Protein AF-0000000078338634 (afdb_homodimer)

Organism: Daucus carota subsp. sativus (NCBI:txid79200)

Foldseek 3Di:
DPPPVPPDPVVVVVVVLVVLLVLLVVLLVLLVLLLVLLVLLLCLQQPQKDWFFDDDPDPPDGTDTDMDHLVVDVLSVLLNVLSVVSNVVSVVVSVVSVVQSVVSHDDPVVLVVVLVVLVVSLVSLVVSLVSLVVVLVCLCVNDPVVRGDNVCVGRVSSSVSSVVSSVSSVVSSVSSVVSNVSSVVVVVVVDDD/DPPPVPPDPVVVVVVVLVVLLVLLVLLLVLLVLLLVLLVLLLVLQQPQKDWFFDDDPDPPDGTDTDMDHLVVDVLSVLLNVLSVVSNVVSVVVSVVSVVQSVVSHDDPVVLVVVLVVLVVSLVSLVVSLVSLVVVLVCLCPNDPVVRGDNVCVGRVSSSVSSVVSSVSSVVSSVSSVVSNVSSVVVVVVVDDD

InterPro domains:
  IPR006459 Casparian strip membrane protein [TIGR01569] (28-185)
  IPR006702 Casparian strip membrane protein domain [PF04535] (22-175)
  IPR044173 Casparian strip membrane protein/CASP-like protein [PTHR36488] (24-185)

Radius of gyration: 26.0 Å; Cα contacts (8 Å, |Δi|>4): 508; chains: 2; bounding box: 44×101×67 Å

Secondary structure (DSSP, 8-state):
--------HHHHHHHHHHHHHHHHHHHHHHHHHHHHHHHHHHHHHHH--EEEEEEPSSTTPPEEEEEE-GGG-HHHHHHHHHHHHHHHHHHHHHHHHHHHHHTTS--HHHHHHHHHHHHHHHHHHHHHHHHHHHHHHHHHH-BTTTTB--GGGT-HHHHHHHHHHHHHHHHHHHHHHHHHHHHHHHHHHHS--/--------HHHHHHHHHHHHHHHHHHHHHHHHHHHHHHHHHHHHHHH--EEEEEEPSSTTPPEEEEEE-GGG-HHHHHHHHHHHHHHHHHHHHHHHHHHHHHTTS--HHHHHHHHHHHHHHHHHHHHHHHHHHHHHHHHHH-BTTTTB--GGGT-HHHHHHHHHHHHHHHHHHHHHHHHHHHHHHHHHHHS--

Structure (mmCIF, N/CA/C/O backbone):
data_AF-0000000078338634-model_v1
#
loop_
_entity.id
_entity.type
_entity.pdbx_description
1 polymer 'CASP-like protein'
#
loop_
_atom_site.group_PDB
_atom_site.id
_atom_site.type_symbol
_atom_site.label_atom_id
_atom_site.label_alt_id
_atom_site.label_comp_id
_atom_site.label_asym_id
_atom_site.label_entity_id
_atom_site.label_seq_id
_atom_site.pdbx_PDB_ins_code
_atom_site.Cartn_x
_atom_site.Cartn_y
_atom_site.Cartn_z
_atom_site.occupancy
_atom_site.B_iso_or_equiv
_atom_site.auth_seq_id
_atom_site.auth_comp_id
_atom_site.auth_asym_id
_atom_site.auth_atom_id
_atom_site.pdbx_PDB_model_num
ATOM 1 N N . MET A 1 1 ? 2.906 37.406 45.625 1 35.34 1 MET A N 1
ATOM 2 C CA . MET A 1 1 ? 2.732 37.344 44.188 1 35.34 1 MET A CA 1
ATOM 3 C C . MET A 1 1 ? 3.623 36.25 43.594 1 35.34 1 MET A C 1
ATOM 5 O O . MET A 1 1 ? 4.84 36.281 43.781 1 35.34 1 MET A O 1
ATOM 9 N N . PRO A 1 2 ? 3.223 35.031 43.469 1 46.97 2 PRO A N 1
ATOM 10 C CA . PRO A 1 2 ? 4.113 33.938 43.062 1 46.97 2 PRO A CA 1
ATOM 11 C C . PRO A 1 2 ? 4.797 34.219 41.719 1 46.97 2 PRO A C 1
ATOM 13 O O . PRO A 1 2 ? 4.238 34.906 40.875 1 46.97 2 PRO A O 1
ATOM 16 N N . PRO A 1 3 ? 6.145 34.438 41.625 1 43.38 3 PRO A N 1
ATOM 17 C CA . PRO A 1 3 ? 6.836 34.75 40.375 1 43.38 3 PRO A CA 1
ATOM 18 C C . PRO A 1 3 ? 6.41 33.875 39.219 1 43.38 3 PRO A C 1
ATOM 20 O O . PRO A 1 3 ? 6.316 32.656 39.375 1 43.38 3 PRO A O 1
ATOM 23 N N . THR A 1 4 ? 5.336 34.188 38.469 1 45.06 4 THR A N 1
ATOM 24 C CA . THR A 1 4 ? 5.008 33.594 37.188 1 45.06 4 THR A CA 1
ATOM 25 C C . THR A 1 4 ? 6.273 33.281 36.375 1 45.06 4 THR A C 1
ATOM 27 O O . THR A 1 4 ? 6.961 34.219 35.938 1 45.06 4 THR A O 1
ATOM 30 N N . SER A 1 5 ? 7.176 32.531 36.906 1 44.53 5 SER A N 1
ATOM 31 C CA . SER A 1 5 ? 8.406 32.156 36.219 1 44.53 5 SER A CA 1
ATOM 32 C C . SER A 1 5 ? 8.211 32.125 34.688 1 44.53 5 SER A C 1
ATOM 34 O O . SER A 1 5 ? 7.531 31.234 34.188 1 44.53 5 SER A O 1
ATOM 36 N N . SER A 1 6 ? 7.938 33.219 34.062 1 45.94 6 SER A N 1
ATOM 37 C CA . SER A 1 6 ? 8.023 33.562 32.625 1 45.94 6 SER A CA 1
ATOM 38 C C . SER A 1 6 ? 9.195 32.875 31.953 1 45.94 6 SER A C 1
ATOM 40 O O . SER A 1 6 ? 10.359 33.219 32.219 1 45.94 6 SER A O 1
ATOM 42 N N . VAL A 1 7 ? 9.336 31.609 31.922 1 54.84 7 VAL A N 1
ATOM 43 C CA . VAL A 1 7 ? 10.344 31.094 31 1 54.84 7 VAL A CA 1
ATOM 44 C C . VAL A 1 7 ? 10.578 32.094 29.875 1 54.84 7 VAL A C 1
ATOM 46 O O . VAL A 1 7 ? 9.641 32.5 29.188 1 54.84 7 VAL A O 1
ATOM 49 N N . ALA A 1 8 ? 11.57 32.844 29.906 1 60.28 8 ALA A N 1
ATOM 50 C CA . ALA A 1 8 ? 12 33.906 29.016 1 60.28 8 ALA A CA 1
ATOM 51 C C . ALA A 1 8 ? 11.773 33.531 27.547 1 60.28 8 ALA A C 1
ATOM 53 O O . ALA A 1 8 ? 11.984 32.375 27.156 1 60.28 8 ALA A O 1
ATOM 54 N N . PRO A 1 9 ? 11.023 34.219 26.688 1 65.56 9 PRO A N 1
ATOM 55 C CA . PRO A 1 9 ? 10.711 34.031 25.281 1 65.56 9 PRO A CA 1
ATOM 56 C C . PRO A 1 9 ? 11.875 33.438 24.484 1 65.56 9 PRO A C 1
ATOM 58 O O . PRO A 1 9 ? 11.648 32.656 23.562 1 65.56 9 PRO A O 1
ATOM 61 N N . GLU A 1 10 ? 13.086 33.719 24.922 1 73.44 10 GLU A N 1
ATOM 62 C CA . GLU A 1 10 ? 14.273 33.219 24.219 1 73.44 10 GLU A CA 1
ATOM 63 C C . GLU A 1 10 ? 14.484 31.734 24.469 1 73.44 10 GLU A C 1
ATOM 65 O O . GLU A 1 10 ? 14.82 30.984 23.547 1 73.44 10 GLU A O 1
ATOM 70 N N . GLU A 1 11 ? 14.32 31.297 25.719 1 69.19 11 GLU A N 1
ATOM 71 C CA . GLU A 1 11 ? 14.508 29.891 26.031 1 69.19 11 GLU A CA 1
ATOM 72 C C . GLU A 1 11 ? 13.461 29.031 25.312 1 69.19 11 GLU A C 1
ATOM 74 O O . GLU A 1 11 ? 13.773 27.938 24.844 1 69.19 11 GLU A O 1
ATOM 79 N N . TYR A 1 12 ? 12.305 29.547 25.266 1 64.31 12 TYR A N 1
ATOM 80 C CA . TYR A 1 12 ? 11.242 28.844 24.547 1 64.31 12 TYR A CA 1
ATOM 81 C C . TYR A 1 12 ? 11.578 28.734 23.062 1 64.31 12 TYR A C 1
ATOM 83 O O . TYR A 1 12 ? 11.352 27.703 22.438 1 64.31 12 TYR A O 1
ATOM 91 N N . LEU A 1 13 ? 12.141 29.875 22.609 1 67.12 13 LEU A N 1
ATOM 92 C CA . LEU A 1 13 ? 12.531 29.875 21.203 1 67.12 13 LEU A CA 1
ATOM 93 C C . LEU A 1 13 ? 13.664 28.875 20.953 1 67.12 13 LEU A C 1
ATOM 95 O O . LEU A 1 13 ? 13.664 28.172 19.953 1 67.12 13 LEU A O 1
ATOM 99 N N . ILE A 1 14 ? 14.578 28.859 21.922 1 71.38 14 ILE A N 1
ATOM 100 C CA . ILE A 1 14 ? 15.695 27.922 21.781 1 71.38 14 ILE A CA 1
ATOM 101 C C . ILE A 1 14 ? 15.188 26.484 21.875 1 71.38 14 ILE A C 1
ATOM 103 O O . ILE A 1 14 ? 15.633 25.625 21.109 1 71.38 14 ILE A O 1
ATOM 107 N N . LYS A 1 15 ? 14.25 26.25 22.797 1 72.62 15 LYS A N 1
ATOM 108 C CA . LYS A 1 15 ? 13.68 24.906 22.922 1 72.62 15 LYS A CA 1
ATOM 109 C C . LYS A 1 15 ? 12.898 24.531 21.672 1 72.62 15 LYS A C 1
ATOM 111 O O . LYS A 1 15 ? 13 23.391 21.188 1 72.62 15 LYS A O 1
ATOM 116 N N . LEU A 1 16 ? 12.211 25.453 21.094 1 69.69 16 LEU A N 1
ATOM 117 C CA . LEU A 1 16 ? 11.461 25.219 19.875 1 69.69 16 LEU A CA 1
ATOM 118 C C . LEU A 1 16 ? 12.398 24.953 18.703 1 69.69 16 LEU A C 1
ATOM 120 O O . LEU A 1 16 ? 12.133 24.078 17.875 1 69.69 16 LEU A O 1
ATOM 124 N N . GLN A 1 17 ? 13.461 25.688 18.781 1 72.31 17 GLN A N 1
ATOM 125 C CA . GLN A 1 17 ? 14.453 25.516 17.719 1 72.31 17 GLN A CA 1
ATOM 126 C C . GLN A 1 17 ? 15.148 24.172 17.828 1 72.31 17 GLN A C 1
ATOM 128 O O . GLN A 1 17 ? 15.422 23.516 16.812 1 72.31 17 GLN A O 1
ATOM 133 N N . ARG A 1 18 ? 15.445 23.797 19.016 1 75.06 18 ARG A N 1
ATOM 134 C CA . ARG A 1 18 ? 16.078 22.5 19.234 1 75.06 18 ARG A CA 1
ATOM 135 C C . ARG A 1 18 ? 15.141 21.359 18.844 1 75.06 18 ARG A C 1
ATOM 137 O O . ARG A 1 18 ? 15.578 20.375 18.25 1 75.06 18 ARG A O 1
ATOM 144 N N . LEU A 1 19 ? 13.922 21.484 19.172 1 73.19 19 LEU A N 1
ATOM 145 C CA . LEU A 1 19 ? 12.922 20.484 18.828 1 73.19 19 LEU A CA 1
ATOM 146 C C . LEU A 1 19 ? 12.75 20.406 17.312 1 73.19 19 LEU A C 1
ATOM 148 O O . LEU A 1 19 ? 12.633 19.312 16.75 1 73.19 19 LEU A O 1
ATOM 152 N N . ALA A 1 20 ? 12.805 21.547 16.781 1 73.06 20 ALA A N 1
ATOM 153 C CA . ALA A 1 20 ? 12.688 21.609 15.328 1 73.06 20 ALA A CA 1
ATOM 154 C C . ALA A 1 20 ? 13.898 20.969 14.656 1 73.06 20 ALA A C 1
ATOM 156 O O . ALA A 1 20 ? 13.758 20.266 13.648 1 73.06 20 ALA A O 1
ATOM 157 N N . SER A 1 21 ? 15.055 21.281 15.266 1 76.38 21 SER A N 1
ATOM 158 C CA . SER A 1 21 ? 16.281 20.719 14.719 1 76.38 21 SER A CA 1
ATOM 159 C C . SER A 1 21 ? 16.312 19.203 14.867 1 76.38 21 SER A C 1
ATOM 161 O O . SER A 1 21 ? 16.75 18.5 13.961 1 76.38 21 SER A O 1
ATOM 163 N N . ARG A 1 22 ? 15.867 18.734 15.969 1 79.31 22 ARG A N 1
ATOM 164 C CA . ARG A 1 22 ? 15.82 17.297 16.188 1 79.31 22 ARG A CA 1
ATOM 165 C C . ARG A 1 22 ? 14.828 16.625 15.242 1 79.31 22 ARG A C 1
ATOM 167 O O . ARG A 1 22 ? 15.086 15.523 14.758 1 79.31 22 ARG A O 1
ATOM 174 N N . GLY A 1 23 ? 13.797 17.266 15.008 1 81.44 23 GLY A N 1
ATOM 175 C CA . GLY A 1 23 ? 12.812 16.766 14.07 1 81.44 23 GLY A CA 1
ATOM 176 C C . GLY A 1 23 ? 13.328 16.719 12.641 1 81.44 23 GLY A C 1
ATOM 177 O O . GLY A 1 23 ? 13.062 15.75 11.922 1 81.44 23 GLY A O 1
ATOM 178 N N . ALA A 1 24 ? 14.086 17.641 12.391 1 83.25 24 ALA A N 1
ATOM 179 C CA . ALA A 1 24 ? 14.656 17.703 11.047 1 83.25 24 ALA A CA 1
ATOM 180 C C . ALA A 1 24 ? 15.703 16.609 10.852 1 83.25 24 ALA A C 1
ATOM 182 O O . ALA A 1 24 ? 15.789 16 9.781 1 83.25 24 ALA A O 1
ATOM 183 N N . MET A 1 25 ? 16.5 16.422 11.859 1 87 25 MET A N 1
ATOM 184 C CA . MET A 1 25 ? 17.5 15.367 11.797 1 87 25 MET A CA 1
ATOM 185 C C . MET A 1 25 ? 16.859 13.992 11.695 1 87 25 MET A C 1
ATOM 187 O O . MET A 1 25 ? 17.344 13.117 10.977 1 87 25 MET A O 1
ATOM 191 N N . LEU A 1 26 ? 15.82 13.82 12.414 1 90.38 26 LEU A N 1
ATOM 192 C CA . LEU A 1 26 ? 15.094 12.555 12.359 1 90.38 26 LEU A CA 1
ATOM 193 C C . LEU A 1 26 ? 14.555 12.297 10.953 1 90.38 26 LEU A C 1
ATOM 195 O O . LEU A 1 26 ? 14.602 11.172 10.461 1 90.38 26 LEU A O 1
ATOM 199 N N . GLU A 1 27 ? 14.125 13.281 10.367 1 91.81 27 GLU A N 1
ATOM 200 C CA . GLU A 1 27 ? 13.609 13.148 9.008 1 91.81 27 GLU A CA 1
ATOM 201 C C . GLU A 1 27 ? 14.711 12.719 8.039 1 91.81 27 GLU A C 1
ATOM 203 O O . GLU A 1 27 ? 14.492 11.852 7.191 1 91.81 27 GLU A O 1
ATOM 208 N N . VAL A 1 28 ? 15.844 13.312 8.18 1 91.75 28 VAL A N 1
ATOM 209 C CA . VAL A 1 28 ? 16.953 13 7.289 1 91.75 28 VAL A CA 1
ATOM 210 C C . VAL A 1 28 ? 17.391 11.547 7.492 1 91.75 28 VAL A C 1
ATOM 212 O O . VAL A 1 28 ? 17.641 10.828 6.523 1 91.75 28 VAL A O 1
ATOM 215 N N . VAL A 1 29 ? 17.422 11.109 8.688 1 94.25 29 VAL A N 1
ATOM 216 C CA . VAL A 1 29 ? 17.812 9.742 9 1 94.25 29 VAL A CA 1
ATOM 217 C C . VAL A 1 29 ? 16.797 8.758 8.43 1 94.25 29 VAL A C 1
ATOM 219 O O . VAL A 1 29 ? 17.156 7.742 7.84 1 94.25 29 VAL A O 1
ATOM 222 N N . LEU A 1 30 ? 15.555 9.086 8.578 1 96.06 30 LEU A N 1
ATOM 223 C CA . LEU A 1 30 ? 14.5 8.219 8.078 1 96.06 30 LEU A CA 1
ATOM 224 C C . LEU A 1 30 ? 14.523 8.156 6.555 1 96.06 30 LEU A C 1
ATOM 226 O O . LEU A 1 30 ? 14.312 7.098 5.965 1 96.06 30 LEU A O 1
ATOM 230 N N . ARG A 1 31 ? 14.836 9.227 5.949 1 96.12 31 ARG A N 1
ATOM 231 C CA . ARG A 1 31 ? 14.875 9.25 4.492 1 96.12 31 ARG A CA 1
ATOM 232 C C . ARG A 1 31 ? 16.078 8.484 3.963 1 96.12 31 ARG A C 1
ATOM 234 O O . ARG A 1 31 ? 16 7.828 2.922 1 96.12 31 ARG A O 1
ATOM 241 N N . LEU A 1 32 ? 17.109 8.57 4.648 1 95.19 32 LEU A N 1
ATOM 242 C CA . LEU A 1 32 ? 18.297 7.789 4.281 1 95.19 32 LEU A CA 1
ATOM 243 C C . LEU A 1 32 ? 18.031 6.297 4.453 1 95.19 32 LEU A C 1
ATOM 245 O O . LEU A 1 32 ? 18.453 5.484 3.629 1 95.19 32 LEU A O 1
ATOM 249 N N . LEU A 1 33 ? 17.328 6 5.492 1 96.75 33 LEU A N 1
ATOM 250 C CA . LEU A 1 33 ? 16.953 4.609 5.727 1 96.75 33 LEU A CA 1
ATOM 251 C C . LEU A 1 33 ? 16.031 4.102 4.633 1 96.75 33 LEU A C 1
ATOM 253 O O . LEU A 1 33 ? 16.141 2.953 4.199 1 96.75 33 LEU A O 1
ATOM 257 N N . LEU A 1 34 ? 15.094 4.98 4.27 1 97.62 34 LEU A N 1
ATOM 258 C CA . LEU A 1 34 ? 14.195 4.613 3.176 1 97.62 34 LEU A CA 1
ATOM 259 C C . LEU A 1 34 ? 14.984 4.363 1.894 1 97.62 34 LEU A C 1
ATOM 261 O O . LEU A 1 34 ? 14.719 3.387 1.185 1 97.62 34 LEU A O 1
ATOM 265 N N . PHE A 1 35 ? 15.961 5.18 1.584 1 97.19 35 PHE A N 1
ATOM 266 C CA . PHE A 1 35 ? 16.781 5.035 0.385 1 97.19 35 PHE A CA 1
ATOM 267 C C . PHE A 1 35 ? 17.594 3.752 0.443 1 97.19 35 PHE A C 1
ATOM 269 O O . PHE A 1 35 ? 17.578 2.949 -0.492 1 97.19 35 PHE A O 1
ATOM 276 N N . THR A 1 36 ? 18.25 3.549 1.533 1 96.94 36 THR A N 1
ATOM 277 C CA . THR A 1 36 ? 19.109 2.375 1.649 1 96.94 36 THR A CA 1
ATOM 278 C C . THR A 1 36 ? 18.281 1.098 1.679 1 96.94 36 THR A C 1
ATOM 280 O O . THR A 1 36 ? 18.672 0.078 1.111 1 96.94 36 THR A O 1
ATOM 283 N N . GLY A 1 37 ? 17.125 1.175 2.348 1 97.62 37 GLY A N 1
ATOM 284 C CA . GLY A 1 37 ? 16.25 0.021 2.357 1 97.62 37 GLY A CA 1
ATOM 285 C C . GLY A 1 37 ? 15.727 -0.345 0.979 1 97.62 37 GLY A C 1
ATOM 286 O O . GLY A 1 37 ? 15.758 -1.514 0.589 1 97.62 37 GLY A O 1
ATOM 287 N N . SER A 1 38 ? 15.289 0.664 0.223 1 97.94 38 SER A N 1
ATOM 288 C CA . SER A 1 38 ? 14.773 0.414 -1.119 1 97.94 38 SER A CA 1
ATOM 289 C C . SER A 1 38 ? 15.883 -0.062 -2.055 1 97.94 38 SER A C 1
ATOM 291 O O . SER A 1 38 ? 15.68 -0.993 -2.84 1 97.94 38 SER A O 1
ATOM 293 N N . LEU A 1 39 ? 17.062 0.495 -1.947 1 97.19 39 LEU A N 1
ATOM 294 C CA . LEU A 1 39 ? 18.188 0.109 -2.789 1 97.19 39 LEU A CA 1
ATOM 295 C C . LEU A 1 39 ? 18.625 -1.319 -2.488 1 97.19 39 LEU A C 1
ATOM 297 O O . LEU A 1 39 ? 18.828 -2.115 -3.406 1 97.19 39 LEU A O 1
ATOM 301 N N . THR A 1 40 ? 18.734 -1.592 -1.229 1 97.75 40 THR A N 1
ATOM 302 C CA . THR A 1 40 ? 19.141 -2.932 -0.822 1 97.75 40 THR A CA 1
ATOM 303 C C . THR A 1 40 ? 18.141 -3.977 -1.319 1 97.75 40 THR A C 1
ATOM 305 O O . THR A 1 40 ? 18.547 -5.027 -1.823 1 97.75 40 THR A O 1
ATOM 308 N N . ALA A 1 41 ? 16.859 -3.678 -1.18 1 98.31 41 ALA A N 1
ATOM 309 C CA . ALA A 1 41 ? 15.828 -4.613 -1.64 1 98.31 41 ALA A CA 1
ATOM 310 C C . ALA A 1 41 ? 15.945 -4.859 -3.141 1 98.31 41 ALA A C 1
ATOM 312 O O . ALA A 1 41 ? 15.867 -6.004 -3.594 1 98.31 41 ALA A O 1
ATOM 313 N N . VAL A 1 42 ? 16.188 -3.797 -3.902 1 97.69 42 VAL A N 1
ATOM 314 C CA . VAL A 1 42 ? 16.297 -3.912 -5.352 1 97.69 42 VAL A CA 1
ATOM 315 C C . VAL A 1 42 ? 17.562 -4.707 -5.703 1 97.69 42 VAL A C 1
ATOM 317 O O . VAL A 1 42 ? 17.5 -5.637 -6.512 1 97.69 42 VAL A O 1
ATOM 320 N N . VAL A 1 43 ? 18.688 -4.43 -5.094 1 96.94 43 VAL A N 1
ATOM 321 C CA . VAL A 1 43 ? 19.953 -5.09 -5.398 1 96.94 43 VAL A CA 1
ATOM 322 C C . VAL A 1 43 ? 19.859 -6.57 -5.043 1 96.94 43 VAL A C 1
ATOM 324 O O . VAL A 1 43 ? 20.266 -7.43 -5.828 1 96.94 43 VAL A O 1
ATOM 327 N N . VAL A 1 44 ? 19.328 -6.883 -3.902 1 96.56 44 VAL A N 1
ATOM 328 C CA . VAL A 1 44 ? 19.203 -8.273 -3.469 1 96.56 44 VAL A CA 1
ATOM 329 C C . VAL A 1 44 ? 18.297 -9.039 -4.438 1 96.56 44 VAL A C 1
ATOM 331 O O . VAL A 1 44 ? 18.578 -10.188 -4.781 1 96.56 44 VAL A O 1
ATOM 334 N N . MET A 1 45 ? 17.234 -8.406 -4.898 1 96.31 45 MET A N 1
ATOM 335 C CA . MET A 1 45 ? 16.312 -9.062 -5.824 1 96.31 45 MET A CA 1
ATOM 336 C C . MET A 1 45 ? 16.969 -9.289 -7.176 1 96.31 45 MET A C 1
ATOM 338 O O . MET A 1 45 ? 16.859 -10.375 -7.754 1 96.31 45 MET A O 1
ATOM 342 N N . VAL A 1 46 ? 17.703 -8.281 -7.648 1 94.81 46 VAL A N 1
ATOM 343 C CA . VAL A 1 46 ? 18.266 -8.336 -8.992 1 94.81 46 VAL A CA 1
ATOM 344 C C . VAL A 1 46 ? 19.469 -9.281 -9.008 1 94.81 46 VAL A C 1
ATOM 346 O O . VAL A 1 46 ? 19.734 -9.93 -10.016 1 94.81 46 VAL A O 1
ATOM 349 N N . THR A 1 47 ? 20.141 -9.414 -7.902 1 93.62 47 THR A N 1
ATOM 350 C CA . THR A 1 47 ? 21.328 -10.273 -7.844 1 93.62 47 THR A CA 1
ATOM 351 C C . THR A 1 47 ? 20.938 -11.703 -7.488 1 93.62 47 THR A C 1
ATOM 353 O O . THR A 1 47 ? 21.766 -12.609 -7.566 1 93.62 47 THR A O 1
ATOM 356 N N . GLY A 1 48 ? 19.688 -11.922 -7.168 1 91.75 48 GLY A N 1
ATOM 357 C CA . GLY A 1 48 ? 19.234 -13.266 -6.832 1 91.75 48 GLY A CA 1
ATOM 358 C C . GLY A 1 48 ? 18.984 -14.133 -8.055 1 91.75 48 GLY A C 1
ATOM 359 O O . GLY A 1 48 ? 17.922 -14.047 -8.672 1 91.75 48 GLY A O 1
ATOM 360 N N . LYS A 1 49 ? 20.016 -14.859 -8.461 1 90.69 49 LYS A N 1
ATOM 361 C CA . LYS A 1 49 ? 19.891 -15.797 -9.57 1 90.69 49 LYS A CA 1
ATOM 362 C C . LYS A 1 49 ? 20.359 -17.203 -9.172 1 90.69 49 LYS A C 1
ATOM 364 O O . LYS A 1 49 ? 21.203 -17.344 -8.297 1 90.69 49 LYS A O 1
ATOM 369 N N . GLN A 1 50 ? 19.609 -18.125 -9.734 1 91.5 50 GLN A N 1
ATOM 370 C CA . GLN A 1 50 ? 19.953 -19.516 -9.477 1 91.5 50 GLN A CA 1
ATOM 371 C C . GLN A 1 50 ? 19.703 -20.391 -10.711 1 91.5 50 GLN A C 1
ATOM 373 O O . GLN A 1 50 ? 18.625 -20.344 -11.289 1 91.5 50 GLN A O 1
ATOM 378 N N . THR A 1 51 ? 20.766 -21.188 -11.102 1 90.56 51 THR A N 1
ATOM 379 C CA . THR A 1 51 ? 20.641 -22.109 -12.227 1 90.56 51 THR A CA 1
ATOM 380 C C . THR A 1 51 ? 20.562 -23.562 -11.742 1 90.56 51 THR A C 1
ATOM 382 O O . THR A 1 51 ? 21.375 -23.984 -10.914 1 90.56 51 THR A O 1
ATOM 385 N N . GLU A 1 52 ? 19.469 -24.203 -12.094 1 89 52 GLU A N 1
ATOM 386 C CA . GLU A 1 52 ? 19.297 -25.609 -11.711 1 89 52 GLU A CA 1
ATOM 387 C C . GLU A 1 52 ? 18.938 -26.469 -12.922 1 89 52 GLU A C 1
ATOM 389 O O . GLU A 1 52 ? 18.438 -25.953 -13.922 1 89 52 GLU A O 1
ATOM 394 N N . LEU A 1 53 ? 19.266 -27.844 -12.805 1 81.06 53 LEU A N 1
ATOM 395 C CA . LEU A 1 53 ? 18.844 -28.812 -13.812 1 81.06 53 LEU A CA 1
ATOM 396 C C . LEU A 1 53 ? 17.469 -29.375 -13.492 1 81.06 53 LEU A C 1
ATOM 398 O O . LEU A 1 53 ? 17.297 -30.016 -12.445 1 81.06 53 LEU A O 1
ATOM 402 N N . VAL A 1 54 ? 16.484 -28.953 -14.305 1 74.31 54 VAL A N 1
ATOM 403 C CA . VAL A 1 54 ? 15.125 -29.422 -14.07 1 74.31 54 VAL A CA 1
ATOM 404 C C . VAL A 1 54 ? 14.781 -30.547 -15.039 1 74.31 54 VAL A C 1
ATOM 406 O O . VAL A 1 54 ? 15.016 -30.422 -16.25 1 74.31 54 VAL A O 1
ATOM 409 N N . PRO A 1 55 ? 14.32 -31.734 -14.422 1 71.38 55 PRO A N 1
ATOM 410 C CA . PRO A 1 55 ? 13.961 -32.844 -15.305 1 71.38 55 PRO A CA 1
ATOM 411 C C . PRO A 1 55 ? 12.719 -32.562 -16.141 1 71.38 55 PRO A C 1
ATOM 413 O O . PRO A 1 55 ? 11.773 -31.922 -15.664 1 71.38 55 PRO A O 1
ATOM 416 N N . ILE A 1 56 ? 12.688 -32.656 -17.453 1 62.75 56 ILE A N 1
ATOM 417 C CA . ILE A 1 56 ? 11.539 -32.5 -18.344 1 62.75 56 ILE A CA 1
ATOM 418 C C . ILE A 1 56 ? 10.609 -33.688 -18.203 1 62.75 56 ILE A C 1
ATOM 420 O O . ILE A 1 56 ? 11.078 -34.812 -18.062 1 62.75 56 ILE A O 1
ATOM 424 N N . PRO A 1 57 ? 9.227 -33.594 -17.828 1 58.03 57 PRO A N 1
ATOM 425 C CA . PRO A 1 57 ? 8.312 -34.719 -17.625 1 58.03 57 PRO A CA 1
ATOM 426 C C . PRO A 1 57 ? 8.273 -35.688 -18.812 1 58.03 57 PRO A C 1
ATOM 428 O O . PRO A 1 57 ? 7.66 -36.75 -18.719 1 58.03 57 PRO A O 1
ATOM 431 N N . PHE A 1 58 ? 8.5 -35.469 -20.031 1 54.34 58 PHE A N 1
ATOM 432 C CA . PHE A 1 58 ? 8.406 -36.438 -21.125 1 54.34 58 PHE A CA 1
ATOM 433 C C . PHE A 1 58 ? 9.711 -37.188 -21.281 1 54.34 58 PHE A C 1
ATOM 435 O O . PHE A 1 58 ? 10.773 -36.594 -21.484 1 54.34 58 PHE A O 1
ATOM 442 N N . PRO A 1 59 ? 9.555 -38.562 -21.094 1 56.03 59 PRO A N 1
ATOM 443 C CA . PRO A 1 59 ? 10.688 -39.469 -21.297 1 56.03 59 PRO A CA 1
ATOM 444 C C . PRO A 1 59 ? 11.344 -39.312 -22.672 1 56.03 59 PRO A C 1
ATOM 446 O O . PRO A 1 59 ? 10.688 -38.875 -23.625 1 56.03 59 PRO A O 1
ATOM 449 N N . PRO A 1 60 ? 12.773 -39.812 -22.953 1 55.28 60 PRO A N 1
ATOM 450 C CA . PRO A 1 60 ? 14.234 -39.844 -23.016 1 55.28 60 PRO A CA 1
ATOM 451 C C . PRO A 1 60 ? 14.859 -38.469 -22.766 1 55.28 60 PRO A C 1
ATOM 453 O O . PRO A 1 60 ? 16.062 -38.281 -23 1 55.28 60 PRO A O 1
ATOM 456 N N . PHE A 1 61 ? 14.031 -37.375 -22.594 1 57 61 PHE A N 1
ATOM 457 C CA . PHE A 1 61 ? 14.656 -36.062 -22.781 1 57 61 PHE A CA 1
ATOM 458 C C . PHE A 1 61 ? 15.266 -35.562 -21.484 1 57 61 PHE A C 1
ATOM 460 O O . PHE A 1 61 ? 14.82 -35.938 -20.391 1 57 61 PHE A O 1
ATOM 467 N N . GLY A 1 62 ? 16.547 -35.062 -21.422 1 65.62 62 GLY A N 1
ATOM 468 C CA . GLY A 1 62 ? 17.578 -34.594 -20.516 1 65.62 62 GLY A CA 1
ATOM 469 C C . GLY A 1 62 ? 17.109 -33.469 -19.594 1 65.62 62 GLY A C 1
ATOM 470 O O . GLY A 1 62 ? 15.906 -33.219 -19.484 1 65.62 62 GLY A O 1
ATOM 471 N N . SER A 1 63 ? 17.812 -33.219 -18.547 1 71.69 63 SER A N 1
ATOM 472 C CA . SER A 1 63 ? 17.703 -32.062 -17.672 1 71.69 63 SER A CA 1
ATOM 473 C C . SER A 1 63 ? 18.078 -30.781 -18.406 1 71.69 63 SER A C 1
ATOM 475 O O . SER A 1 63 ? 18.906 -30.797 -19.312 1 71.69 63 SER A O 1
ATOM 477 N N . VAL A 1 64 ? 17.078 -29.859 -18.469 1 77.75 64 VAL A N 1
ATOM 478 C CA . VAL A 1 64 ? 17.406 -28.547 -19.031 1 77.75 64 VAL A CA 1
ATOM 479 C C . VAL A 1 64 ? 17.828 -27.594 -17.906 1 77.75 64 VAL A C 1
ATOM 481 O O . VAL A 1 64 ? 17.281 -27.641 -16.797 1 77.75 64 VAL A O 1
ATOM 484 N N . SER A 1 65 ? 18.875 -26.984 -18.234 1 81.38 65 SER A N 1
ATOM 485 C CA . SER A 1 65 ? 19.328 -25.969 -17.281 1 81.38 65 SER A CA 1
ATOM 486 C C . SER A 1 65 ? 18.406 -24.766 -17.297 1 81.38 65 SER A C 1
ATOM 488 O O . SER A 1 65 ? 18.234 -24.109 -18.328 1 81.38 65 SER A O 1
ATOM 490 N N . THR A 1 66 ? 17.656 -24.609 -16.219 1 85.5 66 THR A N 1
ATOM 491 C CA . THR A 1 66 ? 16.766 -23.453 -16.109 1 85.5 66 THR A CA 1
ATOM 492 C C . THR A 1 66 ? 17.281 -22.484 -15.031 1 85.5 66 THR A C 1
ATOM 494 O O . THR A 1 66 ? 17.688 -22.922 -13.953 1 85.5 66 THR A O 1
ATOM 497 N N . THR A 1 67 ? 17.359 -21.188 -15.398 1 88.12 67 THR A N 1
ATOM 498 C CA . THR A 1 67 ? 17.797 -20.156 -14.469 1 88.12 67 THR A CA 1
ATOM 499 C C . THR A 1 67 ? 16.609 -19.375 -13.93 1 88.12 67 THR A C 1
ATOM 501 O O . THR A 1 67 ? 15.758 -18.922 -14.703 1 88.12 67 THR A O 1
ATOM 504 N N . ALA A 1 68 ? 16.578 -19.344 -12.672 1 90.56 68 ALA A N 1
ATOM 505 C CA . ALA A 1 68 ? 15.555 -18.547 -12.023 1 90.56 68 ALA A CA 1
ATOM 506 C C . ALA A 1 68 ? 16.047 -17.125 -11.766 1 90.56 68 ALA A C 1
ATOM 508 O O . ALA A 1 68 ? 17.109 -16.938 -11.172 1 90.56 68 ALA A O 1
ATOM 509 N N . GLN A 1 69 ? 15.367 -16.172 -12.281 1 91.56 69 GLN A N 1
ATOM 510 C CA . GLN A 1 69 ? 15.688 -14.758 -12.117 1 91.56 69 GLN A CA 1
ATOM 511 C C . GLN A 1 69 ? 14.422 -13.93 -11.922 1 91.56 69 GLN A C 1
ATOM 513 O O . GLN A 1 69 ? 13.312 -14.406 -12.18 1 91.56 69 GLN A O 1
ATOM 518 N N . PHE A 1 70 ? 14.664 -12.711 -11.492 1 91.19 70 PHE A N 1
ATOM 519 C CA . PHE A 1 70 ? 13.523 -11.867 -11.156 1 91.19 70 PHE A CA 1
ATOM 520 C C . PHE A 1 70 ? 12.734 -11.516 -12.414 1 91.19 70 PHE A C 1
ATOM 522 O O . PHE A 1 70 ? 11.531 -11.227 -12.336 1 91.19 70 PHE A O 1
ATOM 529 N N . THR A 1 71 ? 13.305 -11.523 -13.578 1 91.12 71 THR A N 1
ATOM 530 C CA . THR A 1 71 ? 12.648 -11.133 -14.82 1 91.12 71 THR A CA 1
ATOM 531 C C . THR A 1 71 ? 11.664 -12.203 -15.273 1 91.12 71 THR A C 1
ATOM 533 O O . THR A 1 71 ? 10.852 -11.969 -16.172 1 91.12 71 THR A O 1
ATOM 536 N N . ASP A 1 72 ? 11.711 -13.359 -14.672 1 90.88 72 ASP A N 1
ATOM 537 C CA . ASP A 1 72 ? 10.852 -14.477 -15.055 1 90.88 72 ASP A CA 1
ATOM 538 C C . ASP A 1 72 ? 9.422 -14.258 -14.562 1 90.88 72 ASP A C 1
ATOM 540 O O . ASP A 1 72 ? 8.484 -14.914 -15.031 1 90.88 72 ASP A O 1
ATOM 544 N N . THR A 1 73 ? 9.32 -13.438 -13.594 1 91.88 73 THR A N 1
ATOM 545 C CA . THR A 1 73 ? 8 -13.195 -13.023 1 91.88 73 THR A CA 1
ATOM 546 C C . THR A 1 73 ? 7.672 -11.703 -13.039 1 91.88 73 THR A C 1
ATOM 548 O O . THR A 1 73 ? 8.398 -10.898 -12.453 1 91.88 73 THR A O 1
ATOM 551 N N . PRO A 1 74 ? 6.594 -11.336 -13.648 1 93.75 74 PRO A N 1
ATOM 552 C CA . PRO A 1 74 ? 6.195 -9.922 -13.688 1 93.75 74 PRO A CA 1
ATOM 553 C C . PRO A 1 74 ? 6.023 -9.32 -12.297 1 93.75 74 PRO A C 1
ATOM 555 O O . PRO A 1 74 ? 6.203 -8.117 -12.117 1 93.75 74 PRO A O 1
ATOM 558 N N . ALA A 1 75 ? 5.602 -10.109 -11.352 1 95.19 75 ALA A N 1
ATOM 559 C CA . ALA A 1 75 ? 5.441 -9.633 -9.977 1 95.19 75 ALA A CA 1
ATOM 560 C C . ALA A 1 75 ? 6.75 -9.047 -9.445 1 95.19 75 ALA A C 1
ATOM 562 O O . ALA A 1 75 ? 6.758 -7.957 -8.867 1 95.19 75 ALA A O 1
ATOM 563 N N . PHE A 1 76 ? 7.875 -9.711 -9.703 1 96.69 76 PHE A N 1
ATOM 564 C CA . PHE A 1 76 ? 9.172 -9.258 -9.219 1 96.69 76 PHE A CA 1
ATOM 565 C C . PHE A 1 76 ? 9.695 -8.102 -10.07 1 96.69 76 PHE A C 1
ATOM 567 O O . PHE A 1 76 ? 10.398 -7.223 -9.57 1 96.69 76 PHE A O 1
ATOM 574 N N . LEU A 1 77 ? 9.305 -8.109 -11.359 1 96.25 77 LEU A N 1
ATOM 575 C CA . LEU A 1 77 ? 9.625 -6.957 -12.203 1 96.25 77 LEU A CA 1
ATOM 576 C C . LEU A 1 77 ? 8.969 -5.691 -11.664 1 96.25 77 LEU A C 1
ATOM 578 O O . LEU A 1 77 ? 9.609 -4.641 -11.578 1 96.25 77 LEU A O 1
ATOM 582 N N . TYR A 1 78 ? 7.75 -5.852 -11.375 1 97 78 TYR A N 1
ATOM 583 C CA . TYR A 1 78 ? 7.031 -4.723 -10.789 1 97 78 TYR A CA 1
ATOM 584 C C . TYR A 1 78 ? 7.645 -4.312 -9.461 1 97 78 TYR A C 1
ATOM 586 O O . TYR A 1 78 ? 7.793 -3.119 -9.18 1 97 78 TYR A O 1
ATOM 594 N N . PHE A 1 79 ? 7.949 -5.266 -8.672 1 98 79 PHE A N 1
ATOM 595 C CA . PHE A 1 79 ? 8.57 -5.012 -7.379 1 98 79 PHE A CA 1
ATOM 596 C C . PHE A 1 79 ? 9.844 -4.191 -7.539 1 98 79 PHE A C 1
ATOM 598 O O . PHE A 1 79 ? 10.016 -3.17 -6.871 1 98 79 PHE A O 1
ATOM 605 N N . VAL A 1 80 ? 10.703 -4.582 -8.453 1 97.94 80 VAL A N 1
ATOM 606 C CA . VAL A 1 80 ? 11.977 -3.904 -8.688 1 97.94 80 VAL A CA 1
ATOM 607 C C . VAL A 1 80 ? 11.727 -2.506 -9.242 1 97.94 80 VAL A C 1
ATOM 609 O O . VAL A 1 80 ? 12.344 -1.533 -8.797 1 97.94 80 VAL A O 1
ATOM 612 N N . ALA A 1 81 ? 10.844 -2.398 -10.141 1 97.81 81 ALA A N 1
ATOM 613 C CA . ALA A 1 81 ? 10.523 -1.099 -10.727 1 97.81 81 ALA A CA 1
ATOM 614 C C . ALA A 1 81 ? 9.961 -0.148 -9.68 1 97.81 81 ALA A C 1
ATOM 616 O O . ALA A 1 81 ? 10.375 1.01 -9.586 1 97.81 81 ALA A O 1
ATOM 617 N N . ALA A 1 82 ? 9.016 -0.663 -8.914 1 97.94 82 ALA A N 1
ATOM 618 C CA . ALA A 1 82 ? 8.367 0.156 -7.895 1 97.94 82 ALA A CA 1
ATOM 619 C C . ALA A 1 82 ? 9.375 0.611 -6.84 1 97.94 82 ALA A C 1
ATOM 621 O O . ALA A 1 82 ? 9.43 1.795 -6.5 1 97.94 82 ALA A O 1
ATOM 622 N N . LEU A 1 83 ? 10.211 -0.319 -6.348 1 98.38 83 LEU A N 1
ATOM 623 C CA . LEU A 1 83 ? 11.164 0.029 -5.301 1 98.38 83 LEU A CA 1
ATOM 624 C C . LEU A 1 83 ? 12.289 0.903 -5.852 1 98.38 83 LEU A C 1
ATOM 626 O O . LEU A 1 83 ? 12.852 1.73 -5.129 1 98.38 83 LEU A O 1
ATOM 630 N N . SER A 1 84 ? 12.617 0.771 -7.125 1 98.25 84 SER A N 1
ATOM 631 C CA . SER A 1 84 ? 13.57 1.687 -7.742 1 98.25 84 SER A CA 1
ATOM 632 C C . SER A 1 84 ? 13.016 3.107 -7.793 1 98.25 84 SER A C 1
ATOM 634 O O . SER A 1 84 ? 13.742 4.07 -7.531 1 98.25 84 SER A O 1
ATOM 636 N N . THR A 1 85 ? 11.75 3.193 -8.086 1 97.81 85 THR A N 1
ATOM 637 C CA . THR A 1 85 ? 11.102 4.496 -8.109 1 97.81 85 THR A CA 1
ATOM 638 C C . THR A 1 85 ? 11.102 5.121 -6.715 1 97.81 85 THR A C 1
ATOM 640 O O . THR A 1 85 ? 11.422 6.301 -6.555 1 97.81 85 THR A O 1
ATOM 643 N N . VAL A 1 86 ? 10.742 4.312 -5.723 1 97.75 86 VAL A N 1
ATOM 644 C CA . VAL A 1 86 ? 10.734 4.785 -4.34 1 97.75 86 VAL A CA 1
ATOM 645 C C . VAL A 1 86 ? 12.141 5.203 -3.924 1 97.75 86 VAL A C 1
ATOM 647 O O . VAL A 1 86 ? 12.32 6.219 -3.248 1 97.75 86 VAL A O 1
ATOM 650 N N . GLY A 1 87 ? 13.125 4.449 -4.344 1 96.88 87 GLY A N 1
ATOM 651 C CA . GLY A 1 87 ? 14.508 4.789 -4.051 1 96.88 87 GLY A CA 1
ATOM 652 C C . GLY A 1 87 ? 14.945 6.102 -4.668 1 96.88 87 GLY A C 1
ATOM 653 O O . GLY A 1 87 ? 15.555 6.938 -4 1 96.88 87 GLY A O 1
ATOM 654 N N . LEU A 1 88 ? 14.672 6.289 -5.926 1 96.38 88 LEU A N 1
ATOM 655 C CA . LEU A 1 88 ? 15.008 7.539 -6.602 1 96.38 88 LEU A CA 1
ATOM 656 C C . LEU A 1 88 ? 14.305 8.719 -5.938 1 96.38 88 LEU A C 1
ATOM 658 O O . LEU A 1 88 ? 14.906 9.773 -5.734 1 96.38 88 LEU A O 1
ATOM 662 N N . TYR A 1 89 ? 13.086 8.492 -5.637 1 96.81 89 TYR A N 1
ATOM 663 C CA . TYR A 1 89 ? 12.305 9.5 -4.926 1 96.81 89 TYR A CA 1
ATOM 664 C C . TYR A 1 89 ? 12.969 9.859 -3.6 1 96.81 89 TYR A C 1
ATOM 666 O O . TYR A 1 89 ? 13.07 11.039 -3.254 1 96.81 89 TYR A O 1
ATOM 674 N N . SER A 1 90 ? 13.383 8.852 -2.947 1 95.38 90 SER A N 1
ATOM 675 C CA . SER A 1 90 ? 13.992 9.07 -1.639 1 95.38 90 SER A CA 1
ATOM 676 C C . SER A 1 90 ? 15.289 9.867 -1.758 1 95.38 90 SER A C 1
ATOM 678 O O . SER A 1 90 ? 15.609 10.68 -0.885 1 95.38 90 SER A O 1
ATOM 680 N N . ILE A 1 91 ? 16.016 9.68 -2.812 1 94.94 91 ILE A N 1
ATOM 681 C CA . ILE A 1 91 ? 17.25 10.438 -3.039 1 94.94 91 ILE A CA 1
ATOM 682 C C . ILE A 1 91 ? 16.906 11.922 -3.154 1 94.94 91 ILE A C 1
ATOM 684 O O . ILE A 1 91 ? 17.547 12.758 -2.502 1 94.94 91 ILE A O 1
ATOM 688 N N . ILE A 1 92 ? 15.906 12.234 -3.881 1 94.69 92 ILE A N 1
ATOM 689 C CA . ILE A 1 92 ? 15.508 13.617 -4.129 1 94.69 92 ILE A CA 1
ATOM 690 C C . ILE A 1 92 ? 15.023 14.25 -2.828 1 94.69 92 ILE A C 1
ATOM 692 O O . ILE A 1 92 ? 15.438 15.359 -2.48 1 94.69 92 ILE A O 1
ATOM 696 N N . THR A 1 93 ? 14.242 13.57 -2.125 1 93.94 93 THR A N 1
ATOM 697 C CA . THR A 1 93 ? 13.656 14.133 -0.911 1 93.94 93 THR A CA 1
ATOM 698 C C . THR A 1 93 ? 14.711 14.234 0.193 1 93.94 93 THR A C 1
ATOM 700 O O . THR A 1 93 ? 14.633 15.125 1.046 1 93.94 93 THR A O 1
ATOM 703 N N . THR A 1 94 ? 15.625 13.297 0.211 1 92.12 94 THR A N 1
ATOM 704 C CA . THR A 1 94 ? 16.719 13.398 1.169 1 92.12 94 THR A CA 1
ATOM 705 C C . THR A 1 94 ? 17.547 14.656 0.919 1 92.12 94 THR A C 1
ATOM 707 O O . THR A 1 94 ? 17.906 15.359 1.861 1 92.12 94 THR A O 1
ATOM 710 N N . TRP A 1 95 ? 17.797 14.938 -0.346 1 91.56 95 TRP A N 1
ATOM 711 C CA . TRP A 1 95 ? 18.531 16.141 -0.703 1 91.56 95 TRP A CA 1
ATOM 712 C C . TRP A 1 95 ? 17.781 17.391 -0.254 1 91.56 95 TRP A C 1
ATOM 714 O O . TRP A 1 95 ? 18.375 18.328 0.295 1 91.56 95 TRP A O 1
ATOM 724 N N . LEU A 1 96 ? 16.531 17.406 -0.396 1 89.25 96 LEU A N 1
ATOM 725 C CA . LEU A 1 96 ? 15.703 18.531 0.026 1 89.25 96 LEU A CA 1
ATOM 726 C C . LEU A 1 96 ? 15.703 18.672 1.545 1 89.25 96 LEU A C 1
ATOM 728 O O . LEU A 1 96 ? 15.734 19.781 2.074 1 89.25 96 LEU A O 1
ATOM 732 N N . SER A 1 97 ? 15.688 17.562 2.184 1 87.75 97 SER A N 1
ATOM 733 C CA . SER A 1 97 ? 15.664 17.578 3.643 1 87.75 97 SER A CA 1
ATOM 734 C C . SER A 1 97 ? 16.984 18.109 4.207 1 87.75 97 SER A C 1
ATOM 736 O O . SER A 1 97 ? 16.984 18.859 5.188 1 87.75 97 SER A O 1
ATOM 738 N N . ILE A 1 98 ? 18.062 17.766 3.656 1 88 98 ILE A N 1
ATOM 739 C CA . ILE A 1 98 ? 19.375 18.25 4.086 1 88 98 ILE A CA 1
ATOM 740 C C . ILE A 1 98 ? 19.469 19.75 3.838 1 88 98 ILE A C 1
ATOM 742 O O . ILE A 1 98 ? 19.984 20.5 4.68 1 88 98 ILE A O 1
ATOM 746 N N . SER A 1 99 ? 18.953 20.188 2.738 1 86.31 99 SER A N 1
ATOM 747 C CA . SER A 1 99 ? 18.969 21.625 2.412 1 86.31 99 SER A CA 1
ATOM 748 C C . SER A 1 99 ? 18.094 22.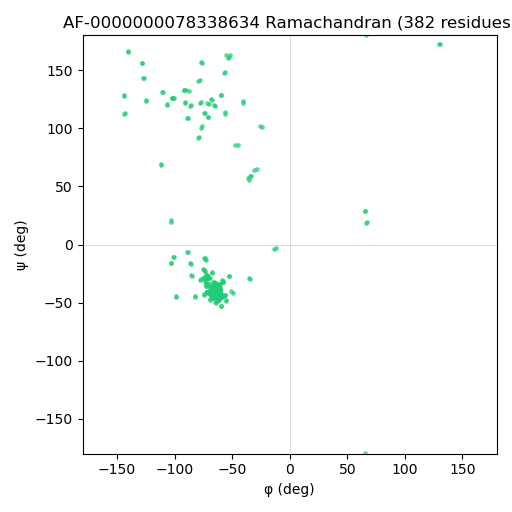422 3.365 1 86.31 99 SER A C 1
ATOM 750 O O . SER A 1 99 ? 18.375 23.578 3.658 1 86.31 99 SER A O 1
ATOM 752 N N . ALA A 1 100 ? 17.062 21.812 3.744 1 81 100 ALA A N 1
ATOM 753 C CA . ALA A 1 100 ? 16.141 22.469 4.672 1 81 100 ALA A CA 1
ATOM 754 C C . ALA A 1 100 ? 16.75 22.594 6.059 1 81 100 ALA A C 1
ATOM 756 O O . ALA A 1 100 ? 16.375 23.469 6.84 1 81 100 ALA A O 1
ATOM 757 N N . LEU A 1 101 ? 17.609 21.703 6.422 1 77.81 101 LEU A N 1
ATOM 758 C CA . LEU A 1 101 ? 18.312 21.781 7.695 1 77.81 101 LEU A CA 1
ATOM 759 C C . LEU A 1 101 ? 19.094 23.094 7.801 1 77.81 101 LEU A C 1
ATOM 761 O O . LEU A 1 101 ? 19.188 23.672 8.883 1 77.81 101 LEU A O 1
ATOM 765 N N . SER A 1 102 ? 19.531 23.562 6.691 1 76.06 102 SER A N 1
ATOM 766 C CA . SER A 1 102 ? 20.328 24.781 6.688 1 76.06 102 SER A CA 1
ATOM 767 C C . SER A 1 102 ? 19.453 26.031 6.664 1 76.06 102 SER A C 1
ATOM 769 O O . SER A 1 102 ? 19.859 27.094 7.137 1 76.06 102 SER A O 1
ATOM 771 N N . LYS A 1 103 ? 18.234 25.938 6.117 1 69.69 103 LYS A N 1
ATOM 772 C CA . LYS A 1 103 ? 17.406 27.125 5.902 1 69.69 103 LYS A CA 1
ATOM 773 C C . LYS A 1 103 ? 16.312 27.219 6.965 1 69.69 103 LYS A C 1
ATOM 775 O O . LYS A 1 103 ? 15.375 28 6.828 1 69.69 103 LYS A O 1
ATOM 780 N N . LEU A 1 104 ? 16.438 26.625 7.969 1 62.94 104 LEU A N 1
ATOM 781 C CA . LEU A 1 104 ? 15.516 26.656 9.094 1 62.94 104 LEU A CA 1
ATOM 782 C C . LEU A 1 104 ? 14.18 26.016 8.719 1 62.94 104 LEU A C 1
ATOM 784 O O . LEU A 1 104 ? 13.133 26.406 9.227 1 62.94 104 LEU A O 1
ATOM 788 N N . GLY A 1 105 ? 14.117 25.25 7.734 1 66.31 105 GLY A N 1
ATOM 789 C CA . GLY A 1 105 ? 12.914 24.453 7.531 1 66.31 105 GLY A CA 1
ATOM 790 C C . GLY A 1 105 ? 12.367 24.547 6.121 1 66.31 105 GLY A C 1
ATOM 791 O O . GLY A 1 105 ? 12.93 25.234 5.273 1 66.31 105 GLY A O 1
ATOM 792 N N . TYR A 1 106 ? 11.352 23.703 5.828 1 76.06 106 TYR A N 1
ATOM 793 C CA . TYR A 1 106 ? 10.664 23.703 4.547 1 76.06 106 TYR A CA 1
ATOM 794 C C . TYR A 1 106 ? 9.641 24.828 4.477 1 76.06 106 TYR A C 1
ATOM 796 O O . TYR A 1 106 ? 9.086 25.234 5.496 1 76.06 106 TYR A O 1
ATOM 804 N N . SER A 1 107 ? 9.609 25.406 3.254 1 82.81 107 SER A N 1
ATOM 805 C CA . SER A 1 107 ? 8.406 26.219 3.068 1 82.81 107 SER A CA 1
ATOM 806 C C . SER A 1 107 ? 7.145 25.391 3.287 1 82.81 107 SER A C 1
ATOM 808 O O . SER A 1 107 ? 7.152 24.172 3.109 1 82.81 107 SER A O 1
ATOM 810 N N . LYS A 1 108 ? 6.168 26.031 3.762 1 83.31 108 LYS A N 1
ATOM 811 C CA . LYS A 1 108 ? 4.883 25.375 4.02 1 83.31 108 LYS A CA 1
ATOM 812 C C . LYS A 1 108 ? 4.402 24.609 2.797 1 83.31 108 LYS A C 1
ATOM 814 O O . LYS A 1 108 ? 3.924 23.469 2.92 1 83.31 108 LYS A O 1
ATOM 819 N N . LYS A 1 109 ? 4.586 25.172 1.616 1 86.94 109 LYS A N 1
ATOM 820 C CA . LYS A 1 109 ? 4.152 24.547 0.375 1 86.94 109 LYS A CA 1
ATOM 821 C C . LYS A 1 109 ? 4.984 23.297 0.071 1 86.94 109 LYS A C 1
ATOM 823 O O . LYS A 1 109 ? 4.449 22.281 -0.347 1 86.94 109 LYS A O 1
ATOM 828 N N . LEU A 1 110 ? 6.199 23.422 0.258 1 86.88 110 LEU A N 1
ATOM 829 C CA . LEU A 1 110 ? 7.09 22.297 -0.01 1 86.88 110 LEU A CA 1
ATOM 830 C C . LEU A 1 110 ? 6.82 21.141 0.959 1 86.88 110 LEU A C 1
ATOM 832 O O . LEU A 1 110 ? 6.863 19.984 0.57 1 86.88 110 LEU A O 1
ATOM 836 N N . ALA A 1 111 ? 6.535 21.484 2.143 1 86.94 111 ALA A N 1
ATOM 837 C CA . ALA A 1 111 ? 6.211 20.469 3.143 1 86.94 111 ALA A CA 1
ATOM 838 C C . ALA A 1 111 ? 4.949 19.703 2.752 1 86.94 111 ALA A C 1
ATOM 840 O O . ALA A 1 111 ? 4.895 18.469 2.891 1 86.94 111 ALA A O 1
ATOM 841 N N . LEU A 1 112 ? 4.012 20.391 2.264 1 89.12 112 LEU A N 1
ATOM 842 C CA . LEU A 1 112 ? 2.771 19.766 1.808 1 89.12 112 LEU A CA 1
ATOM 843 C C . LEU A 1 112 ? 3.037 18.797 0.656 1 89.12 112 LEU A C 1
ATOM 845 O O . LEU A 1 112 ? 2.525 17.688 0.648 1 89.12 112 LEU A O 1
ATOM 849 N N . TYR A 1 113 ? 3.875 19.266 -0.215 1 90.31 113 TYR A N 1
ATOM 850 C CA . TYR A 1 113 ? 4.172 18.438 -1.377 1 90.31 113 TYR A CA 1
ATOM 851 C C . TYR A 1 113 ? 4.902 17.172 -0.965 1 90.31 113 TYR A C 1
ATOM 853 O O . TYR A 1 113 ? 4.641 16.094 -1.51 1 90.31 113 TYR A O 1
ATOM 861 N N . ILE A 1 114 ? 5.723 17.234 -0.04 1 91.69 114 ILE A N 1
ATOM 862 C CA . ILE A 1 114 ? 6.5 16.078 0.403 1 91.69 114 ILE A CA 1
ATOM 863 C C . ILE A 1 114 ? 5.574 15.055 1.058 1 91.69 114 ILE A C 1
ATOM 865 O O . ILE A 1 114 ? 5.68 13.852 0.796 1 91.69 114 ILE A O 1
ATOM 869 N N . VAL A 1 115 ? 4.652 15.508 1.816 1 92.31 115 VAL A N 1
ATOM 870 C CA . VAL A 1 115 ? 3.732 14.586 2.482 1 92.31 115 VAL A CA 1
ATOM 871 C C . VAL A 1 115 ? 2.83 13.922 1.447 1 92.31 115 VAL A C 1
ATOM 873 O O . VAL A 1 115 ? 2.584 12.711 1.516 1 92.31 115 VAL A O 1
ATOM 876 N N . LEU A 1 116 ? 2.436 14.609 0.48 1 92.88 116 LEU A N 1
ATOM 877 C CA . LEU A 1 116 ? 1.547 14.086 -0.549 1 92.88 116 LEU A CA 1
ATOM 878 C C . LEU A 1 116 ? 2.25 13.016 -1.38 1 92.88 116 LEU A C 1
ATOM 880 O O . LEU A 1 116 ? 1.677 11.961 -1.65 1 92.88 116 LEU A O 1
ATOM 884 N N . THR A 1 117 ? 3.441 13.328 -1.699 1 95.31 117 THR A N 1
ATOM 885 C CA . THR A 1 117 ? 4.184 12.375 -2.52 1 95.31 117 THR A CA 1
ATOM 886 C C . THR A 1 117 ? 4.594 11.164 -1.695 1 95.31 117 THR A C 1
ATOM 888 O O . THR A 1 117 ? 4.664 10.047 -2.217 1 95.31 117 THR A O 1
ATOM 891 N N . ASP A 1 118 ? 4.816 11.391 -0.418 1 97.19 118 ASP A N 1
ATOM 892 C CA . ASP A 1 118 ? 5.121 10.266 0.457 1 97.19 118 ASP A CA 1
ATOM 893 C C . ASP A 1 118 ? 3.955 9.281 0.515 1 97.19 118 ASP A C 1
ATOM 895 O O . ASP A 1 118 ? 4.16 8.062 0.522 1 97.19 118 ASP A O 1
ATOM 899 N N . VAL A 1 119 ? 2.777 9.797 0.551 1 96.81 119 VAL A N 1
ATOM 900 C CA . VAL A 1 119 ? 1.588 8.953 0.634 1 96.81 119 VAL A CA 1
ATOM 901 C C . VAL A 1 119 ? 1.446 8.133 -0.646 1 96.81 119 VAL A C 1
ATOM 903 O O . VAL A 1 119 ? 1.171 6.934 -0.594 1 96.81 119 VAL A O 1
ATOM 906 N N . VAL A 1 120 ? 1.726 8.695 -1.759 1 96.12 120 VAL A N 1
ATOM 907 C CA . VAL A 1 120 ? 1.628 8.016 -3.045 1 96.12 120 VAL A CA 1
ATOM 908 C C . VAL A 1 120 ? 2.709 6.938 -3.145 1 96.12 120 VAL A C 1
ATOM 910 O O . VAL A 1 120 ? 2.441 5.816 -3.576 1 96.12 120 VAL A O 1
ATOM 913 N N . MET A 1 121 ? 3.887 7.262 -2.713 1 97.5 121 MET A N 1
ATOM 914 C CA . MET A 1 121 ? 4.984 6.301 -2.752 1 97.5 121 MET A CA 1
ATOM 915 C C . MET A 1 121 ? 4.715 5.125 -1.816 1 97.5 121 MET A C 1
ATOM 917 O O . MET A 1 121 ? 5.109 3.994 -2.104 1 97.5 121 MET A O 1
ATOM 921 N N . LEU A 1 122 ? 4.039 5.438 -0.732 1 97.69 122 LEU A N 1
ATOM 922 C CA . LEU A 1 122 ? 3.68 4.359 0.183 1 97.69 122 LEU A CA 1
ATOM 923 C C . LEU A 1 122 ? 2.713 3.385 -0.479 1 97.69 122 LEU A C 1
ATOM 925 O O . LEU A 1 122 ? 2.871 2.168 -0.355 1 97.69 122 LEU A O 1
ATOM 929 N N . ALA A 1 123 ? 1.722 3.92 -1.168 1 97.44 123 ALA A N 1
ATOM 930 C CA . ALA A 1 123 ? 0.749 3.07 -1.851 1 97.44 123 ALA A CA 1
ATOM 931 C C . ALA A 1 123 ? 1.426 2.193 -2.9 1 97.44 123 ALA A C 1
ATOM 933 O O . ALA A 1 123 ? 1.13 1.001 -3.006 1 97.44 123 ALA A O 1
ATOM 934 N N . ILE A 1 124 ? 2.359 2.756 -3.574 1 96.81 124 ILE A N 1
ATOM 935 C CA . ILE A 1 124 ? 3.076 2.037 -4.621 1 96.81 124 ILE A CA 1
ATOM 936 C C . ILE A 1 124 ? 3.957 0.957 -3.994 1 96.81 124 ILE A C 1
ATOM 938 O O . ILE A 1 124 ? 3.951 -0.193 -4.441 1 96.81 124 ILE A O 1
ATOM 942 N N . ALA A 1 125 ? 4.684 1.311 -2.982 1 97.88 125 ALA A N 1
ATOM 943 C CA . ALA A 1 125 ? 5.582 0.371 -2.314 1 97.88 125 ALA A CA 1
ATOM 944 C C . ALA A 1 125 ? 4.801 -0.768 -1.666 1 97.88 125 ALA A C 1
ATOM 946 O O . ALA A 1 125 ? 5.199 -1.931 -1.751 1 97.88 125 ALA A O 1
ATOM 947 N N . ALA A 1 126 ? 3.695 -0.438 -1.055 1 97.62 126 ALA A N 1
ATOM 948 C CA . ALA A 1 126 ? 2.883 -1.451 -0.387 1 97.62 126 ALA A CA 1
ATOM 949 C C . ALA A 1 126 ? 2.264 -2.412 -1.399 1 97.62 126 ALA A C 1
ATOM 951 O O . ALA A 1 126 ? 2.197 -3.619 -1.158 1 97.62 126 ALA A O 1
ATOM 952 N N . ALA A 1 127 ? 1.835 -1.857 -2.506 1 97.88 127 ALA A N 1
ATOM 953 C CA . ALA A 1 127 ? 1.295 -2.709 -3.564 1 97.88 127 ALA A CA 1
ATOM 954 C C . ALA A 1 127 ? 2.365 -3.645 -4.117 1 97.88 127 ALA A C 1
ATOM 956 O O . ALA A 1 127 ? 2.098 -4.82 -4.375 1 97.88 127 ALA A O 1
ATOM 957 N N . ALA A 1 128 ? 3.541 -3.062 -4.309 1 98.12 128 ALA A N 1
ATOM 958 C CA . ALA A 1 128 ? 4.648 -3.883 -4.797 1 98.12 128 ALA A CA 1
ATOM 959 C C . ALA A 1 128 ? 5.016 -4.969 -3.789 1 98.12 128 ALA A C 1
ATOM 961 O O . ALA A 1 128 ? 5.289 -6.109 -4.168 1 98.12 128 ALA A O 1
ATOM 962 N N . LEU A 1 129 ? 5.035 -4.605 -2.562 1 97.81 129 LEU A N 1
ATOM 963 C CA . LEU A 1 129 ? 5.301 -5.555 -1.487 1 97.81 129 LEU A CA 1
ATOM 964 C C . LEU A 1 129 ? 4.258 -6.664 -1.471 1 97.81 129 LEU A C 1
ATOM 966 O O . LEU A 1 129 ? 4.598 -7.844 -1.378 1 97.81 129 LEU A O 1
ATOM 970 N N . GLY A 1 130 ? 3.043 -6.316 -1.597 1 97.69 130 GLY A N 1
ATOM 971 C CA . GLY A 1 130 ? 1.978 -7.305 -1.651 1 97.69 130 GLY A CA 1
ATOM 972 C C . GLY A 1 130 ? 2.08 -8.227 -2.852 1 97.69 130 GLY A C 1
ATOM 973 O O . GLY A 1 130 ? 1.912 -9.445 -2.725 1 97.69 130 GLY A O 1
ATOM 974 N N . THR A 1 131 ? 2.338 -7.582 -3.98 1 97.62 131 THR A N 1
ATOM 975 C CA . THR A 1 131 ? 2.451 -8.352 -5.215 1 97.62 131 THR A CA 1
ATOM 976 C C . THR A 1 131 ? 3.58 -9.375 -5.113 1 97.62 131 THR A C 1
ATOM 978 O O . THR A 1 131 ? 3.367 -10.57 -5.34 1 97.62 131 THR A O 1
ATOM 981 N N . ALA A 1 132 ? 4.758 -8.914 -4.758 1 97.81 132 ALA A N 1
ATOM 982 C CA . ALA A 1 132 ? 5.914 -9.797 -4.641 1 97.81 132 ALA A CA 1
ATOM 983 C C . ALA A 1 132 ? 5.715 -10.812 -3.52 1 97.81 132 ALA A C 1
ATOM 985 O O . ALA A 1 132 ? 6.074 -11.984 -3.664 1 97.81 132 ALA A O 1
ATOM 986 N N . GLY A 1 133 ? 5.16 -10.359 -2.457 1 96.19 133 GLY A N 1
ATOM 987 C CA . GLY A 1 133 ? 4.902 -11.266 -1.346 1 96.19 133 GLY A CA 1
ATOM 988 C C . GLY A 1 133 ? 3.916 -12.359 -1.688 1 96.19 133 GLY A C 1
ATOM 989 O O . GLY A 1 133 ? 4.102 -13.516 -1.29 1 96.19 133 GLY A O 1
ATOM 990 N N . GLY A 1 134 ? 2.855 -12.031 -2.385 1 95.75 134 GLY A N 1
ATOM 991 C CA . GLY A 1 134 ? 1.877 -13.031 -2.785 1 95.75 134 GLY A CA 1
ATOM 992 C C . GLY A 1 134 ? 2.453 -14.102 -3.691 1 95.75 134 GLY A C 1
ATOM 993 O O . GLY A 1 134 ? 2.217 -15.289 -3.482 1 95.75 134 GLY A O 1
ATOM 994 N N . VAL A 1 135 ? 3.215 -13.672 -4.621 1 94.81 135 VAL A N 1
ATOM 995 C CA . VAL A 1 135 ? 3.783 -14.609 -5.582 1 94.81 135 VAL A CA 1
ATOM 996 C C . VAL A 1 135 ? 4.871 -15.445 -4.91 1 94.81 135 VAL A C 1
ATOM 998 O O . VAL A 1 135 ? 4.977 -16.641 -5.152 1 94.81 135 VAL A O 1
ATOM 1001 N N . ALA A 1 136 ? 5.664 -14.75 -4.082 1 95.62 136 ALA A N 1
ATOM 1002 C CA . ALA A 1 136 ? 6.695 -15.484 -3.348 1 95.62 136 ALA A CA 1
ATOM 1003 C C . ALA A 1 136 ? 6.07 -16.547 -2.447 1 95.62 136 ALA A C 1
ATOM 1005 O O . ALA A 1 136 ? 6.637 -17.625 -2.271 1 95.62 136 ALA A O 1
ATOM 1006 N N . TYR A 1 137 ? 4.969 -16.281 -1.94 1 94.38 137 TYR A N 1
ATOM 1007 C CA . TYR A 1 137 ? 4.277 -17.234 -1.086 1 94.38 137 TYR A CA 1
ATOM 1008 C C . TYR A 1 137 ? 3.836 -18.453 -1.883 1 94.38 137 TYR A C 1
ATOM 1010 O O . TYR A 1 137 ? 3.971 -19.594 -1.419 1 94.38 137 TYR A O 1
ATOM 1018 N N . ILE A 1 138 ? 3.342 -18.234 -3.055 1 94.12 138 ILE A N 1
ATOM 1019 C CA . ILE A 1 138 ? 2.939 -19.328 -3.926 1 94.12 138 ILE A CA 1
ATOM 1020 C C . ILE A 1 138 ? 4.164 -20.172 -4.305 1 94.12 138 ILE A C 1
ATOM 1022 O O . ILE A 1 138 ? 4.09 -21.391 -4.367 1 94.12 138 ILE A O 1
ATOM 1026 N N . GLY A 1 139 ? 5.227 -19.484 -4.59 1 93.44 139 GLY A N 1
ATOM 1027 C CA . GLY A 1 139 ? 6.445 -20.219 -4.898 1 93.44 139 GLY A CA 1
ATOM 1028 C C . GLY A 1 139 ? 6.926 -21.078 -3.748 1 93.44 139 GLY A C 1
ATOM 1029 O O . GLY A 1 139 ? 7.48 -22.156 -3.965 1 93.44 139 GLY A O 1
ATOM 1030 N N . TYR A 1 140 ? 6.719 -20.609 -2.547 1 93.69 140 TYR A N 1
ATOM 1031 C CA . TYR A 1 140 ? 7.199 -21.297 -1.35 1 93.69 140 TYR A CA 1
ATOM 1032 C C . TYR A 1 140 ? 6.25 -22.406 -0.94 1 93.69 140 TYR A C 1
ATOM 1034 O O . TYR A 1 140 ? 6.684 -23.531 -0.642 1 93.69 140 TYR A O 1
ATOM 1042 N N . LYS A 1 141 ? 4.914 -22.234 -0.916 1 93.69 141 LYS A N 1
ATOM 1043 C CA . LYS A 1 141 ? 3.943 -23.203 -0.401 1 93.69 141 LYS A CA 1
ATOM 1044 C C . LYS A 1 141 ? 3.252 -23.938 -1.539 1 93.69 141 LYS A C 1
ATOM 1046 O O . LYS A 1 141 ? 2.668 -25 -1.325 1 93.69 141 LYS A O 1
ATOM 1051 N N . GLY A 1 142 ? 3.396 -23.359 -2.727 1 92.38 142 GLY A N 1
ATOM 1052 C CA . GLY A 1 142 ? 2.619 -23.938 -3.818 1 92.38 142 GLY A CA 1
ATOM 1053 C C . GLY A 1 142 ? 1.121 -23.766 -3.629 1 92.38 142 GLY A C 1
ATOM 1054 O O . GLY A 1 142 ? 0.677 -23.016 -2.76 1 92.38 142 GLY A O 1
ATOM 1055 N N . ASN A 1 143 ? 0.314 -24.266 -4.586 1 90.44 143 ASN A N 1
ATOM 1056 C CA . ASN A 1 143 ? -1.145 -24.25 -4.531 1 90.44 143 ASN A CA 1
ATOM 1057 C C . ASN A 1 143 ? -1.736 -25.516 -5.152 1 90.44 143 ASN A C 1
ATOM 1059 O O . ASN A 1 143 ? -1.682 -25.688 -6.367 1 90.44 143 ASN A O 1
ATOM 1063 N N . SER A 1 144 ? -2.35 -26.359 -4.285 1 86.25 144 SER A N 1
ATOM 1064 C CA . SER A 1 144 ? -2.879 -27.641 -4.746 1 86.25 144 SER A CA 1
ATOM 1065 C C . SER A 1 144 ? -4.148 -27.453 -5.57 1 86.25 144 SER A C 1
ATOM 1067 O O . SER A 1 144 ? -4.426 -28.234 -6.48 1 86.25 144 SER A O 1
ATOM 1069 N N . HIS A 1 145 ? -4.828 -26.391 -5.227 1 83.69 145 HIS A N 1
ATOM 1070 C CA . HIS A 1 145 ? -6.078 -26.156 -5.941 1 83.69 145 HIS A CA 1
ATOM 1071 C C . HIS A 1 145 ? -5.82 -25.75 -7.387 1 83.69 145 HIS A C 1
ATOM 1073 O O . HIS A 1 145 ? -6.555 -26.156 -8.297 1 83.69 145 HIS A O 1
ATOM 1079 N N . THR A 1 146 ? -4.746 -25.031 -7.629 1 85.81 146 THR A N 1
ATOM 1080 C CA . THR A 1 146 ? -4.395 -24.578 -8.969 1 85.81 146 THR A CA 1
ATOM 1081 C C . THR A 1 146 ? -3.309 -25.469 -9.57 1 85.81 146 THR A C 1
ATOM 1083 O O . THR A 1 146 ? -2.982 -25.344 -10.75 1 85.81 146 THR A O 1
ATOM 1086 N N . ARG A 1 147 ? -2.746 -26.281 -8.812 1 84.56 147 ARG A N 1
ATOM 1087 C CA . ARG A 1 147 ? -1.653 -27.156 -9.203 1 84.56 147 ARG A CA 1
ATOM 1088 C C . ARG A 1 147 ? -0.402 -26.359 -9.555 1 84.56 147 ARG A C 1
ATOM 1090 O O . ARG A 1 147 ? 0.31 -26.703 -10.5 1 84.56 147 ARG A O 1
ATOM 1097 N N . TRP A 1 148 ? -0.241 -25.234 -8.977 1 90.38 148 TRP A N 1
ATOM 1098 C CA . TRP A 1 148 ? 0.995 -24.469 -9.102 1 90.38 148 TRP A CA 1
ATOM 1099 C C . TRP A 1 148 ? 2.086 -25.047 -8.211 1 90.38 148 TRP A C 1
ATOM 1101 O O . TRP A 1 148 ? 1.91 -25.156 -6.992 1 90.38 148 TRP A O 1
ATOM 1111 N N . THR A 1 149 ? 3.162 -25.422 -8.766 1 89 149 THR A N 1
ATOM 1112 C CA . THR A 1 149 ? 4.219 -26.141 -8.078 1 89 149 THR A CA 1
ATOM 1113 C C . THR A 1 149 ? 5.039 -25.219 -7.199 1 89 149 THR A C 1
ATOM 1115 O O . THR A 1 149 ? 5.066 -24 -7.426 1 89 149 THR A O 1
ATOM 1118 N N . LYS A 1 150 ? 5.691 -25.844 -6.168 1 92.12 150 LYS A N 1
ATOM 1119 C CA . LYS A 1 150 ? 6.609 -25.141 -5.27 1 92.12 150 LYS A CA 1
ATOM 1120 C C . LYS A 1 150 ? 7.953 -24.891 -5.941 1 92.12 150 LYS A C 1
ATOM 1122 O O . LYS A 1 150 ? 8.836 -25.75 -5.922 1 92.12 150 LYS A O 1
ATOM 1127 N N . ILE A 1 151 ? 8.164 -23.797 -6.355 1 91.25 151 ILE A N 1
ATOM 1128 C CA . ILE A 1 151 ? 9.367 -23.438 -7.098 1 91.25 151 ILE A CA 1
ATOM 1129 C C . ILE A 1 151 ? 10.562 -23.391 -6.148 1 91.25 151 ILE A C 1
ATOM 1131 O O . ILE A 1 151 ? 11.695 -23.672 -6.551 1 91.25 151 ILE A O 1
ATOM 1135 N N . CYS A 1 152 ? 10.234 -23.109 -4.93 1 93.5 152 CYS A N 1
ATOM 1136 C CA . CYS A 1 152 ? 11.312 -22.922 -3.965 1 93.5 152 CYS A CA 1
ATOM 1137 C C . CYS A 1 152 ? 11.953 -24.266 -3.596 1 93.5 152 CYS A C 1
ATOM 1139 O O . CYS A 1 152 ? 13.039 -24.297 -3.018 1 93.5 152 CYS A O 1
ATOM 1141 N N . ASN A 1 153 ? 11.312 -25.359 -3.971 1 91.12 153 ASN A N 1
ATOM 1142 C CA . ASN A 1 153 ? 11.922 -26.672 -3.773 1 91.12 153 ASN A CA 1
ATOM 1143 C C . ASN A 1 153 ? 13.078 -26.906 -4.746 1 91.12 153 ASN A C 1
ATOM 1145 O O . ASN A 1 153 ? 14 -27.656 -4.445 1 91.12 153 ASN A O 1
ATOM 1149 N N . ILE A 1 154 ? 13.023 -26.234 -5.855 1 88.75 154 ILE A N 1
ATOM 1150 C CA . ILE A 1 154 ? 14.047 -26.359 -6.887 1 88.75 154 ILE A CA 1
ATOM 1151 C C . ILE A 1 154 ? 15.039 -25.203 -6.777 1 88.75 154 ILE A C 1
ATOM 1153 O O . ILE A 1 154 ? 16.25 -25.422 -6.77 1 88.75 154 ILE A O 1
ATOM 1157 N N . PHE A 1 155 ? 14.516 -24.016 -6.602 1 92 155 PHE A N 1
ATOM 1158 C CA . PHE A 1 155 ? 15.328 -22.812 -6.539 1 92 155 PHE A CA 1
ATOM 1159 C C . PHE A 1 155 ? 15.305 -22.203 -5.141 1 92 155 PHE A C 1
ATOM 1161 O O . PHE A 1 155 ? 14.828 -21.078 -4.945 1 92 155 PHE A O 1
ATOM 1168 N N . ASP A 1 156 ? 15.883 -22.875 -4.238 1 92 156 ASP A N 1
ATOM 1169 C CA . ASP A 1 156 ? 15.836 -22.469 -2.834 1 92 156 ASP A CA 1
ATOM 1170 C C . ASP A 1 156 ? 16.641 -21.188 -2.605 1 92 156 ASP A C 1
ATOM 1172 O O . ASP A 1 156 ? 16.219 -20.297 -1.866 1 92 156 ASP A O 1
ATOM 1176 N N . LYS A 1 157 ? 17.828 -21.094 -3.221 1 93 157 LYS A N 1
ATOM 1177 C CA . LYS A 1 157 ? 18.672 -19.906 -3.051 1 93 157 LYS A CA 1
ATOM 1178 C C . LYS A 1 157 ? 18 -18.672 -3.609 1 93 157 LYS A C 1
ATOM 1180 O O . LYS A 1 157 ? 18.016 -17.609 -2.979 1 93 157 LYS A O 1
ATOM 1185 N N . PHE A 1 158 ? 17.438 -18.797 -4.723 1 94 158 PHE A N 1
ATOM 1186 C CA . PHE A 1 158 ? 16.703 -17.688 -5.32 1 94 158 PHE A CA 1
ATOM 1187 C C . PHE A 1 158 ? 15.555 -17.25 -4.418 1 94 158 PHE A C 1
ATOM 1189 O O . PHE A 1 158 ? 15.344 -16.062 -4.211 1 94 158 PHE A O 1
ATOM 1196 N N . CYS A 1 159 ? 14.812 -18.156 -3.865 1 94.25 159 CYS A N 1
ATOM 1197 C CA . CYS A 1 159 ? 13.672 -17.859 -3.008 1 94.25 159 CYS A CA 1
ATOM 1198 C C . CYS A 1 159 ? 14.125 -17.188 -1.717 1 94.25 159 CYS A C 1
ATOM 1200 O O . CYS A 1 159 ? 13.438 -16.312 -1.192 1 94.25 159 CYS A O 1
ATOM 1202 N N . GLN A 1 160 ? 15.305 -17.641 -1.202 1 93.44 160 GLN A N 1
ATOM 1203 C CA . GLN A 1 160 ? 15.852 -16.984 -0.011 1 93.44 160 GLN A CA 1
ATOM 1204 C C . GLN A 1 160 ? 16.219 -15.539 -0.292 1 93.44 160 GLN A C 1
ATOM 1206 O O . GLN A 1 160 ? 15.93 -14.648 0.511 1 93.44 160 GLN A O 1
ATOM 1211 N N . HIS A 1 161 ? 16.797 -15.305 -1.444 1 93.44 161 HIS A N 1
ATOM 1212 C CA . HIS A 1 161 ? 17.125 -13.953 -1.855 1 93.44 161 HIS A CA 1
ATOM 1213 C C . HIS A 1 161 ? 15.875 -13.094 -2.01 1 93.44 161 HIS A C 1
ATOM 1215 O O . HIS A 1 161 ? 15.82 -11.961 -1.524 1 93.44 161 HIS A O 1
ATOM 1221 N N . SER A 1 162 ? 14.898 -13.648 -2.686 1 95.06 162 SER A N 1
ATOM 1222 C CA . SER A 1 162 ? 13.648 -12.914 -2.889 1 95.06 162 SER A CA 1
ATOM 1223 C C . SER A 1 162 ? 12.961 -12.617 -1.562 1 95.06 162 SER A C 1
ATOM 1225 O O . SER A 1 162 ? 12.445 -11.516 -1.36 1 95.06 162 SER A O 1
ATOM 1227 N N . ALA A 1 163 ? 12.961 -13.594 -0.682 1 95.81 163 ALA A N 1
ATOM 1228 C CA . ALA A 1 163 ? 12.367 -13.391 0.637 1 95.81 163 ALA A CA 1
ATOM 1229 C C . ALA A 1 163 ? 13.086 -12.281 1.396 1 95.81 163 ALA A C 1
ATOM 1231 O O . ALA A 1 163 ? 12.453 -11.469 2.076 1 95.81 163 ALA A O 1
ATOM 1232 N N . GLY A 1 164 ? 14.383 -12.32 1.315 1 96.69 164 GLY A N 1
ATOM 1233 C CA . GLY A 1 164 ? 15.164 -11.258 1.929 1 96.69 164 GLY A CA 1
ATOM 1234 C C . GLY A 1 164 ? 14.836 -9.883 1.381 1 96.69 164 GLY A C 1
ATOM 1235 O O . GLY A 1 164 ? 14.695 -8.922 2.143 1 96.69 164 GLY A O 1
ATOM 1236 N N . ALA A 1 165 ? 14.742 -9.781 0.081 1 97.88 165 ALA A N 1
ATOM 1237 C CA . ALA A 1 165 ? 14.406 -8.516 -0.562 1 97.88 165 ALA A CA 1
ATOM 1238 C C . ALA A 1 165 ? 13.039 -8.016 -0.115 1 97.88 165 ALA A C 1
ATOM 1240 O O . ALA A 1 165 ? 12.867 -6.828 0.165 1 97.88 165 ALA A O 1
ATOM 1241 N N . ILE A 1 166 ? 12.078 -8.883 0.001 1 97.88 166 ILE A N 1
ATOM 1242 C CA . ILE A 1 166 ? 10.719 -8.547 0.41 1 97.88 166 ILE A CA 1
ATOM 1243 C C . ILE A 1 166 ? 10.719 -8.086 1.864 1 97.88 166 ILE A C 1
ATOM 1245 O O . ILE A 1 166 ? 10.062 -7.094 2.205 1 97.88 166 ILE A O 1
ATOM 1249 N N . LEU A 1 167 ? 11.477 -8.766 2.699 1 97.25 167 LEU A N 1
ATOM 1250 C CA . LEU A 1 167 ? 11.555 -8.398 4.109 1 97.25 167 LEU A CA 1
ATOM 1251 C C . LEU A 1 167 ? 12.164 -7.008 4.27 1 97.25 167 LEU A C 1
ATOM 1253 O O . LEU A 1 167 ? 11.656 -6.191 5.043 1 97.25 167 LEU A O 1
ATOM 1257 N N . VAL A 1 168 ? 13.211 -6.809 3.549 1 97.38 168 VAL A N 1
ATOM 1258 C CA . VAL A 1 168 ? 13.867 -5.508 3.602 1 97.38 168 VAL A CA 1
ATOM 1259 C C . VAL A 1 168 ? 12.906 -4.418 3.137 1 97.38 168 VAL A C 1
ATOM 1261 O O . VAL A 1 168 ? 12.844 -3.342 3.736 1 97.38 168 VAL A O 1
ATOM 1264 N N . SER A 1 169 ? 12.18 -4.695 2.072 1 97.88 169 SER A N 1
ATOM 1265 C CA . SER A 1 169 ? 11.234 -3.711 1.555 1 97.88 169 SER A CA 1
ATOM 1266 C C . SER A 1 169 ? 10.102 -3.461 2.545 1 97.88 169 SER A C 1
ATOM 1268 O O . SER A 1 169 ? 9.555 -2.357 2.605 1 97.88 169 SER A O 1
ATOM 1270 N N . PHE A 1 170 ? 9.75 -4.477 3.287 1 97.88 170 PHE A N 1
ATOM 1271 C CA . PHE A 1 170 ? 8.727 -4.32 4.32 1 97.88 170 PHE A CA 1
ATOM 1272 C C . PHE A 1 170 ? 9.164 -3.299 5.363 1 97.88 170 PHE A C 1
ATOM 1274 O O . PHE A 1 170 ? 8.391 -2.414 5.734 1 97.88 170 PHE A O 1
ATOM 1281 N N . PHE A 1 171 ? 10.32 -3.379 5.762 1 96.81 171 PHE A N 1
ATOM 1282 C CA . PHE A 1 171 ? 10.844 -2.418 6.719 1 96.81 171 PHE A CA 1
ATOM 1283 C C . PHE A 1 171 ? 10.914 -1.022 6.109 1 96.81 171 PHE A C 1
ATOM 1285 O O . PHE A 1 171 ? 10.656 -0.028 6.789 1 96.81 171 PHE A O 1
ATOM 1292 N N . ALA A 1 172 ? 11.273 -0.963 4.836 1 97 172 ALA A N 1
ATOM 1293 C CA . ALA A 1 172 ? 11.289 0.332 4.16 1 97 172 ALA A CA 1
ATOM 1294 C C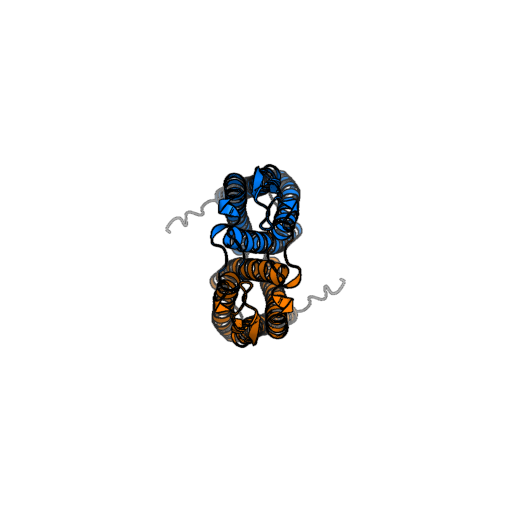 . ALA A 1 172 ? 9.891 0.954 4.137 1 97 172 ALA A C 1
ATOM 1296 O O . ALA A 1 172 ? 9.75 2.168 4.301 1 97 172 ALA A O 1
ATOM 1297 N N . ALA A 1 173 ? 8.891 0.13 3.975 1 97.56 173 ALA A N 1
ATOM 1298 C CA . ALA A 1 173 ? 7.52 0.625 3.986 1 97.56 173 ALA A CA 1
ATOM 1299 C C . ALA A 1 173 ? 7.145 1.172 5.363 1 97.56 173 ALA A C 1
ATOM 1301 O O . ALA A 1 173 ? 6.449 2.184 5.465 1 97.56 173 ALA A O 1
ATOM 1302 N N . ILE A 1 174 ? 7.617 0.521 6.359 1 97.19 174 ILE A N 1
ATOM 1303 C CA . ILE A 1 174 ? 7.375 0.997 7.715 1 97.19 174 ILE A CA 1
ATOM 1304 C C . ILE A 1 174 ? 8.039 2.361 7.91 1 97.19 174 ILE A C 1
ATOM 1306 O O . ILE A 1 174 ? 7.445 3.262 8.508 1 97.19 174 ILE A O 1
ATOM 1310 N N . VAL A 1 175 ? 9.219 2.496 7.41 1 97.38 175 VAL A N 1
ATOM 1311 C CA . VAL A 1 175 ? 9.93 3.766 7.5 1 97.38 175 VAL A CA 1
ATOM 1312 C C . VAL A 1 175 ? 9.125 4.859 6.801 1 97.38 175 VAL A C 1
ATOM 1314 O O . VAL A 1 175 ? 9.008 5.977 7.312 1 97.38 175 VAL A O 1
ATOM 1317 N N . LEU A 1 176 ? 8.594 4.52 5.672 1 97.19 176 LEU A N 1
ATOM 1318 C CA . LEU A 1 176 ? 7.801 5.488 4.918 1 97.19 176 LEU A CA 1
ATOM 1319 C C . LEU A 1 176 ? 6.551 5.887 5.695 1 97.19 176 LEU A C 1
ATOM 1321 O O . LEU A 1 176 ? 6.18 7.062 5.715 1 97.19 176 LEU A O 1
ATOM 1325 N N . VAL A 1 177 ? 5.922 4.988 6.379 1 96.62 177 VAL A N 1
ATOM 1326 C CA . VAL A 1 177 ? 4.777 5.289 7.238 1 96.62 177 VAL A CA 1
ATOM 1327 C C . VAL A 1 177 ? 5.203 6.234 8.359 1 96.62 177 VAL A C 1
ATOM 1329 O O . VAL A 1 177 ? 4.52 7.219 8.641 1 96.62 177 VAL A O 1
ATOM 1332 N N . LEU A 1 178 ? 6.293 5.98 8.898 1 95.81 178 LEU A N 1
ATOM 1333 C CA . LEU A 1 178 ? 6.793 6.816 9.984 1 95.81 178 LEU A CA 1
ATOM 1334 C C . LEU A 1 178 ? 7.07 8.234 9.492 1 95.81 178 LEU A C 1
ATOM 1336 O O . LEU A 1 178 ? 6.836 9.203 10.219 1 95.81 178 LEU A O 1
ATOM 1340 N N . LEU A 1 179 ? 7.582 8.328 8.32 1 95.88 179 LEU A N 1
ATOM 1341 C CA . LEU A 1 179 ? 7.832 9.641 7.738 1 95.88 179 LEU A CA 1
ATOM 1342 C C . LEU A 1 179 ? 6.531 10.422 7.582 1 95.88 179 LEU A C 1
ATOM 1344 O O . LEU A 1 179 ? 6.473 11.609 7.914 1 95.88 179 LEU A O 1
ATOM 1348 N N . ILE A 1 180 ? 5.523 9.734 7.117 1 96.06 180 ILE A N 1
ATOM 1349 C CA . ILE A 1 180 ? 4.23 10.383 6.926 1 96.06 180 ILE A CA 1
ATOM 1350 C C . ILE A 1 180 ? 3.654 10.797 8.281 1 96.06 180 ILE A C 1
ATOM 1352 O O . ILE A 1 180 ? 3.182 11.922 8.438 1 96.06 180 ILE A O 1
ATOM 1356 N N . LEU A 1 181 ? 3.795 9.914 9.195 1 92.69 181 LEU A N 1
ATOM 1357 C CA . LEU A 1 181 ? 3.27 10.203 10.531 1 92.69 181 LEU A CA 1
ATOM 1358 C C . LEU A 1 181 ? 4.008 11.375 11.164 1 92.69 181 LEU A C 1
ATOM 1360 O O . LEU A 1 181 ? 3.389 12.234 11.797 1 92.69 181 LEU A O 1
ATOM 1364 N N . ARG A 1 182 ? 5.246 11.367 11 1 91.12 182 ARG A N 1
ATOM 1365 C CA . ARG A 1 182 ? 6.027 12.484 11.531 1 91.12 182 ARG A CA 1
ATOM 1366 C C . ARG A 1 182 ? 5.602 13.805 10.891 1 91.12 182 ARG A C 1
ATOM 1368 O O . ARG A 1 182 ? 5.457 14.812 11.578 1 91.12 182 ARG A O 1
ATOM 1375 N N . SER A 1 183 ? 5.461 13.812 9.625 1 90.88 183 SER A N 1
ATOM 1376 C CA . SER A 1 183 ? 5.07 15.023 8.914 1 90.88 183 SER A CA 1
ATOM 1377 C C . SER A 1 183 ? 3.707 15.523 9.383 1 90.88 183 SER A C 1
ATOM 1379 O O . SER A 1 183 ? 3.525 16.719 9.617 1 90.88 183 SER A O 1
ATOM 1381 N N . VAL A 1 184 ? 2.809 14.648 9.57 1 89.5 184 VAL A N 1
ATOM 1382 C CA . VAL A 1 184 ? 1.465 15.016 10.008 1 89.5 184 VAL A CA 1
ATOM 1383 C C . VAL A 1 184 ? 1.508 15.508 11.445 1 89.5 184 VAL A C 1
ATOM 1385 O O . VAL A 1 184 ? 0.833 16.484 11.797 1 89.5 184 VAL A O 1
ATOM 1388 N N . PHE A 1 185 ? 2.326 14.898 12.195 1 87.88 185 PHE A N 1
ATOM 1389 C CA . PHE A 1 185 ? 2.457 15.297 13.594 1 87.88 185 PHE A CA 1
ATOM 1390 C C . PHE A 1 185 ? 3.061 16.688 13.703 1 87.88 185 PHE A C 1
ATOM 1392 O O . PHE A 1 185 ? 2.627 17.5 14.523 1 87.88 185 PHE A O 1
ATOM 1399 N N . THR A 1 186 ? 4.012 16.984 12.938 1 85.94 186 THR A N 1
ATOM 1400 C CA . THR A 1 186 ? 4.629 18.312 12.938 1 85.94 186 THR A CA 1
ATOM 1401 C C . THR A 1 186 ? 3.627 19.375 12.508 1 85.94 186 THR A C 1
ATOM 1403 O O . THR A 1 186 ? 3.6 20.469 13.07 1 85.94 186 THR A O 1
ATOM 1406 N N . MET A 1 187 ? 2.854 19.062 11.531 1 84.06 187 MET A N 1
ATOM 1407 C CA . MET A 1 187 ? 1.819 20 11.102 1 84.06 187 MET A CA 1
ATOM 1408 C C . MET A 1 187 ? 0.776 20.188 12.195 1 84.06 187 MET A C 1
ATOM 1410 O O . MET A 1 187 ? 0.293 21.312 12.406 1 84.06 187 MET A O 1
ATOM 1414 N N . TYR A 1 188 ? 0.473 19.156 12.875 1 83 188 TYR A N 1
ATOM 1415 C CA . TYR A 1 188 ? -0.47 19.188 13.992 1 83 188 TYR A CA 1
ATOM 1416 C C . TYR A 1 188 ? 0.021 20.125 15.094 1 83 188 TYR A C 1
ATOM 1418 O O . TYR A 1 188 ? -0.765 20.875 15.68 1 83 188 TYR A O 1
ATOM 1426 N N . LEU A 1 189 ? 1.271 20.125 15.297 1 84.5 189 LEU A N 1
ATOM 1427 C CA . LEU A 1 189 ? 1.844 20.953 16.359 1 84.5 189 LEU A CA 1
ATOM 1428 C C . LEU A 1 189 ? 1.851 22.422 15.984 1 84.5 189 LEU A C 1
ATOM 1430 O O . LEU A 1 189 ? 1.876 23.297 16.844 1 84.5 189 LEU A O 1
ATOM 1434 N N . GLN A 1 190 ? 1.807 22.719 14.781 1 82.38 190 GLN A N 1
ATOM 1435 C CA . GLN A 1 190 ? 1.86 24.094 14.32 1 82.38 190 GLN A CA 1
ATOM 1436 C C . GLN A 1 190 ? 0.471 24.734 14.305 1 82.38 190 GLN A C 1
ATOM 1438 O O . GLN A 1 190 ? 0.338 25.938 14.164 1 82.38 190 GLN A O 1
ATOM 1443 N N . ILE A 1 191 ? -0.571 23.922 14.367 1 79.38 191 ILE A N 1
ATOM 1444 C CA . ILE A 1 191 ? -1.938 24.422 14.422 1 79.38 191 ILE A CA 1
ATOM 1445 C C . ILE A 1 191 ? -2.225 25 15.805 1 79.38 191 ILE A C 1
ATOM 1447 O O . ILE A 1 191 ? -2.086 24.312 16.812 1 79.38 191 ILE A O 1
ATOM 1451 N N . PRO A 1 192 ? -2.42 26.344 15.836 1 75.56 192 PRO A N 1
ATOM 1452 C CA . PRO A 1 192 ? -2.721 26.969 17.141 1 75.56 192 PRO A CA 1
ATOM 1453 C C . PRO A 1 192 ? -3.988 26.406 17.766 1 75.56 192 PRO A C 1
ATOM 1455 O O . PRO A 1 192 ? -4.926 26.031 17.062 1 75.56 192 PRO A O 1
ATOM 1458 N N . SER A 1 193 ? -3.959 25.953 19.062 1 62.38 193 SER A N 1
ATOM 1459 C CA . SER A 1 193 ? -5.121 25.469 19.797 1 62.38 193 SER A CA 1
ATOM 1460 C C . SER A 1 193 ? -6.176 26.562 19.938 1 62.38 193 SER A C 1
ATOM 1462 O O . SER A 1 193 ? -5.844 27.75 20.016 1 62.38 193 SER A O 1
ATOM 1464 N N . MET B 1 1 ? -8.328 58.656 0.848 1 34.28 1 MET B N 1
ATOM 1465 C CA . MET B 1 1 ? -8.18 57.5 1.715 1 34.28 1 MET B CA 1
ATOM 1466 C C . MET B 1 1 ? -8.875 56.281 1.113 1 34.28 1 MET B C 1
ATOM 1468 O O . MET B 1 1 ? -10.07 56.312 0.825 1 34.28 1 MET B O 1
ATOM 1472 N N . PRO B 1 2 ? -8.273 55.469 0.295 1 46.84 2 PRO B N 1
ATOM 1473 C CA . PRO B 1 2 ? -8.977 54.406 -0.396 1 46.84 2 PRO B CA 1
ATOM 1474 C C . PRO B 1 2 ? -9.703 53.469 0.563 1 46.84 2 PRO B C 1
ATOM 1476 O O . PRO B 1 2 ? -9.266 53.281 1.703 1 46.84 2 PRO B O 1
ATOM 1479 N N . PRO B 1 3 ? -11.062 53.375 0.602 1 43.53 3 PRO B N 1
ATOM 1480 C CA . PRO B 1 3 ? -11.805 52.531 1.541 1 43.53 3 PRO B CA 1
ATOM 1481 C C . PRO B 1 3 ? -11.242 51.094 1.619 1 43.53 3 PRO B C 1
ATOM 1483 O O . PRO B 1 3 ? -10.969 50.5 0.586 1 43.53 3 PRO B O 1
ATOM 1486 N N . THR B 1 4 ? -10.219 50.812 2.449 1 45.47 4 THR B N 1
ATOM 1487 C CA . THR B 1 4 ? -9.781 49.469 2.822 1 45.47 4 THR B CA 1
ATOM 1488 C C . THR B 1 4 ? -10.969 48.531 2.967 1 45.47 4 THR B C 1
ATOM 1490 O O . THR B 1 4 ? -11.766 48.656 3.896 1 45.47 4 THR B O 1
ATOM 1493 N N . SER B 1 5 ? -11.789 48.344 1.996 1 44.72 5 SER B N 1
ATOM 1494 C CA . SER B 1 5 ? -12.938 47.438 2.035 1 44.72 5 SER B CA 1
ATOM 1495 C C . SER B 1 5 ? -12.68 46.25 2.945 1 44.72 5 SER B C 1
ATOM 1497 O O . SER B 1 5 ? -11.883 45.375 2.613 1 44.72 5 SER B O 1
ATOM 1499 N N . SER B 1 6 ? -12.508 46.406 4.211 1 45.75 6 SER B N 1
ATOM 1500 C CA . SER B 1 6 ? -12.578 45.531 5.363 1 45.75 6 SER B CA 1
ATOM 1501 C C . SER B 1 6 ? -13.648 44.469 5.164 1 45.75 6 SER B C 1
ATOM 1503 O O . SER B 1 6 ? -14.844 44.75 5.18 1 45.75 6 SER B O 1
ATOM 1505 N N . VAL B 1 7 ? -13.633 43.625 4.18 1 54.56 7 VAL B N 1
ATOM 1506 C CA . VAL B 1 7 ? -14.555 42.5 4.285 1 54.56 7 VAL B CA 1
ATOM 1507 C C . VAL B 1 7 ? -14.859 42.219 5.754 1 54.56 7 VAL B C 1
ATOM 1509 O O . VAL B 1 7 ? -13.953 42.031 6.559 1 54.56 7 VAL B O 1
ATOM 1512 N N . ALA B 1 8 ? -15.922 42.594 6.246 1 60.12 8 ALA B N 1
ATOM 1513 C CA . ALA B 1 8 ? -16.422 42.5 7.613 1 60.12 8 ALA B CA 1
ATOM 1514 C C . ALA B 1 8 ? -16.094 41.156 8.234 1 60.12 8 ALA B C 1
ATOM 1516 O O . ALA B 1 8 ? -16.156 40.125 7.555 1 60.12 8 ALA B O 1
ATOM 1517 N N . PRO B 1 9 ? -15.414 41 9.367 1 65.56 9 PRO B N 1
ATOM 1518 C CA . PRO B 1 9 ? -15.023 39.781 10.117 1 65.56 9 PRO B CA 1
ATOM 1519 C C . PRO B 1 9 ? -16.078 38.688 10.055 1 65.56 9 PRO B C 1
ATOM 1521 O O . PRO B 1 9 ? -15.734 37.5 10.047 1 65.56 9 PRO B O 1
ATOM 1524 N N . GLU B 1 10 ? -17.328 39.094 9.922 1 73.25 10 GLU B N 1
ATOM 1525 C CA . GLU B 1 10 ? -18.422 38.125 9.906 1 73.25 10 GLU B CA 1
ATOM 1526 C C . GLU B 1 10 ? -18.484 37.375 8.578 1 73.25 10 GLU B C 1
ATOM 1528 O O . GLU B 1 10 ? -18.703 36.156 8.555 1 73.25 10 GLU B O 1
ATOM 1533 N N . GLU B 1 11 ? -18.312 38.125 7.484 1 69.69 11 GLU B N 1
ATOM 1534 C CA . GLU B 1 11 ? -18.375 37.469 6.18 1 69.69 11 GLU B CA 1
ATOM 1535 C C . GLU B 1 11 ? -17.219 36.469 6.008 1 69.69 11 GLU B C 1
ATOM 1537 O O . GLU B 1 11 ? -17.391 35.406 5.445 1 69.69 11 GLU B O 1
ATOM 1542 N N . TYR B 1 12 ? -16.109 36.875 6.504 1 64.44 12 TYR B N 1
ATOM 1543 C CA . TYR B 1 12 ? -14.953 35.969 6.469 1 64.44 12 TYR B CA 1
ATOM 1544 C C . TYR B 1 12 ? -15.219 34.719 7.293 1 64.44 12 TYR B C 1
ATOM 1546 O O . TYR B 1 12 ? -14.859 33.594 6.883 1 64.44 12 TYR B O 1
ATOM 1554 N N . LEU B 1 13 ? -15.883 35.031 8.438 1 67.44 13 LEU B N 1
ATOM 1555 C CA . LEU B 1 13 ? -16.219 33.875 9.297 1 67.44 13 LEU B CA 1
ATOM 1556 C C . LEU B 1 13 ? -17.234 32.969 8.617 1 67.44 13 LEU B C 1
ATOM 1558 O O . LEU B 1 13 ? -17.125 31.75 8.703 1 67.44 13 LEU B O 1
ATOM 1562 N N . ILE B 1 14 ? -18.156 33.625 7.938 1 71.31 14 ILE B N 1
ATOM 1563 C CA . ILE B 1 14 ? -19.172 32.812 7.242 1 71.31 14 ILE B CA 1
ATOM 1564 C C . ILE B 1 14 ? -18.516 32.062 6.094 1 71.31 14 ILE B C 1
ATOM 1566 O O . ILE B 1 14 ? -18.844 30.875 5.867 1 71.31 14 ILE B O 1
ATOM 1570 N N . LYS B 1 15 ? -17.609 32.719 5.367 1 72.25 15 LYS B N 1
ATOM 1571 C CA . LYS B 1 15 ? -16.906 32.031 4.281 1 72.25 15 LYS B CA 1
ATOM 1572 C C . LYS B 1 15 ? -16.047 30.906 4.812 1 72.25 15 LYS B C 1
ATOM 1574 O O . LYS B 1 15 ? -16.016 29.812 4.227 1 72.25 15 LYS B O 1
ATOM 1579 N N . LEU B 1 16 ? -15.445 31.094 5.945 1 69.62 16 LEU B N 1
ATOM 1580 C CA . LEU B 1 16 ? -14.625 30.062 6.566 1 69.62 16 LEU B CA 1
ATOM 1581 C C . LEU B 1 16 ? -15.484 28.891 7.039 1 69.62 16 LEU B C 1
ATOM 1583 O O . LEU B 1 16 ? -15.094 27.734 6.887 1 69.62 16 LEU B O 1
ATOM 1587 N N . GLN B 1 17 ? -16.625 29.297 7.512 1 72.19 17 GLN B N 1
ATOM 1588 C CA . GLN B 1 17 ? -17.547 28.281 7.984 1 72.19 17 GLN B CA 1
ATOM 1589 C C . GLN B 1 17 ? -18.109 27.453 6.824 1 72.19 17 GLN B C 1
ATOM 1591 O O . GLN B 1 17 ? -18.266 26.25 6.934 1 72.19 17 GLN B O 1
ATOM 1596 N N . ARG B 1 18 ? -18.406 28.125 5.777 1 75.12 18 ARG B N 1
ATOM 1597 C CA . ARG B 1 18 ? -18.906 27.422 4.594 1 75.12 18 ARG B CA 1
ATOM 1598 C C . ARG B 1 18 ? -17.844 26.516 4.004 1 75.12 18 ARG B C 1
ATOM 1600 O O . ARG B 1 18 ? -18.141 25.391 3.586 1 75.12 18 ARG B O 1
ATOM 1607 N N . LEU B 1 19 ? -16.641 26.953 3.98 1 72.88 19 LEU B N 1
ATOM 1608 C CA . LEU B 1 19 ? -15.531 26.156 3.477 1 72.88 19 LEU B CA 1
ATOM 1609 C C . LEU B 1 19 ? -15.281 24.938 4.371 1 72.88 19 LEU B C 1
ATOM 1611 O O . LEU B 1 19 ? -15.031 23.844 3.879 1 72.88 19 LEU B O 1
ATOM 1615 N N . ALA B 1 20 ? -15.461 25.25 5.605 1 72.81 20 ALA B N 1
ATOM 1616 C CA . ALA B 1 20 ? -15.289 24.172 6.57 1 72.81 20 ALA B CA 1
ATOM 1617 C C . ALA B 1 20 ? -16.391 23.125 6.426 1 72.81 20 ALA B C 1
ATOM 1619 O O . ALA B 1 20 ? -16.141 21.922 6.52 1 72.81 20 ALA B O 1
ATOM 1620 N N . SER B 1 21 ? -17.594 23.672 6.195 1 76.12 21 SER B N 1
ATOM 1621 C CA . SER B 1 21 ? -18.734 22.781 6.031 1 76.12 21 SER B CA 1
ATOM 1622 C C . SER B 1 21 ? -18.609 21.953 4.754 1 76.12 21 SER B C 1
ATOM 1624 O O . SER B 1 21 ? -18.938 20.766 4.738 1 76.12 21 SER B O 1
ATOM 1626 N N . ARG B 1 22 ? -18.203 22.578 3.721 1 79.44 22 ARG B N 1
ATOM 1627 C CA . ARG B 1 22 ? -18.016 21.859 2.461 1 79.44 22 ARG B CA 1
ATOM 1628 C C . ARG B 1 22 ? -16.922 20.812 2.58 1 79.44 22 ARG B C 1
ATOM 1630 O O . ARG B 1 22 ? -17.047 19.719 2.012 1 79.44 22 ARG B O 1
ATOM 1637 N N . GLY B 1 23 ? -15.945 21.141 3.299 1 81.38 23 GLY B N 1
ATOM 1638 C CA . GLY B 1 23 ? -14.875 20.188 3.551 1 81.38 23 GLY B CA 1
ATOM 1639 C C . GLY B 1 23 ? -15.32 18.984 4.367 1 81.38 23 GLY B C 1
ATOM 1640 O O . GLY B 1 23 ? -14.938 17.844 4.07 1 81.38 23 GLY B O 1
ATOM 1641 N N . ALA B 1 24 ? -16.156 19.281 5.215 1 83.19 24 ALA B N 1
ATOM 1642 C CA . ALA B 1 24 ? -16.672 18.203 6.062 1 83.19 24 ALA B CA 1
ATOM 1643 C C . ALA B 1 24 ? -17.594 17.281 5.277 1 83.19 24 ALA B C 1
ATOM 1645 O O . ALA B 1 24 ? -17.562 16.062 5.465 1 83.19 24 ALA B O 1
ATOM 1646 N N . MET B 1 25 ? -18.406 17.875 4.457 1 86.94 25 MET B N 1
ATOM 1647 C CA . MET B 1 25 ? -19.297 17.078 3.619 1 86.94 25 MET B CA 1
ATOM 1648 C C . MET B 1 25 ? -18.516 16.219 2.646 1 86.94 25 MET B C 1
ATOM 1650 O O . MET B 1 25 ? -18.875 15.062 2.393 1 86.94 25 MET B O 1
ATOM 1654 N N . LEU B 1 26 ? -17.5 16.766 2.123 1 90.19 26 LEU B N 1
ATOM 1655 C CA . LEU B 1 26 ? -16.641 16.016 1.211 1 90.19 26 LEU B CA 1
ATOM 1656 C C . LEU B 1 26 ? -16.031 14.812 1.915 1 90.19 26 LEU B C 1
ATOM 1658 O O . LEU B 1 26 ? -15.945 13.727 1.341 1 90.19 26 LEU B O 1
A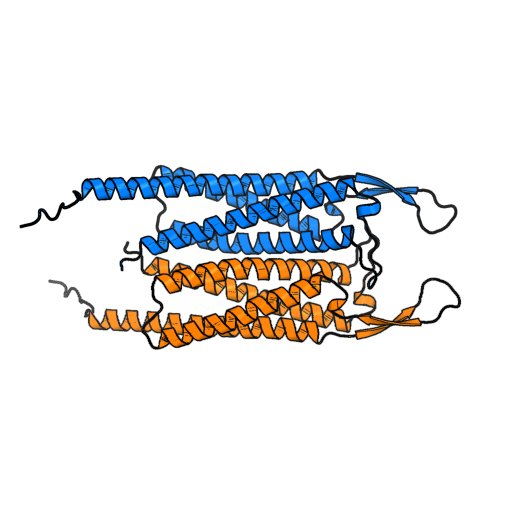TOM 1662 N N . GLU B 1 27 ? -15.68 15 3.068 1 91.56 27 GLU B N 1
ATOM 1663 C CA . GLU B 1 27 ? -15.086 13.906 3.84 1 91.56 27 GLU B CA 1
ATOM 1664 C C . GLU B 1 27 ? -16.094 12.781 4.059 1 91.56 27 GLU B C 1
ATOM 1666 O O . GLU B 1 27 ? -15.758 11.602 3.922 1 91.56 27 GLU B O 1
ATOM 1671 N N . VAL B 1 28 ? -17.281 13.156 4.375 1 91.5 28 VAL B N 1
ATOM 1672 C CA . VAL B 1 28 ? -18.328 12.164 4.629 1 91.5 28 VAL B CA 1
ATOM 1673 C C . VAL B 1 28 ? -18.609 11.383 3.352 1 91.5 28 VAL B C 1
ATOM 1675 O O . VAL B 1 28 ? -18.75 10.156 3.385 1 91.5 28 VAL B O 1
ATOM 1678 N N . VAL B 1 29 ? -18.672 12.031 2.26 1 94.12 29 VAL B N 1
ATOM 1679 C CA . VAL B 1 29 ? -18.938 11.383 0.98 1 94.12 29 VAL B CA 1
ATOM 1680 C C . VAL B 1 29 ? -17.797 10.438 0.624 1 94.12 29 VAL B C 1
ATOM 1682 O O . VAL B 1 29 ? -18.031 9.305 0.186 1 94.12 29 VAL B O 1
ATOM 1685 N N . LEU B 1 30 ? -16.609 10.883 0.843 1 95.94 30 LEU B N 1
ATOM 1686 C CA . LEU B 1 30 ? -15.445 10.055 0.532 1 95.94 30 LEU B CA 1
ATOM 1687 C C . LEU B 1 30 ? -15.391 8.828 1.438 1 95.94 30 LEU B C 1
ATOM 1689 O O . LEU B 1 30 ? -15.055 7.73 0.988 1 95.94 30 LEU B O 1
ATOM 1693 N N . ARG B 1 31 ? -15.789 8.977 2.625 1 95.94 31 ARG B N 1
ATOM 1694 C CA . ARG B 1 31 ? -15.773 7.855 3.559 1 95.94 31 ARG B CA 1
ATOM 1695 C C . ARG B 1 31 ? -16.875 6.848 3.23 1 95.94 31 ARG B C 1
ATOM 1697 O O . ARG B 1 31 ? -16.672 5.641 3.375 1 95.94 31 ARG B O 1
ATOM 1704 N N . LEU B 1 32 ? -17.922 7.344 2.814 1 94.94 32 LEU B N 1
ATOM 1705 C CA . LEU B 1 32 ? -19 6.461 2.379 1 94.94 32 LEU B CA 1
ATOM 1706 C C . LEU B 1 32 ? -18.594 5.699 1.12 1 94.94 32 LEU B C 1
ATOM 1708 O O . LEU B 1 32 ? -18.906 4.508 0.986 1 94.94 32 LEU B O 1
ATOM 1712 N N . LEU B 1 33 ? -17.938 6.387 0.273 1 96.69 33 LEU B N 1
ATOM 1713 C CA . LEU B 1 33 ? -17.438 5.746 -0.94 1 96.69 33 LEU B CA 1
ATOM 1714 C C . LEU B 1 33 ? -16.406 4.668 -0.607 1 96.69 33 LEU B C 1
ATOM 1716 O O . LEU B 1 33 ? -16.391 3.609 -1.238 1 96.69 33 LEU B O 1
ATOM 1720 N N . LEU B 1 34 ? -15.547 5.016 0.359 1 97.56 34 LEU B N 1
ATOM 1721 C CA . LEU B 1 34 ? -14.57 4.023 0.797 1 97.56 34 LEU B CA 1
ATOM 1722 C C . LEU B 1 34 ? -15.273 2.791 1.363 1 97.56 34 LEU B C 1
ATOM 1724 O O . LEU B 1 34 ? -14.883 1.659 1.057 1 97.56 34 LEU B O 1
ATOM 1728 N N . PHE B 1 35 ? -16.297 2.967 2.145 1 97.12 35 PHE B N 1
ATOM 1729 C CA . PHE B 1 35 ? -17.047 1.863 2.74 1 97.12 35 PHE B CA 1
ATOM 1730 C C . PHE B 1 35 ? -17.734 1.036 1.665 1 97.12 35 PHE B C 1
ATOM 1732 O O . PHE B 1 35 ? -17.594 -0.186 1.622 1 97.12 35 PHE B O 1
ATOM 1739 N N . THR B 1 36 ? -18.422 1.692 0.801 1 96.94 36 THR B N 1
ATOM 1740 C CA . THR B 1 36 ? -19.172 0.971 -0.226 1 96.94 36 THR B CA 1
ATOM 1741 C C . THR B 1 36 ? -18.219 0.288 -1.203 1 96.94 36 THR B C 1
ATOM 1743 O O . THR B 1 36 ? -18.484 -0.826 -1.661 1 96.94 36 THR B O 1
ATOM 1746 N N . GLY B 1 37 ? -17.109 0.969 -1.51 1 97.62 37 GLY B N 1
ATOM 1747 C CA . GLY B 1 37 ? -16.125 0.352 -2.375 1 97.62 37 GLY B CA 1
ATOM 1748 C C . GLY B 1 37 ? -15.5 -0.896 -1.775 1 97.62 37 GLY B C 1
ATOM 1749 O O . GLY B 1 37 ? -15.391 -1.923 -2.447 1 97.62 37 GLY B O 1
ATOM 1750 N N . SER B 1 38 ? -15.141 -0.823 -0.492 1 97.94 38 SER B N 1
ATOM 1751 C CA . SER B 1 38 ? -14.539 -1.975 0.174 1 97.94 38 SER B CA 1
ATOM 1752 C C . SER B 1 38 ? -15.547 -3.107 0.334 1 97.94 38 SER B C 1
ATOM 1754 O O . SER B 1 38 ? -15.219 -4.273 0.106 1 97.94 38 SER B O 1
ATOM 1756 N N . LEU B 1 39 ? -16.766 -2.795 0.644 1 97.12 39 LEU B N 1
ATOM 1757 C CA . LEU B 1 39 ? -17.812 -3.801 0.815 1 97.12 39 LEU B CA 1
ATOM 1758 C C . LEU B 1 39 ? -18.125 -4.492 -0.509 1 97.12 39 LEU B C 1
ATOM 1760 O O . LEU B 1 39 ? -18.203 -5.719 -0.568 1 97.12 39 LEU B O 1
ATOM 1764 N N . THR B 1 40 ? -18.266 -3.686 -1.51 1 97.75 40 THR B N 1
ATOM 1765 C CA . THR B 1 40 ? -18.562 -4.238 -2.828 1 97.75 40 THR B CA 1
ATOM 1766 C C . THR B 1 40 ? -17.453 -5.172 -3.285 1 97.75 40 THR B C 1
ATOM 1768 O O . THR B 1 40 ? -17.719 -6.254 -3.809 1 97.75 40 THR B O 1
ATOM 1771 N N . ALA B 1 41 ? -16.188 -4.758 -3.08 1 98.31 41 ALA B N 1
ATOM 1772 C CA . ALA B 1 41 ? -15.062 -5.59 -3.473 1 98.31 41 ALA B CA 1
ATOM 1773 C C . ALA B 1 41 ? -15.086 -6.93 -2.738 1 98.31 41 ALA B C 1
ATOM 1775 O O . ALA B 1 41 ? -14.867 -7.98 -3.344 1 98.31 41 ALA B O 1
ATOM 1776 N N . VAL B 1 42 ? -15.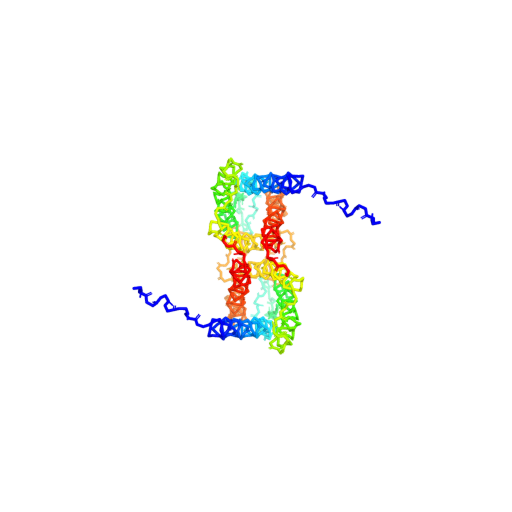398 -6.895 -1.441 1 97.69 42 VAL B N 1
ATOM 1777 C CA . VAL B 1 42 ? -15.438 -8.109 -0.633 1 97.69 42 VAL B CA 1
ATOM 1778 C C . VAL B 1 42 ? -16.594 -8.992 -1.094 1 97.69 42 VAL B C 1
ATOM 1780 O O . VAL B 1 42 ? -16.406 -10.195 -1.315 1 97.69 42 VAL B O 1
ATOM 1783 N N . VAL B 1 43 ? -17.766 -8.445 -1.313 1 96.94 43 VAL B N 1
ATOM 1784 C CA . VAL B 1 43 ? -18.938 -9.211 -1.697 1 96.94 43 VAL B CA 1
ATOM 1785 C C . VAL B 1 43 ? -18.719 -9.844 -3.07 1 96.94 43 VAL B C 1
ATOM 1787 O O . VAL B 1 43 ? -19.016 -11.031 -3.268 1 96.94 43 VAL B O 1
ATOM 1790 N N . VAL B 1 44 ? -18.203 -9.094 -4 1 96.5 44 VAL B N 1
ATOM 1791 C CA . VAL B 1 44 ? -17.969 -9.602 -5.348 1 96.5 44 VAL B CA 1
ATOM 1792 C C . VAL B 1 44 ? -16.953 -10.742 -5.297 1 96.5 44 VAL B C 1
ATOM 1794 O O . VAL B 1 44 ? -17.109 -11.75 -5.992 1 96.5 44 VAL B O 1
ATOM 1797 N N . MET B 1 45 ? -15.93 -10.617 -4.465 1 96.25 45 MET B N 1
ATOM 1798 C CA . MET B 1 45 ? -14.914 -11.656 -4.355 1 96.25 45 MET B CA 1
ATOM 1799 C C . MET B 1 45 ? -15.484 -12.914 -3.723 1 96.25 45 MET B C 1
ATOM 1801 O O . MET B 1 45 ? -15.234 -14.023 -4.199 1 96.25 45 MET B O 1
ATOM 1805 N N . VAL B 1 46 ? -16.281 -12.727 -2.674 1 94.75 46 VAL B N 1
ATOM 1806 C CA . VAL B 1 46 ? -16.781 -13.859 -1.905 1 94.75 46 VAL B CA 1
ATOM 1807 C C . VAL B 1 46 ? -17.875 -14.578 -2.688 1 94.75 46 VAL B C 1
ATOM 1809 O O . VAL B 1 46 ? -18.047 -15.789 -2.568 1 94.75 46 VAL B O 1
ATOM 1812 N N . THR B 1 47 ? -18.578 -13.867 -3.512 1 93.69 47 THR B N 1
ATOM 1813 C CA . THR B 1 47 ? -19.672 -14.469 -4.27 1 93.69 47 THR B CA 1
ATOM 1814 C C . THR B 1 47 ? -19.172 -15.039 -5.59 1 93.69 47 THR B C 1
ATOM 1816 O O . THR B 1 47 ? -19.906 -15.742 -6.289 1 93.69 47 THR B O 1
ATOM 1819 N N . GLY B 1 48 ? -17.922 -14.805 -5.914 1 91.94 48 GLY B N 1
ATOM 1820 C CA . GLY B 1 48 ? -17.359 -15.344 -7.148 1 91.94 48 GLY B CA 1
ATOM 1821 C C . GLY B 1 48 ? -16.984 -16.812 -7.047 1 91.94 48 GLY B C 1
ATOM 1822 O O . GLY B 1 48 ? -15.914 -17.141 -6.531 1 91.94 48 GLY B O 1
ATOM 1823 N N . LYS B 1 49 ? -17.906 -17.672 -7.426 1 90.88 49 LYS B N 1
ATOM 1824 C CA . LYS B 1 49 ? -17.641 -19.109 -7.453 1 90.88 49 LYS B CA 1
ATOM 1825 C C . LYS B 1 49 ? -17.984 -19.703 -8.812 1 90.88 49 LYS B C 1
ATOM 1827 O O . LYS B 1 49 ? -18.859 -19.203 -9.516 1 90.88 49 LYS B O 1
ATOM 1832 N N . GLN B 1 50 ? -17.141 -20.641 -9.164 1 91.69 50 GLN B N 1
ATOM 1833 C CA . GLN B 1 50 ? -17.344 -21.328 -10.43 1 91.69 50 GLN B CA 1
ATOM 1834 C C . GLN B 1 50 ? -16.953 -22.812 -10.328 1 91.69 50 GLN B C 1
ATOM 1836 O O . GLN B 1 50 ? -15.852 -23.125 -9.891 1 91.69 50 GLN B O 1
ATOM 1841 N N . THR B 1 51 ? -17.906 -23.719 -10.758 1 90.69 51 THR B N 1
ATOM 1842 C CA . THR B 1 51 ? -17.641 -25.156 -10.766 1 90.69 51 THR B CA 1
ATOM 1843 C C . THR B 1 51 ? -17.438 -25.656 -12.195 1 90.69 51 THR B C 1
ATOM 1845 O O . THR B 1 51 ? -18.234 -25.344 -13.086 1 90.69 51 THR B O 1
ATOM 1848 N N . GLU B 1 52 ? -16.266 -26.203 -12.445 1 89.12 52 GLU B N 1
ATOM 1849 C CA . GLU B 1 52 ? -15.977 -26.75 -13.766 1 89.12 52 GLU B CA 1
ATOM 1850 C C . GLU B 1 52 ? -15.461 -28.188 -13.672 1 89.12 52 GLU B C 1
ATOM 1852 O O . GLU B 1 52 ? -14.969 -28.609 -12.617 1 89.12 52 GLU B O 1
ATOM 1857 N N . LEU B 1 53 ? -15.641 -28.984 -14.82 1 81.5 53 LEU B N 1
ATOM 1858 C CA . LEU B 1 53 ? -15.078 -30.328 -14.93 1 81.5 53 LEU B CA 1
ATOM 1859 C C . LEU B 1 53 ? -13.672 -30.281 -15.508 1 81.5 53 LEU B C 1
ATOM 1861 O O . LEU B 1 53 ? -13.477 -29.828 -16.641 1 81.5 53 LEU B O 1
ATOM 1865 N N . VAL B 1 54 ? -12.695 -30.562 -14.617 1 74.25 54 VAL B N 1
ATOM 1866 C CA . VAL B 1 54 ? -11.305 -30.516 -15.062 1 74.25 54 VAL B CA 1
ATOM 1867 C C . VAL B 1 54 ? -10.797 -31.938 -15.32 1 74.25 54 VAL B C 1
ATOM 1869 O O . VAL B 1 54 ? -10.984 -32.844 -14.484 1 74.25 54 VAL B O 1
ATOM 1872 N N . PRO B 1 55 ? -10.258 -32.125 -16.609 1 71.38 55 PRO B N 1
ATOM 1873 C CA . PRO B 1 55 ? -9.742 -33.469 -16.922 1 71.38 55 PRO B CA 1
ATOM 1874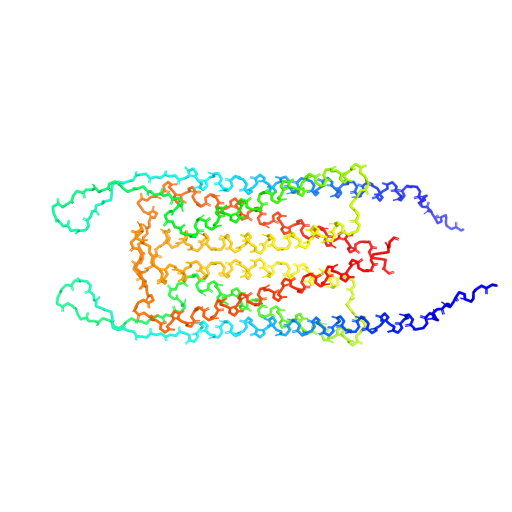 C C . PRO B 1 55 ? -8.492 -33.812 -16.109 1 71.38 55 PRO B C 1
ATOM 1876 O O . PRO B 1 55 ? -7.648 -32.938 -15.859 1 71.38 55 PRO B O 1
ATOM 1879 N N . ILE B 1 56 ? -8.406 -34.875 -15.359 1 62.81 56 ILE B N 1
ATOM 1880 C CA . ILE B 1 56 ? -7.238 -35.375 -14.625 1 62.81 56 ILE B CA 1
ATOM 1881 C C . ILE B 1 56 ? -6.191 -35.906 -15.602 1 62.81 56 ILE B C 1
ATOM 1883 O O . ILE B 1 56 ? -6.531 -36.5 -16.609 1 62.81 56 ILE B O 1
ATOM 1887 N N . PRO B 1 57 ? -4.84 -35.406 -15.695 1 57.78 57 PRO B N 1
ATOM 1888 C CA . PRO B 1 57 ? -3.82 -35.812 -16.656 1 57.78 57 PRO B CA 1
ATOM 1889 C C . PRO B 1 57 ? -3.619 -37.344 -16.672 1 57.78 57 PRO B C 1
ATOM 1891 O O . PRO B 1 57 ? -2.898 -37.844 -17.531 1 57.78 57 PRO B O 1
ATOM 1894 N N . PHE B 1 58 ? -3.811 -38.188 -15.766 1 54.53 58 PHE B N 1
ATOM 1895 C CA . PHE B 1 58 ? -3.564 -39.625 -15.852 1 54.53 58 PHE B CA 1
ATOM 1896 C C . PHE B 1 58 ? -4.762 -40.344 -16.453 1 54.53 58 PHE B C 1
ATOM 1898 O O . PHE B 1 58 ? -5.883 -40.219 -15.945 1 54.53 58 PHE B O 1
ATOM 1905 N N . PRO B 1 59 ? -4.449 -41.031 -17.625 1 56.19 59 PRO B N 1
ATOM 1906 C CA . PRO B 1 59 ? -5.457 -41.844 -18.312 1 56.19 59 PRO B CA 1
ATOM 1907 C C . PRO B 1 59 ? -6.133 -42.844 -17.391 1 56.19 59 PRO B C 1
ATOM 1909 O O . PRO B 1 59 ? -5.555 -43.25 -16.375 1 56.19 59 PRO B O 1
ATOM 1912 N N . PRO B 1 60 ? -7.453 -43.562 -17.688 1 55.78 60 PRO B N 1
ATOM 1913 C CA . PRO B 1 60 ? -8.898 -43.812 -17.719 1 55.78 60 PRO B CA 1
ATOM 1914 C C . PRO B 1 60 ? -9.688 -42.875 -16.828 1 55.78 60 PRO B C 1
ATOM 1916 O O . PRO B 1 60 ? -10.875 -43.094 -16.562 1 55.78 60 PRO B O 1
ATOM 1919 N N . PHE B 1 61 ? -8.977 -41.938 -16.047 1 57.34 61 PHE B N 1
ATOM 1920 C CA . PHE B 1 61 ? -9.719 -41.375 -14.93 1 57.34 61 PHE B CA 1
ATOM 1921 C C . PHE B 1 61 ? -10.469 -40.094 -15.359 1 57.34 61 PHE B C 1
ATOM 1923 O O . PHE B 1 61 ? -10.07 -39.438 -16.312 1 57.34 61 PHE B O 1
ATOM 1930 N N . GLY B 1 62 ? -11.781 -39.906 -15.023 1 66.12 62 GLY B N 1
ATOM 1931 C CA . GLY B 1 62 ? -12.914 -39 -15.227 1 66.12 62 GLY B CA 1
ATOM 1932 C C . GLY B 1 62 ? -12.602 -37.562 -14.914 1 66.12 62 GLY B C 1
ATOM 1933 O O . GLY B 1 62 ? -11.43 -37.188 -14.781 1 66.12 62 GLY B O 1
ATOM 1934 N N . SER B 1 63 ? -13.375 -36.656 -15.383 1 72.12 63 SER B N 1
ATOM 1935 C CA . SER B 1 63 ? -13.43 -35.25 -15.023 1 72.12 63 SER B CA 1
ATOM 1936 C C . SER B 1 63 ? -13.891 -35.062 -13.578 1 72.12 63 SER B C 1
ATOM 1938 O O . SER B 1 63 ? -14.68 -35.875 -13.062 1 72.12 63 SER B O 1
ATOM 1940 N N . VAL B 1 64 ? -13.008 -34.438 -12.781 1 77.75 64 VAL B N 1
ATOM 1941 C CA . VAL B 1 64 ? -13.43 -34.094 -11.43 1 77.75 64 VAL B CA 1
ATOM 1942 C C . VAL B 1 64 ? -14.008 -32.688 -11.406 1 77.75 64 VAL B C 1
ATOM 1944 O O . VAL B 1 64 ? -13.508 -31.781 -12.094 1 77.75 64 VAL B O 1
ATOM 1947 N N . SER B 1 65 ? -15.094 -32.656 -10.773 1 81.69 65 SER B N 1
ATOM 1948 C CA . SER B 1 65 ? -15.688 -31.344 -10.586 1 81.69 65 SER B CA 1
ATOM 1949 C C . SER B 1 65 ? -14.883 -30.516 -9.586 1 81.69 65 SER B C 1
ATOM 1951 O O . SER B 1 65 ? -14.734 -30.906 -8.422 1 81.69 65 SER B O 1
ATOM 1953 N N . THR B 1 66 ? -14.219 -29.5 -10.094 1 85.62 66 THR B N 1
ATOM 1954 C CA . THR B 1 66 ? -13.461 -28.609 -9.219 1 85.62 66 THR B CA 1
ATOM 1955 C C . THR B 1 66 ? -14.109 -27.234 -9.156 1 85.62 66 THR B C 1
ATOM 1957 O O . THR B 1 66 ? -14.539 -26.703 -10.18 1 85.62 66 THR B O 1
ATOM 1960 N N . THR B 1 67 ? -14.297 -26.719 -7.918 1 88.19 67 THR B N 1
ATOM 1961 C CA . THR B 1 67 ? -14.883 -25.406 -7.703 1 88.19 67 THR B CA 1
ATOM 1962 C C . THR B 1 67 ? -13.797 -24.375 -7.371 1 88.19 67 THR B C 1
ATOM 1964 O O . THR B 1 67 ? -12.953 -24.625 -6.504 1 88.19 67 THR B O 1
ATOM 1967 N N . ALA B 1 68 ? -13.844 -23.375 -8.141 1 90.56 68 ALA B N 1
ATOM 1968 C CA . ALA B 1 68 ? -12.938 -22.266 -7.863 1 90.56 68 ALA B CA 1
ATOM 1969 C C . ALA B 1 68 ? -13.586 -21.234 -6.945 1 90.56 68 ALA B C 1
ATOM 1971 O O . ALA B 1 68 ? -14.695 -20.766 -7.215 1 90.56 68 ALA B O 1
ATOM 1972 N N . GLN B 1 69 ? -12.969 -20.984 -5.844 1 91.62 69 GLN B N 1
ATOM 1973 C CA . GLN B 1 69 ? -13.438 -20.016 -4.859 1 91.62 69 GLN B CA 1
ATOM 1974 C C . GLN B 1 69 ? -12.273 -19.219 -4.27 1 91.62 69 GLN B C 1
ATOM 1976 O O . GLN B 1 69 ? -11.109 -19.609 -4.426 1 91.62 69 GLN B O 1
ATOM 1981 N N . PHE B 1 70 ? -12.656 -18.156 -3.611 1 91.25 70 PHE B N 1
ATOM 1982 C CA . PHE B 1 70 ? -11.617 -17.266 -3.107 1 91.25 70 PHE B CA 1
ATOM 1983 C C . PHE B 1 70 ? -10.812 -17.938 -2.006 1 91.25 70 PHE B C 1
ATOM 1985 O O . PHE B 1 70 ? -9.656 -17.594 -1.768 1 91.25 70 PHE B O 1
ATOM 1992 N N . THR B 1 71 ? -11.328 -18.922 -1.31 1 91 71 THR B N 1
ATOM 1993 C CA . THR B 1 71 ? -10.664 -19.578 -0.196 1 91 71 THR B CA 1
ATOM 1994 C C . THR B 1 71 ? -9.555 -20.5 -0.701 1 91 71 THR B C 1
ATOM 1996 O O . THR B 1 71 ? -8.727 -20.969 0.082 1 91 71 THR B O 1
ATOM 1999 N N . ASP B 1 72 ? -9.516 -20.75 -1.986 1 90.75 72 ASP B N 1
ATOM 2000 C CA . ASP B 1 72 ? -8.531 -21.656 -2.576 1 90.75 72 ASP B CA 1
ATOM 2001 C C . ASP B 1 72 ? -7.152 -21 -2.635 1 90.75 72 ASP B C 1
ATOM 2003 O O . ASP B 1 72 ? -6.141 -21.672 -2.801 1 90.75 72 ASP B O 1
ATOM 2007 N N . THR B 1 73 ? -7.172 -19.719 -2.596 1 91.75 73 THR B N 1
ATOM 2008 C CA . THR B 1 73 ? -5.906 -19 -2.691 1 91.75 73 THR B CA 1
ATOM 2009 C C . THR B 1 73 ? -5.73 -18.062 -1.503 1 91.75 73 THR B C 1
ATOM 2011 O O . THR B 1 73 ? -6.559 -17.172 -1.275 1 91.75 73 THR B O 1
ATOM 2014 N N . PRO B 1 74 ? -4.66 -18.203 -0.79 1 93.81 74 PRO B N 1
ATOM 2015 C CA . PRO B 1 74 ? -4.402 -17.312 0.35 1 93.81 74 PRO B CA 1
ATOM 2016 C C . PRO B 1 74 ? -4.355 -15.844 -0.046 1 93.81 74 PRO B C 1
ATOM 2018 O O . PRO B 1 74 ? -4.656 -14.969 0.773 1 93.81 74 PRO B O 1
ATOM 2021 N N . ALA B 1 75 ? -3.902 -15.562 -1.227 1 95.12 75 ALA B N 1
ATOM 2022 C CA . ALA B 1 75 ? -3.855 -14.18 -1.703 1 95.12 75 ALA B CA 1
ATOM 2023 C C . ALA B 1 75 ? -5.234 -13.531 -1.642 1 95.12 75 ALA B C 1
ATOM 2025 O O . ALA B 1 75 ? -5.379 -12.406 -1.153 1 95.12 75 ALA B O 1
ATOM 2026 N N . PHE B 1 76 ? -6.277 -14.25 -2.055 1 96.75 76 PHE B N 1
ATOM 2027 C CA . PHE B 1 76 ? -7.633 -13.719 -2.066 1 96.75 76 PHE B CA 1
ATOM 2028 C C . PHE B 1 76 ? -8.227 -13.719 -0.662 1 96.75 76 PHE B C 1
ATOM 2030 O O . PHE B 1 76 ? -9.039 -12.852 -0.323 1 96.75 76 PHE B O 1
ATOM 2037 N N . LEU B 1 77 ? -7.781 -14.68 0.161 1 96.31 77 LEU B N 1
ATOM 2038 C CA . LEU B 1 77 ? -8.172 -14.656 1.565 1 96.31 77 LEU B CA 1
ATOM 2039 C C . LEU B 1 77 ? -7.66 -13.391 2.25 1 96.31 77 LEU B C 1
ATOM 2041 O O . LEU B 1 77 ? -8.406 -12.734 2.982 1 96.31 77 LEU B O 1
ATOM 2045 N N . TYR B 1 78 ? -6.445 -13.156 2.002 1 97 78 TYR B N 1
ATOM 2046 C CA . TYR B 1 78 ? -5.867 -11.93 2.551 1 97 78 TYR B CA 1
ATOM 2047 C C . TYR B 1 78 ? -6.586 -10.695 2.014 1 97 78 TYR B C 1
ATOM 2049 O O . TYR B 1 78 ? -6.859 -9.758 2.764 1 97 78 TYR B O 1
ATOM 2057 N N . PHE B 1 79 ? -6.828 -10.703 0.771 1 98 79 PHE B N 1
ATOM 2058 C CA . PHE B 1 79 ? -7.531 -9.602 0.13 1 98 79 PHE B CA 1
ATOM 2059 C C . PHE B 1 79 ? -8.867 -9.344 0.812 1 98 79 PHE B C 1
ATOM 2061 O O . PHE B 1 79 ? -9.18 -8.211 1.179 1 98 79 PHE B O 1
ATOM 2068 N N . VAL B 1 80 ? -9.648 -10.383 1.036 1 97.94 80 VAL B N 1
ATOM 2069 C CA . VAL B 1 80 ? -10.969 -10.266 1.646 1 97.94 80 VAL B CA 1
ATOM 2070 C C . VAL B 1 80 ? -10.828 -9.812 3.098 1 97.94 80 VAL B C 1
ATOM 2072 O O . VAL B 1 80 ? -11.562 -8.922 3.549 1 97.94 80 VAL B O 1
ATOM 2075 N N . ALA B 1 81 ? -9.922 -10.359 3.785 1 97.81 81 ALA B N 1
ATOM 2076 C CA . ALA B 1 81 ? -9.703 -9.984 5.18 1 97.81 81 ALA B CA 1
ATOM 2077 C C . ALA B 1 81 ? -9.289 -8.516 5.289 1 97.81 81 ALA B C 1
ATOM 2079 O O . ALA B 1 81 ? -9.82 -7.773 6.121 1 97.81 81 ALA B O 1
ATOM 2080 N N . ALA B 1 82 ? -8.336 -8.156 4.465 1 97.94 82 ALA B N 1
ATOM 2081 C CA . ALA B 1 82 ? -7.82 -6.789 4.496 1 97.94 82 ALA B CA 1
ATOM 2082 C C . ALA B 1 82 ? -8.914 -5.781 4.148 1 97.94 82 ALA B C 1
ATOM 2084 O O . ALA B 1 82 ? -9.102 -4.793 4.859 1 97.94 82 ALA B O 1
ATOM 2085 N N . LEU B 1 83 ? -9.672 -6.047 3.064 1 98.38 83 LEU B N 1
ATOM 2086 C CA . LEU B 1 83 ? -10.703 -5.105 2.639 1 98.38 83 LEU B CA 1
ATOM 2087 C C . LEU B 1 83 ? -11.875 -5.109 3.611 1 98.38 83 LEU B C 1
ATOM 2089 O O . LEU B 1 83 ? -12.547 -4.09 3.779 1 98.38 83 LEU B O 1
ATOM 2093 N N . SER B 1 84 ? -12.133 -6.227 4.285 1 98.25 84 SER B N 1
ATOM 2094 C CA . SER B 1 84 ? -13.141 -6.234 5.336 1 98.25 84 SER B CA 1
ATOM 2095 C C . SER B 1 84 ? -12.734 -5.34 6.504 1 98.25 84 SER B C 1
ATOM 2097 O O . SER B 1 84 ? -13.555 -4.613 7.059 1 98.25 84 SER B O 1
ATOM 2099 N N . THR B 1 85 ? -11.469 -5.387 6.82 1 97.75 85 THR B N 1
ATOM 2100 C CA . THR B 1 85 ? -10.945 -4.531 7.879 1 97.75 85 THR B CA 1
ATOM 2101 C C . THR B 1 85 ? -11.07 -3.061 7.496 1 97.75 85 THR B C 1
ATOM 2103 O O . THR B 1 85 ? -11.516 -2.238 8.305 1 97.75 85 THR B O 1
ATOM 2106 N N . VAL B 1 86 ? -10.68 -2.746 6.266 1 97.75 86 VAL B N 1
ATOM 2107 C CA . VAL B 1 86 ? -10.781 -1.377 5.77 1 97.75 86 VAL B CA 1
ATOM 2108 C C . VAL B 1 86 ? -12.242 -0.932 5.773 1 97.75 86 VAL B C 1
ATOM 2110 O O . VAL B 1 86 ? -12.555 0.203 6.145 1 97.75 86 VAL B O 1
ATOM 2113 N N . GLY B 1 87 ? -13.125 -1.829 5.402 1 96.81 87 GLY B N 1
ATOM 2114 C CA . GLY B 1 87 ? -14.547 -1.524 5.418 1 96.81 87 GLY B CA 1
ATOM 2115 C C . GLY B 1 87 ? -15.078 -1.24 6.812 1 96.81 87 GLY B C 1
ATOM 2116 O O . GLY B 1 87 ? -15.797 -0.262 7.02 1 96.81 87 GLY B O 1
ATOM 2117 N N . LEU B 1 88 ? -14.766 -2.084 7.742 1 96.31 88 LEU B N 1
ATOM 2118 C CA . LEU B 1 88 ? -15.188 -1.874 9.125 1 96.31 88 LEU B CA 1
ATOM 2119 C C . LEU B 1 88 ? -14.641 -0.559 9.664 1 96.31 88 LEU B C 1
ATOM 2121 O O . LEU B 1 88 ? -15.359 0.191 10.328 1 96.31 88 LEU B O 1
ATOM 2125 N N . TYR B 1 89 ? -13.422 -0.348 9.367 1 96.69 89 TYR B N 1
ATOM 2126 C CA . TYR B 1 89 ? -12.781 0.907 9.742 1 96.69 89 TYR B CA 1
ATOM 2127 C C . TYR B 1 89 ? -13.539 2.1 9.164 1 96.69 89 TYR B C 1
ATOM 2129 O O . TYR B 1 89 ? -13.773 3.086 9.867 1 96.69 89 TYR B O 1
ATOM 2137 N N . SER B 1 90 ? -13.883 1.958 7.945 1 95.12 90 SER B N 1
ATOM 2138 C CA . SER B 1 90 ? -14.57 3.057 7.273 1 95.12 90 SER B CA 1
ATOM 2139 C C . SER B 1 90 ? -15.93 3.328 7.906 1 95.12 90 SER B C 1
ATOM 2141 O O . SER B 1 90 ? -16.375 4.477 7.977 1 95.12 90 SER B O 1
ATOM 2143 N N . ILE B 1 91 ? -16.578 2.307 8.383 1 94.75 91 ILE B N 1
ATOM 2144 C CA . ILE B 1 91 ? -17.859 2.48 9.055 1 94.75 91 ILE B CA 1
ATOM 2145 C C . ILE B 1 91 ? -17.672 3.338 10.305 1 94.75 91 ILE B C 1
ATOM 2147 O O . ILE B 1 91 ? -18.422 4.301 10.523 1 94.75 91 ILE B O 1
ATOM 2151 N N . ILE B 1 92 ? -16.688 3.068 11.047 1 94.38 92 ILE B N 1
ATOM 2152 C CA . ILE B 1 92 ? -16.406 3.768 12.297 1 94.38 92 ILE B CA 1
ATOM 2153 C C . ILE B 1 92 ? -16.047 5.223 12.008 1 94.38 92 ILE B C 1
ATOM 2155 O O . ILE B 1 92 ? -16.594 6.137 12.633 1 94.38 92 ILE B O 1
ATOM 2159 N N . THR B 1 93 ? -15.242 5.422 11.078 1 93.75 93 THR B N 1
ATOM 2160 C CA . THR B 1 93 ? -14.773 6.777 10.789 1 93.75 93 THR B CA 1
ATOM 2161 C C . THR B 1 93 ? -15.883 7.598 10.125 1 93.75 93 THR B C 1
ATOM 2163 O O . THR B 1 93 ? -15.938 8.82 10.297 1 93.75 93 THR B O 1
ATOM 2166 N N . THR B 1 94 ? -16.688 6.949 9.336 1 91.94 94 THR B N 1
ATOM 2167 C CA . THR B 1 94 ? -17.828 7.652 8.766 1 91.94 94 THR B CA 1
ATOM 2168 C C . THR B 1 94 ? -18.766 8.156 9.859 1 91.94 94 THR B C 1
ATOM 2170 O O . THR B 1 94 ? -19.25 9.289 9.805 1 91.94 94 THR B O 1
ATOM 2173 N N . TRP B 1 95 ? -18.984 7.305 10.852 1 91.38 95 TRP B N 1
ATOM 2174 C CA . TRP B 1 95 ? -19.812 7.703 11.984 1 91.38 95 TRP B CA 1
ATOM 2175 C C . TRP B 1 95 ? -19.203 8.898 12.711 1 91.38 95 TRP B C 1
ATOM 2177 O O . TRP B 1 95 ? -19.922 9.836 13.07 1 91.38 95 TRP B O 1
ATOM 2187 N N . LEU B 1 96 ? -17.969 8.914 12.883 1 88.81 96 LEU B N 1
ATOM 2188 C CA . LEU B 1 96 ? -17.281 10.023 13.539 1 88.81 96 LEU B CA 1
ATOM 2189 C C . LEU B 1 96 ? -17.359 11.289 12.695 1 88.81 96 LEU B C 1
ATOM 2191 O O . LEU B 1 96 ? -17.531 12.391 13.234 1 88.81 96 LEU B O 1
ATOM 2195 N N . SER B 1 97 ? -17.281 11.102 11.414 1 87.44 97 SER B N 1
ATOM 2196 C CA . SER B 1 97 ? -17.328 12.258 10.523 1 87.44 97 SER B CA 1
ATOM 2197 C C . SER B 1 97 ? -18.703 12.898 10.523 1 87.44 97 SER B C 1
ATOM 2199 O O . SER B 1 97 ? -18.828 14.125 10.492 1 87.44 97 SER B O 1
ATOM 2201 N N . ILE B 1 98 ? -19.719 12.148 10.555 1 87.69 98 ILE B N 1
ATOM 2202 C CA . ILE B 1 98 ? -21.078 12.656 10.609 1 87.69 98 ILE B CA 1
ATOM 2203 C C . ILE B 1 98 ? -21.328 13.383 11.93 1 87.69 98 ILE B C 1
ATOM 2205 O O . ILE B 1 98 ? -21.938 14.445 11.961 1 87.69 98 ILE B O 1
ATOM 2209 N N . SER B 1 99 ? -20.797 12.852 12.961 1 86.06 99 SER B N 1
ATOM 2210 C CA . SER B 1 99 ? -20.938 13.469 14.273 1 86.06 99 SER B CA 1
ATOM 2211 C C . SER B 1 99 ? -20.188 14.797 14.344 1 86.06 99 SER B C 1
ATOM 2213 O O . SER B 1 99 ? -20.594 15.711 15.055 1 86.06 99 SER B O 1
ATOM 2215 N N . ALA B 1 100 ? -19.109 14.812 13.695 1 80.69 100 ALA B N 1
ATOM 2216 C CA . ALA B 1 100 ? -18.297 16.031 13.672 1 80.69 100 ALA B CA 1
ATOM 2217 C C . ALA B 1 100 ? -18.984 17.141 12.875 1 80.69 100 ALA B C 1
ATOM 2219 O O . ALA B 1 100 ? -18.719 18.312 13.086 1 80.69 100 ALA B O 1
ATOM 2220 N N . LEU B 1 101 ? -19.766 16.781 11.922 1 77.25 101 LEU B N 1
ATOM 2221 C CA . LEU B 1 101 ? -20.531 17.766 11.156 1 77.25 101 LEU B CA 1
ATOM 2222 C C . LEU B 1 101 ? -21.438 18.578 12.062 1 77.25 101 LEU B C 1
ATOM 2224 O O . LEU B 1 101 ? -21.641 19.781 11.836 1 77.25 101 LEU B O 1
ATOM 2228 N N . SER B 1 102 ? -21.859 17.969 13.094 1 75.75 102 SER B N 1
ATOM 2229 C CA . SER B 1 102 ? -22.781 18.656 14.008 1 75.75 102 SER B CA 1
ATOM 2230 C C . SER B 1 102 ? -22.016 19.484 15.031 1 75.75 102 SER B C 1
ATOM 2232 O O . SER B 1 102 ? -22.547 20.469 15.555 1 75.75 102 SER B O 1
ATOM 2234 N N . LYS B 1 103 ? -20.766 19.125 15.367 1 69.44 103 LYS B N 1
ATOM 2235 C CA . LYS B 1 103 ? -20.031 19.766 16.453 1 69.44 103 LYS B CA 1
ATOM 2236 C C . LYS B 1 103 ? -19 20.75 15.922 1 69.44 103 LYS B C 1
ATOM 2238 O O . LYS B 1 103 ? -18.125 21.203 16.672 1 69.44 103 LYS B O 1
ATOM 2243 N N . LEU B 1 104 ? -19.141 21.172 14.828 1 62.66 104 LEU B N 1
ATOM 2244 C CA . LEU B 1 104 ? -18.281 22.156 14.195 1 62.66 104 LEU B CA 1
ATOM 2245 C C . LEU B 1 104 ? -16.875 21.594 13.969 1 62.66 104 LEU B C 1
ATOM 2247 O O . LEU B 1 104 ? -15.891 22.312 14.016 1 62.66 104 LEU B O 1
ATOM 2251 N N . GLY B 1 105 ? -16.703 20.344 13.984 1 66.12 105 GLY B N 1
ATOM 2252 C CA . GLY B 1 105 ? -15.438 19.797 13.539 1 66.12 105 GLY B CA 1
ATOM 2253 C C . GLY B 1 105 ? -14.828 18.812 14.523 1 66.12 105 GLY B C 1
ATOM 2254 O O . GLY B 1 105 ? -15.414 18.531 15.57 1 66.12 105 GLY B O 1
ATOM 2255 N N . TYR B 1 106 ? -13.742 18.156 14.102 1 76.06 106 TYR B N 1
ATOM 2256 C CA . TYR B 1 106 ? -12.992 17.234 14.938 1 76.06 106 TYR B CA 1
ATOM 2257 C C . TYR B 1 106 ? -12.094 17.984 15.914 1 76.06 106 TYR B C 1
ATOM 2259 O O . TYR B 1 106 ? -11.617 19.078 15.617 1 76.06 106 TYR B O 1
ATOM 2267 N N . SER B 1 107 ? -12.055 17.391 17.125 1 82.5 107 SER B N 1
ATOM 2268 C CA . SER B 1 107 ? -10.938 17.859 17.938 1 82.5 107 SER B CA 1
ATOM 2269 C C . SER B 1 107 ? -9.609 17.641 17.234 1 82.5 107 SER B C 1
ATOM 2271 O O . SER B 1 107 ? -9.484 16.766 16.391 1 82.5 107 SER B O 1
ATOM 2273 N N . LYS B 1 108 ? -8.703 18.5 17.469 1 83 108 LYS B N 1
ATOM 2274 C CA . LYS B 1 108 ? -7.375 18.422 16.891 1 83 108 LYS B CA 1
ATOM 2275 C C . LYS B 1 108 ? -6.766 17.031 17.062 1 83 108 LYS B C 1
ATOM 2277 O O . LYS B 1 108 ? -6.188 16.484 16.125 1 83 108 LYS B O 1
ATOM 2282 N N . LYS B 1 109 ? -6.957 16.453 18.25 1 86.12 109 LYS B N 1
ATOM 2283 C CA . LYS B 1 109 ? -6.406 15.133 18.547 1 86.12 109 LYS B CA 1
ATOM 2284 C C . LYS B 1 109 ? -7.102 14.047 17.719 1 86.12 109 LYS B C 1
ATOM 2286 O O . LYS B 1 109 ? -6.449 13.133 17.219 1 86.12 109 LYS B O 1
ATOM 2291 N N . LEU B 1 110 ? -8.32 14.148 17.641 1 86.56 110 LEU B N 1
ATOM 2292 C CA . LEU B 1 110 ? -9.078 13.164 16.891 1 86.56 110 LEU B CA 1
ATOM 2293 C C . LEU B 1 110 ? -8.75 13.234 15.398 1 86.56 110 LEU B C 1
ATOM 2295 O O . LEU B 1 110 ? -8.648 12.203 14.727 1 86.56 110 LEU B O 1
ATOM 2299 N N . ALA B 1 111 ? -8.562 14.398 14.93 1 86.5 111 ALA B N 1
ATOM 2300 C CA . ALA B 1 111 ? -8.188 14.586 13.531 1 86.5 111 ALA B CA 1
ATOM 2301 C C . ALA B 1 111 ? -6.84 13.93 13.242 1 86.5 111 ALA B C 1
ATOM 2303 O O . ALA B 1 111 ? -6.672 13.289 12.195 1 86.5 111 ALA B O 1
ATOM 2304 N N . LEU B 1 112 ? -5.945 14.062 14.133 1 88.81 112 LEU B N 1
ATOM 2305 C CA . LEU B 1 112 ? -4.633 13.445 14 1 88.81 112 LEU B CA 1
ATOM 2306 C C . LEU B 1 112 ? -4.75 11.922 13.953 1 88.81 112 LEU B C 1
ATOM 2308 O O . LEU B 1 112 ? -4.133 11.273 13.102 1 88.81 112 LEU B O 1
ATOM 2312 N N . TYR B 1 113 ? -5.594 11.445 14.812 1 90.06 113 TYR B N 1
ATOM 2313 C CA . TYR B 1 113 ? -5.754 10 14.875 1 90.06 113 TYR B CA 1
ATOM 2314 C C . TYR B 1 113 ? -6.371 9.461 13.586 1 90.06 113 TYR B C 1
ATOM 2316 O O . TYR B 1 113 ? -5.98 8.398 13.102 1 90.06 113 TYR B O 1
ATOM 2324 N N . ILE B 1 114 ? -7.23 10.141 13.031 1 91.44 114 ILE B N 1
ATOM 2325 C CA . ILE B 1 114 ? -7.91 9.703 11.82 1 91.44 114 ILE B CA 1
ATOM 2326 C C . ILE B 1 114 ? -6.922 9.672 10.656 1 91.44 114 ILE B C 1
ATOM 2328 O O . ILE B 1 114 ? -6.895 8.711 9.875 1 91.44 114 ILE B O 1
ATOM 2332 N N . VAL B 1 115 ? -6.094 10.641 10.578 1 92.12 115 VAL B N 1
ATOM 2333 C CA . VAL B 1 115 ? -5.121 10.68 9.484 1 92.12 115 VAL B CA 1
ATOM 2334 C C . VAL B 1 115 ? -4.109 9.555 9.656 1 92.12 115 VAL B C 1
ATOM 2336 O O . VAL B 1 115 ? -3.746 8.883 8.68 1 92.12 115 VAL B O 1
ATOM 2339 N N . LEU B 1 116 ? -3.74 9.258 10.828 1 92.75 116 LEU B N 1
ATOM 2340 C CA . LEU B 1 116 ? -2.754 8.219 11.102 1 92.75 116 LEU B CA 1
ATOM 2341 C C . LEU B 1 116 ? -3.307 6.836 10.75 1 92.75 116 LEU B C 1
ATOM 2343 O O . LEU B 1 116 ? -2.621 6.031 10.117 1 92.75 116 LEU B O 1
ATOM 2347 N N . THR B 1 117 ? -4.496 6.672 11.133 1 95.19 117 THR B N 1
ATOM 2348 C CA . THR B 1 117 ? -5.102 5.375 10.867 1 95.19 117 THR B CA 1
ATOM 2349 C C . THR B 1 117 ? -5.43 5.223 9.383 1 95.19 117 THR B C 1
ATOM 2351 O O . THR B 1 117 ? -5.359 4.121 8.836 1 95.19 117 THR B O 1
ATOM 2354 N N . ASP B 1 118 ? -5.75 6.332 8.75 1 97.12 118 ASP B N 1
ATOM 2355 C CA . ASP B 1 118 ? -5.984 6.289 7.309 1 97.12 118 ASP B CA 1
ATOM 2356 C C . ASP B 1 118 ? -4.734 5.84 6.562 1 97.12 118 ASP B C 1
ATOM 2358 O O . ASP B 1 118 ? -4.82 5.074 5.598 1 97.12 118 ASP B O 1
ATOM 2362 N N . VAL B 1 119 ? -3.613 6.301 7.004 1 96.81 119 VAL B N 1
ATOM 2363 C CA . VAL B 1 119 ? -2.354 5.961 6.348 1 96.81 119 VAL B CA 1
ATOM 2364 C C . VAL B 1 119 ? -2.07 4.469 6.516 1 96.81 119 VAL B C 1
ATOM 2366 O O . VAL B 1 119 ? -1.685 3.791 5.559 1 96.81 119 VAL B O 1
ATOM 2369 N N . VAL B 1 120 ? -2.352 3.922 7.633 1 96.06 120 VAL B N 1
ATOM 2370 C CA . VAL B 1 120 ? -2.127 2.506 7.91 1 96.06 120 VAL B CA 1
ATOM 2371 C C . VAL B 1 120 ? -3.094 1.66 7.086 1 96.06 120 VAL B C 1
ATOM 2373 O O . VAL B 1 120 ? -2.697 0.654 6.492 1 96.06 120 VAL B O 1
ATOM 2376 N N . MET B 1 121 ? -4.316 2.088 7.008 1 97.44 121 MET B N 1
ATOM 2377 C CA . MET B 1 121 ? -5.312 1.355 6.234 1 97.44 121 MET B CA 1
ATOM 2378 C C . MET B 1 121 ? -4.973 1.386 4.746 1 97.44 121 MET B C 1
ATOM 2380 O O . MET B 1 121 ? -5.246 0.426 4.023 1 97.44 121 MET B O 1
ATOM 2384 N N . LEU B 1 122 ? -4.391 2.494 4.344 1 97.62 122 LEU B N 1
ATOM 2385 C CA . LEU B 1 122 ? -3.971 2.578 2.947 1 97.62 122 LEU B CA 1
ATOM 2386 C C . LEU B 1 122 ? -2.883 1.552 2.645 1 97.62 122 LEU B C 1
ATOM 2388 O O . LEU B 1 122 ? -2.928 0.881 1.612 1 97.62 122 LEU B O 1
ATOM 2392 N N . ALA B 1 123 ? -1.913 1.437 3.539 1 97.44 123 ALA B N 1
ATOM 2393 C CA . ALA B 1 123 ? -0.831 0.474 3.348 1 97.44 123 ALA B CA 1
ATOM 2394 C C . ALA B 1 123 ? -1.369 -0.952 3.285 1 97.44 123 ALA B C 1
ATOM 2396 O O . ALA B 1 123 ? -0.953 -1.742 2.434 1 97.44 123 ALA B O 1
ATOM 2397 N N . ILE B 1 124 ? -2.318 -1.227 4.098 1 96.81 124 ILE B N 1
ATOM 2398 C CA . ILE B 1 124 ? -2.914 -2.557 4.152 1 96.81 124 ILE B CA 1
ATOM 2399 C C . ILE B 1 124 ? -3.711 -2.82 2.877 1 96.81 124 ILE B C 1
ATOM 2401 O O . ILE B 1 124 ? -3.57 -3.875 2.256 1 96.81 124 ILE B O 1
ATOM 2405 N N . ALA B 1 125 ? -4.52 -1.874 2.492 1 97.88 125 ALA B N 1
ATOM 2406 C CA . ALA B 1 125 ? -5.352 -2.02 1.302 1 97.88 125 ALA B CA 1
ATOM 2407 C C . ALA B 1 125 ? -4.492 -2.141 0.045 1 97.88 125 ALA B C 1
ATOM 2409 O O . ALA B 1 125 ? -4.773 -2.963 -0.83 1 97.88 125 ALA B O 1
ATOM 2410 N N . ALA B 1 126 ? -3.451 -1.361 -0.026 1 97.69 126 ALA B N 1
ATOM 2411 C CA . ALA B 1 126 ? -2.576 -1.388 -1.194 1 97.69 126 ALA B CA 1
ATOM 2412 C C . ALA B 1 126 ? -1.82 -2.711 -1.283 1 97.69 126 ALA B C 1
ATOM 2414 O O . ALA B 1 126 ? -1.648 -3.264 -2.373 1 97.69 126 ALA B O 1
ATOM 2415 N N . ALA B 1 127 ? -1.397 -3.193 -0.13 1 97.88 127 ALA B N 1
ATOM 2416 C CA . ALA B 1 127 ? -0.73 -4.492 -0.107 1 97.88 127 ALA B CA 1
ATOM 2417 C C . ALA B 1 127 ? -1.68 -5.605 -0.544 1 97.88 127 ALA B C 1
ATOM 2419 O O . ALA B 1 127 ? -1.287 -6.508 -1.285 1 97.88 127 ALA B O 1
ATOM 2420 N N . ALA B 1 128 ? -2.896 -5.496 -0.035 1 98.12 128 ALA B N 1
ATOM 2421 C CA . ALA B 1 128 ? -3.895 -6.492 -0.421 1 98.12 128 ALA B CA 1
ATOM 2422 C C . ALA B 1 128 ? -4.199 -6.41 -1.914 1 98.12 128 ALA B C 1
ATOM 2424 O O . ALA B 1 128 ? -4.344 -7.438 -2.58 1 98.12 128 ALA B O 1
ATOM 2425 N N . LEU B 1 129 ? -4.32 -5.234 -2.4 1 97.81 129 LEU B N 1
ATOM 2426 C CA . LEU B 1 129 ? -4.539 -5.008 -3.826 1 97.81 129 LEU B CA 1
ATOM 2427 C C . LEU B 1 129 ? -3.391 -5.582 -4.648 1 97.81 129 LEU B C 1
ATOM 2429 O O . LEU B 1 129 ? -3.619 -6.273 -5.645 1 97.81 129 LEU B O 1
ATOM 2433 N N . GLY B 1 130 ? -2.207 -5.352 -4.238 1 97.75 130 GLY B N 1
ATOM 2434 C CA . GLY B 1 130 ? -1.048 -5.906 -4.922 1 97.75 130 GLY B CA 1
ATOM 2435 C C . GLY B 1 130 ? -1.005 -7.422 -4.895 1 97.75 130 GLY B C 1
ATOM 2436 O O . GLY B 1 130 ? -0.723 -8.062 -5.91 1 97.75 130 GLY B O 1
ATOM 2437 N N . THR B 1 131 ? -1.272 -7.926 -3.697 1 97.62 131 THR B N 1
ATOM 2438 C CA . THR B 1 131 ? -1.251 -9.375 -3.531 1 97.62 131 THR B CA 1
ATOM 2439 C C . THR B 1 131 ? -2.277 -10.039 -4.445 1 97.62 131 THR B C 1
ATOM 2441 O O . THR B 1 131 ? -1.939 -10.938 -5.215 1 97.62 131 THR B O 1
ATOM 2444 N N . ALA B 1 132 ? -3.504 -9.586 -4.375 1 97.81 132 ALA B N 1
ATOM 2445 C CA . ALA B 1 132 ? -4.574 -10.156 -5.191 1 97.81 132 ALA B CA 1
ATOM 2446 C C . ALA B 1 132 ? -4.328 -9.898 -6.676 1 97.81 132 ALA B C 1
ATOM 2448 O O . ALA B 1 132 ? -4.566 -10.766 -7.516 1 97.81 132 ALA B O 1
ATOM 2449 N N . GLY B 1 133 ? -3.869 -8.734 -6.957 1 96.25 133 GLY B N 1
ATOM 2450 C CA . GLY B 1 133 ? -3.574 -8.406 -8.344 1 96.25 133 GLY B CA 1
ATOM 2451 C C . GLY B 1 133 ? -2.469 -9.258 -8.938 1 96.25 133 GLY B C 1
ATOM 2452 O O . GLY B 1 133 ? -2.561 -9.688 -10.094 1 96.25 133 GLY B O 1
ATOM 2453 N N . GLY B 1 134 ? -1.42 -9.492 -8.188 1 95.69 134 GLY B N 1
ATOM 2454 C CA . GLY B 1 134 ? -0.331 -10.328 -8.672 1 95.69 134 GLY B CA 1
ATOM 2455 C C . GLY B 1 134 ? -0.758 -11.758 -8.961 1 95.69 134 GLY B C 1
ATOM 2456 O O . GLY B 1 134 ? -0.408 -12.312 -10.008 1 95.69 134 GLY B O 1
ATOM 2457 N N . VAL B 1 135 ? -1.515 -12.273 -8.094 1 94.88 135 VAL B N 1
ATOM 2458 C CA . VAL B 1 135 ? -1.945 -13.656 -8.25 1 94.88 135 VAL B CA 1
ATOM 2459 C C . VAL B 1 135 ? -2.975 -13.758 -9.367 1 94.88 135 VAL B C 1
ATOM 2461 O O . VAL B 1 135 ? -2.949 -14.703 -10.164 1 94.88 135 VAL B O 1
ATOM 2464 N N . ALA B 1 136 ? -3.869 -12.766 -9.383 1 95.62 136 ALA B N 1
ATOM 2465 C CA . ALA B 1 136 ? -4.852 -12.75 -10.469 1 95.62 136 ALA B CA 1
ATOM 2466 C C . ALA B 1 136 ? -4.168 -12.641 -11.828 1 95.62 136 ALA B C 1
ATOM 2468 O O . ALA B 1 136 ? -4.629 -13.227 -12.805 1 95.62 136 ALA B O 1
ATOM 2469 N N . TYR B 1 137 ? -3.129 -11.969 -11.891 1 94.44 137 TYR B N 1
ATOM 2470 C CA . TYR B 1 137 ? -2.385 -11.828 -13.133 1 94.44 137 TYR B CA 1
ATOM 2471 C C . TYR B 1 137 ? -1.794 -13.164 -13.57 1 94.44 137 TYR B C 1
ATOM 2473 O O . TYR B 1 137 ? -1.844 -13.523 -14.75 1 94.44 137 TYR B O 1
ATOM 2481 N N . ILE B 1 138 ? -1.267 -13.891 -12.641 1 94.12 138 ILE B N 1
ATOM 2482 C CA . ILE B 1 138 ? -0.722 -15.211 -12.938 1 94.12 138 ILE B CA 1
ATOM 2483 C C . ILE B 1 138 ? -1.842 -16.141 -13.406 1 94.12 138 ILE B C 1
ATOM 2485 O O . ILE B 1 138 ? -1.648 -16.938 -14.32 1 94.12 138 ILE B O 1
ATOM 2489 N N . GLY B 1 139 ? -2.945 -16.031 -12.742 1 93.44 139 GLY B N 1
ATOM 2490 C CA . GLY B 1 139 ? -4.074 -16.844 -13.18 1 93.44 139 GLY B CA 1
ATOM 2491 C C . GLY B 1 139 ? -4.516 -16.531 -14.594 1 93.44 139 GLY B C 1
ATOM 2492 O O . GLY B 1 139 ? -4.949 -17.422 -15.328 1 93.44 139 GLY B O 1
ATOM 2493 N N . TYR B 1 140 ? -4.406 -15.289 -14.977 1 93.94 140 TYR B N 1
ATOM 2494 C CA . TYR B 1 140 ? -4.8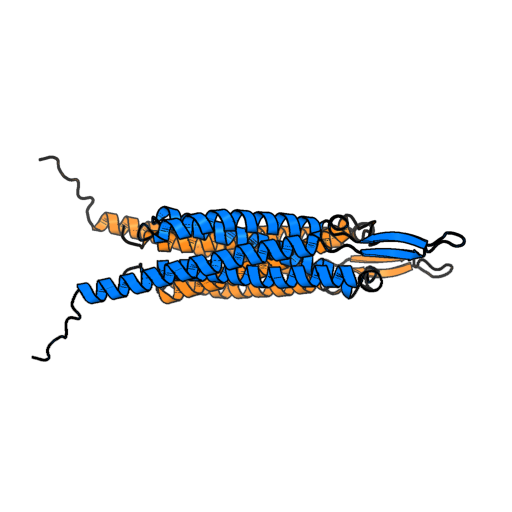67 -14.828 -16.281 1 93.94 140 TYR B CA 1
ATOM 2495 C C . TYR B 1 140 ? -3.828 -15.117 -17.359 1 93.94 140 TYR B C 1
ATOM 2497 O O . TYR B 1 140 ? -4.164 -15.609 -18.438 1 93.94 140 TYR B O 1
ATOM 2505 N N . LYS B 1 141 ? -2.523 -14.867 -17.172 1 93.75 141 LYS B N 1
ATOM 2506 C CA . LYS B 1 141 ? -1.484 -14.969 -18.188 1 93.75 141 LYS B CA 1
ATOM 2507 C C . LYS B 1 141 ? -0.666 -16.25 -18.016 1 93.75 141 LYS B C 1
ATOM 2509 O O . LYS B 1 141 ? 0.023 -16.672 -18.938 1 93.75 141 LYS B O 1
ATOM 2514 N N . GLY B 1 142 ? -0.815 -16.828 -16.828 1 92.5 142 GLY B N 1
ATOM 2515 C CA . GLY B 1 142 ? 0.065 -17.953 -16.547 1 92.5 142 GLY B CA 1
ATOM 2516 C C . GLY B 1 142 ? 1.528 -17.562 -16.469 1 92.5 142 GLY B C 1
ATOM 2517 O O . GLY B 1 142 ? 1.854 -16.375 -16.391 1 92.5 142 GLY B O 1
ATOM 2518 N N . ASN B 1 143 ? 2.414 -18.531 -16.219 1 90.38 143 ASN B N 1
ATOM 2519 C CA . ASN B 1 143 ? 3.861 -18.344 -16.188 1 90.38 143 ASN B CA 1
ATOM 2520 C C . ASN B 1 143 ? 4.602 -19.547 -16.766 1 90.38 143 ASN B C 1
ATOM 2522 O O . ASN B 1 143 ? 4.621 -20.609 -16.156 1 90.38 143 ASN B O 1
ATOM 2526 N N . SER B 1 144 ? 5.27 -19.312 -17.938 1 86.44 144 SER B N 1
ATOM 2527 C CA . SER B 1 144 ? 5.945 -20.406 -18.625 1 86.44 144 SER B CA 1
ATOM 2528 C C . SER B 1 144 ? 7.227 -20.812 -17.906 1 86.44 144 SER B C 1
ATOM 2530 O O . SER B 1 144 ? 7.629 -21.969 -17.938 1 86.44 144 SER B O 1
ATOM 2532 N N . HIS B 1 145 ? 7.781 -19.828 -17.234 1 84.06 145 HIS B N 1
ATOM 2533 C CA . HIS B 1 145 ? 9.031 -20.125 -16.547 1 84.06 145 HIS B CA 1
ATOM 2534 C C . HIS B 1 145 ? 8.805 -21.031 -15.344 1 84.06 145 HIS B C 1
ATOM 2536 O O . HIS B 1 145 ? 9.617 -21.922 -15.062 1 84.06 145 HIS B O 1
ATOM 2542 N N . THR B 1 146 ? 7.668 -20.891 -14.68 1 86.06 146 THR B N 1
ATOM 2543 C CA . THR B 1 146 ? 7.34 -21.688 -13.516 1 86.06 146 THR B CA 1
ATOM 2544 C C . THR B 1 146 ? 6.375 -22.812 -13.883 1 86.06 146 THR B C 1
ATOM 2546 O O . THR B 1 146 ? 6.098 -23.703 -13.07 1 86.06 146 THR B O 1
ATOM 2549 N N . ARG B 1 147 ? 5.855 -22.766 -15.039 1 84.5 147 ARG B N 1
ATOM 2550 C CA . ARG B 1 147 ? 4.875 -23.719 -15.539 1 84.5 147 ARG B CA 1
ATOM 2551 C C . ARG B 1 147 ? 3.568 -23.625 -14.758 1 84.5 147 ARG B C 1
ATOM 2553 O O . ARG B 1 147 ? 2.934 -24.641 -14.477 1 84.5 147 ARG B O 1
ATOM 2560 N N . TRP B 1 148 ? 3.27 -22.484 -14.242 1 90.38 148 TRP B N 1
ATOM 2561 C CA . TRP B 1 148 ? 1.972 -22.234 -13.625 1 90.38 148 TRP B CA 1
ATOM 2562 C C . TRP B 1 148 ? 0.9 -22.016 -14.688 1 90.38 148 TRP B C 1
ATOM 2564 O O . TRP B 1 148 ? 1.027 -21.109 -15.523 1 90.38 148 TRP B O 1
ATOM 2574 N N . THR B 1 149 ? -0.1 -22.781 -14.664 1 88.88 149 THR B N 1
ATOM 2575 C CA . THR B 1 149 ? -1.115 -22.797 -15.711 1 88.88 149 THR B CA 1
ATOM 2576 C C . THR B 1 149 ? -2.059 -21.609 -15.57 1 88.88 149 THR B C 1
ATOM 2578 O O . THR B 1 149 ? -2.195 -21.031 -14.484 1 88.88 149 THR B O 1
ATOM 2581 N N . LYS B 1 150 ? -2.711 -21.25 -16.734 1 92.19 150 LYS B N 1
ATOM 2582 C CA . LYS B 1 150 ? -3.727 -20.203 -16.797 1 92.19 150 LYS B CA 1
ATOM 2583 C C . LYS B 1 150 ? -5.062 -20.703 -16.25 1 92.19 150 LYS B C 1
ATOM 2585 O O . LYS B 1 150 ? -5.871 -21.266 -16.984 1 92.19 150 LYS B O 1
ATOM 2590 N N . ILE B 1 151 ? -5.348 -20.391 -15.141 1 91.12 151 ILE B N 1
ATOM 2591 C CA . ILE B 1 151 ? -6.547 -20.859 -14.461 1 91.12 151 ILE B CA 1
ATOM 2592 C C . ILE B 1 151 ? -7.781 -20.203 -15.07 1 91.12 151 ILE B C 1
ATOM 2594 O O . ILE B 1 151 ? -8.859 -20.797 -15.086 1 91.12 151 ILE B O 1
ATOM 2598 N N . CYS B 1 152 ? -7.547 -19.047 -15.594 1 93.56 152 CYS B N 1
ATOM 2599 C CA . CYS B 1 152 ? -8.68 -18.281 -16.109 1 93.56 152 CYS B CA 1
ATOM 2600 C C . CYS B 1 152 ? -9.195 -18.891 -17.406 1 93.56 152 CYS B C 1
ATOM 2602 O O . CYS B 1 152 ? -10.305 -18.562 -17.844 1 93.56 152 CYS B O 1
ATOM 2604 N N . ASN B 1 153 ? -8.43 -19.797 -18 1 91.19 153 ASN B N 1
ATOM 2605 C CA . ASN B 1 153 ? -8.906 -20.516 -19.172 1 91.19 153 ASN B CA 1
ATOM 2606 C C . ASN B 1 153 ? -9.984 -21.531 -18.797 1 91.19 153 ASN B C 1
ATOM 2608 O O . ASN B 1 153 ? -10.836 -21.859 -19.625 1 91.19 153 ASN B O 1
ATOM 2612 N N . ILE B 1 154 ? -9.945 -21.984 -17.578 1 88.81 154 ILE B N 1
ATOM 2613 C CA . ILE B 1 154 ? -10.906 -22.969 -17.094 1 88.81 154 ILE B CA 1
ATOM 2614 C C . ILE B 1 154 ? -12.016 -22.25 -16.312 1 88.81 154 ILE B C 1
ATOM 2616 O O . ILE B 1 154 ? -13.203 -22.5 -16.547 1 88.81 154 ILE B O 1
ATOM 2620 N N . PHE B 1 155 ? -11.617 -21.328 -15.469 1 91.94 155 PHE B N 1
ATOM 2621 C CA . PHE B 1 155 ? -12.555 -20.609 -14.609 1 91.94 155 PHE B CA 1
ATOM 2622 C C . PHE B 1 155 ? -12.648 -19.156 -15.016 1 91.94 155 PHE B C 1
ATOM 2624 O O . PHE B 1 155 ? -12.297 -18.266 -14.234 1 91.94 155 PHE B O 1
ATOM 2631 N N . ASP B 1 156 ? -13.211 -18.922 -16.125 1 91.88 156 ASP B N 1
ATOM 2632 C CA . ASP B 1 156 ? -13.273 -17.562 -16.672 1 91.88 156 ASP B CA 1
ATOM 2633 C C . ASP B 1 156 ? -14.211 -16.688 -15.867 1 91.88 156 ASP B C 1
ATOM 2635 O O . ASP B 1 156 ? -13.906 -15.516 -15.609 1 91.88 156 ASP B O 1
ATOM 2639 N N . LYS B 1 157 ? -15.367 -17.219 -15.461 1 92.94 157 LYS B N 1
ATOM 2640 C CA . LYS B 1 157 ? -16.328 -16.438 -14.688 1 92.94 157 LYS B CA 1
ATOM 2641 C C . LYS B 1 157 ? -15.75 -16.031 -13.336 1 92.94 157 LYS B C 1
ATOM 2643 O O . LYS B 1 157 ? -15.906 -14.883 -12.906 1 92.94 157 LYS B O 1
ATOM 2648 N N . PHE B 1 158 ? -15.125 -16.938 -12.727 1 93.94 158 PHE B N 1
ATOM 2649 C CA . PHE B 1 158 ? -14.484 -16.641 -11.453 1 93.94 158 PHE B CA 1
ATOM 2650 C C . PHE B 1 158 ? -13.43 -15.547 -11.617 1 93.94 158 PHE B C 1
ATOM 2652 O O . PHE B 1 158 ? -13.344 -14.625 -10.805 1 93.94 158 PHE B O 1
ATOM 2659 N N . CYS B 1 159 ? -12.625 -15.609 -12.633 1 94.31 159 CYS B N 1
ATOM 2660 C CA . CYS B 1 159 ? -11.555 -14.641 -12.875 1 94.31 159 CYS B CA 1
ATOM 2661 C C . CYS B 1 159 ? -12.133 -13.258 -13.172 1 94.31 159 CYS B C 1
ATOM 2663 O O . CYS B 1 159 ? -11.555 -12.242 -12.781 1 94.31 159 CYS B O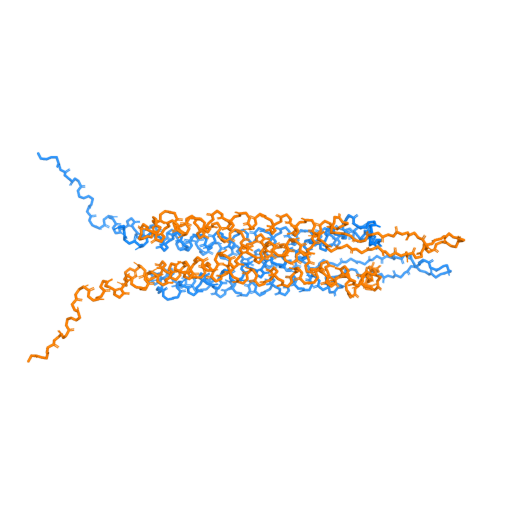 1
ATOM 2665 N N . GLN B 1 160 ? -13.289 -13.25 -13.898 1 93.5 160 GLN B N 1
ATOM 2666 C CA . GLN B 1 160 ? -13.953 -11.977 -14.164 1 93.5 160 GLN B CA 1
ATOM 2667 C C . GLN B 1 160 ? -14.453 -11.336 -12.867 1 93.5 160 GLN B C 1
ATOM 2669 O O . GLN B 1 160 ? -14.289 -10.133 -12.664 1 93.5 160 GLN B O 1
ATOM 2674 N N . HIS B 1 161 ? -14.992 -12.148 -12.008 1 93.44 161 HIS B N 1
ATOM 2675 C CA . HIS B 1 161 ? -15.438 -11.664 -10.703 1 93.44 161 HIS B CA 1
ATOM 2676 C C . HIS B 1 161 ? -14.273 -11.133 -9.883 1 93.44 161 HIS B C 1
ATOM 2678 O O . HIS B 1 161 ? -14.359 -10.047 -9.297 1 93.44 161 HIS B O 1
ATOM 2684 N N . SER B 1 162 ? -13.211 -11.898 -9.836 1 95 162 SER B N 1
ATOM 2685 C CA . SER B 1 162 ? -12.039 -11.477 -9.078 1 95 162 SER B CA 1
ATOM 2686 C C . SER B 1 162 ? -11.445 -10.195 -9.641 1 95 162 SER B C 1
ATOM 2688 O O . SER B 1 162 ? -11.047 -9.305 -8.891 1 95 162 SER B O 1
ATOM 2690 N N . ALA B 1 163 ? -11.383 -10.109 -10.961 1 95.81 163 ALA B N 1
ATOM 2691 C CA . ALA B 1 163 ? -10.883 -8.898 -11.594 1 95.81 163 ALA B CA 1
ATOM 2692 C C . ALA B 1 163 ? -11.742 -7.691 -11.234 1 95.81 163 ALA B C 1
ATOM 2694 O O . ALA B 1 163 ? -11.227 -6.598 -10.992 1 95.81 163 ALA B O 1
ATOM 2695 N N . GLY B 1 164 ? -13.023 -7.91 -11.266 1 96.69 164 GLY B N 1
ATOM 2696 C CA . GLY B 1 164 ? -13.938 -6.855 -10.852 1 96.69 164 GLY B CA 1
ATOM 2697 C C . GLY B 1 164 ? -13.719 -6.398 -9.422 1 96.69 164 GLY B C 1
ATOM 2698 O O . GLY B 1 164 ? -13.703 -5.199 -9.141 1 96.69 164 GLY B O 1
ATOM 2699 N N . ALA B 1 165 ? -13.562 -7.344 -8.539 1 97.94 165 ALA B N 1
ATOM 2700 C CA . ALA B 1 165 ? -13.328 -7.027 -7.129 1 97.94 165 ALA B CA 1
ATOM 2701 C C . ALA B 1 165 ? -12.031 -6.234 -6.953 1 97.94 165 ALA B C 1
ATOM 2703 O O . ALA B 1 165 ? -11.992 -5.266 -6.191 1 97.94 165 ALA B O 1
ATOM 2704 N N . ILE B 1 166 ? -11.008 -6.586 -7.664 1 97.94 166 ILE B N 1
ATOM 2705 C CA . ILE B 1 166 ? -9.711 -5.926 -7.594 1 97.94 166 ILE B CA 1
ATOM 2706 C C . ILE B 1 166 ? -9.82 -4.5 -8.133 1 97.94 166 ILE B C 1
ATOM 2708 O O . ILE B 1 166 ? -9.281 -3.561 -7.547 1 97.94 166 ILE B O 1
ATOM 2712 N N . LEU B 1 167 ? -10.547 -4.352 -9.227 1 97.31 167 LEU B N 1
ATOM 2713 C CA . LEU B 1 167 ? -10.734 -3.029 -9.82 1 97.31 167 LEU B CA 1
ATOM 2714 C C . LEU B 1 167 ? -11.484 -2.104 -8.867 1 97.31 167 LEU B C 1
ATOM 2716 O O . LEU B 1 167 ? -11.102 -0.946 -8.688 1 97.31 167 LEU B O 1
ATOM 2720 N N . VAL B 1 168 ? -12.5 -2.648 -8.297 1 97.38 168 VAL B N 1
ATOM 2721 C CA . VAL B 1 168 ? -13.289 -1.868 -7.344 1 97.38 168 VAL B CA 1
ATOM 2722 C C . VAL B 1 168 ? -12.414 -1.461 -6.16 1 97.38 168 VAL B C 1
ATOM 2724 O O . VAL B 1 168 ? -12.477 -0.323 -5.691 1 97.38 168 VAL B O 1
ATOM 2727 N N . SER B 1 169 ? -11.602 -2.387 -5.699 1 97.88 169 SER B N 1
ATOM 2728 C CA . SER B 1 169 ? -10.727 -2.088 -4.566 1 97.88 169 SER B CA 1
ATOM 2729 C C . SER B 1 169 ? -9.672 -1.049 -4.938 1 97.88 169 SER B C 1
ATOM 2731 O O . SER B 1 169 ? -9.242 -0.265 -4.09 1 97.88 169 SER B O 1
ATOM 2733 N N . PHE B 1 170 ? -9.266 -1.076 -6.168 1 97.94 170 PHE B N 1
ATOM 2734 C CA . PHE B 1 170 ? -8.32 -0.075 -6.645 1 97.94 170 PHE B CA 1
ATOM 2735 C C . PHE B 1 170 ? -8.906 1.327 -6.516 1 97.94 170 PHE B C 1
ATOM 2737 O O . PHE B 1 170 ? -8.242 2.24 -6.023 1 97.94 170 PHE B O 1
ATOM 2744 N N . PHE B 1 171 ? -10.07 1.471 -6.887 1 96.88 171 PHE B N 1
ATOM 2745 C CA . PHE B 1 171 ? -10.734 2.762 -6.762 1 96.88 171 PHE B CA 1
ATOM 2746 C C . PHE B 1 171 ? -10.906 3.141 -5.297 1 96.88 171 PHE B C 1
ATOM 2748 O O . PHE B 1 171 ? -10.781 4.312 -4.934 1 96.88 171 PHE B O 1
ATOM 2755 N N . ALA B 1 172 ? -11.211 2.156 -4.473 1 97.06 172 ALA B N 1
ATOM 2756 C CA . ALA B 1 172 ? -11.32 2.43 -3.043 1 97.06 172 ALA B CA 1
ATOM 2757 C C . ALA B 1 172 ? -9.992 2.932 -2.477 1 97.06 172 ALA B C 1
ATOM 2759 O O . ALA B 1 172 ? -9.969 3.824 -1.625 1 97.06 172 ALA B O 1
ATOM 2760 N N . ALA B 1 173 ? -8.906 2.389 -2.963 1 97.62 173 ALA B N 1
ATOM 2761 C CA . ALA B 1 173 ? -7.586 2.838 -2.52 1 97.62 173 ALA B CA 1
ATOM 2762 C C . ALA B 1 173 ? -7.332 4.285 -2.932 1 97.62 173 ALA B C 1
ATOM 2764 O O . ALA B 1 173 ? -6.742 5.059 -2.176 1 97.62 173 ALA B O 1
ATOM 2765 N N . ILE B 1 174 ? -7.789 4.629 -4.09 1 97.25 174 ILE B N 1
ATOM 2766 C CA . ILE B 1 174 ? -7.66 6.004 -4.551 1 97.25 174 ILE B CA 1
ATOM 2767 C C . ILE B 1 174 ? -8.461 6.934 -3.639 1 97.25 174 ILE B C 1
ATOM 2769 O O . ILE B 1 174 ? -7.992 8.016 -3.285 1 97.25 174 ILE B O 1
ATOM 2773 N N . VAL B 1 175 ? -9.625 6.504 -3.285 1 97.44 175 VAL B N 1
ATOM 2774 C CA . VAL B 1 175 ? -10.461 7.289 -2.379 1 97.44 175 VAL B CA 1
ATOM 2775 C C . VAL B 1 175 ? -9.734 7.496 -1.054 1 97.44 175 VAL B C 1
ATOM 2777 O O . VAL B 1 175 ? -9.75 8.594 -0.495 1 97.44 175 VAL B O 1
ATOM 2780 N N . LEU B 1 176 ? -9.117 6.465 -0.583 1 97.12 176 LEU B N 1
ATOM 2781 C CA . LEU B 1 176 ? -8.391 6.551 0.678 1 97.12 176 LEU B CA 1
ATOM 2782 C C . LEU B 1 176 ? -7.227 7.531 0.564 1 97.12 176 LEU B C 1
ATOM 2784 O O . LEU B 1 176 ? -6.973 8.305 1.486 1 97.12 176 LEU B O 1
ATOM 2788 N N . VAL B 1 177 ? -6.539 7.566 -0.534 1 96.69 177 VAL B N 1
ATOM 2789 C CA . VAL B 1 17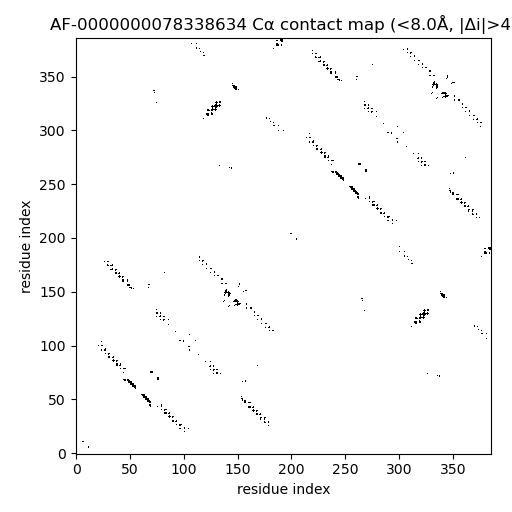7 ? -5.473 8.531 -0.782 1 96.69 177 VAL B CA 1
ATOM 2790 C C . VAL B 1 177 ? -6.043 9.945 -0.758 1 96.69 177 VAL B C 1
ATOM 2792 O O . VAL B 1 177 ? -5.469 10.844 -0.137 1 96.69 177 VAL B O 1
ATOM 2795 N N . LEU B 1 178 ? -7.129 10.102 -1.346 1 95.88 178 LEU B N 1
ATOM 2796 C CA . LEU B 1 178 ? -7.762 11.414 -1.394 1 95.88 178 LEU B CA 1
ATOM 2797 C C . LEU B 1 178 ? -8.156 11.883 0.005 1 95.88 178 LEU B C 1
ATOM 2799 O O . LEU B 1 178 ? -8.047 13.062 0.322 1 95.88 178 LEU B O 1
ATOM 2803 N N . LEU B 1 179 ? -8.609 10.977 0.787 1 95.81 179 LEU B N 1
ATOM 2804 C CA . LEU B 1 179 ? -8.953 11.305 2.164 1 95.81 179 LEU B CA 1
ATOM 2805 C C . LEU B 1 179 ? -7.734 11.797 2.934 1 95.81 179 LEU B C 1
ATOM 2807 O O . LEU B 1 179 ? -7.809 12.789 3.656 1 95.81 179 LEU B O 1
ATOM 2811 N N . ILE B 1 180 ? -6.648 11.117 2.734 1 96 180 ILE B N 1
ATOM 2812 C CA . ILE B 1 180 ? -5.418 11.492 3.42 1 96 180 ILE B CA 1
ATOM 2813 C C . ILE B 1 180 ? -4.949 12.859 2.926 1 96 180 ILE B C 1
ATOM 2815 O O . ILE B 1 180 ? -4.594 13.727 3.727 1 96 180 ILE B O 1
ATOM 2819 N N . LEU B 1 181 ? -5.039 13.016 1.663 1 92.94 181 LEU B N 1
ATOM 2820 C CA . LEU B 1 181 ? -4.605 14.281 1.083 1 92.94 181 LEU B CA 1
ATOM 2821 C C . LEU B 1 181 ? -5.484 15.43 1.568 1 92.94 181 LEU B C 1
ATOM 2823 O O . LEU B 1 181 ? -4.98 16.516 1.872 1 92.94 181 LEU B O 1
ATOM 2827 N N . ARG B 1 182 ? -6.723 15.172 1.594 1 91.19 182 ARG B N 1
ATOM 2828 C CA . ARG B 1 182 ? -7.633 16.203 2.098 1 91.19 182 ARG B CA 1
ATOM 2829 C C . ARG B 1 182 ? -7.309 16.562 3.545 1 91.19 182 ARG B C 1
ATOM 2831 O O . ARG B 1 182 ? -7.293 17.734 3.91 1 91.19 182 ARG B O 1
ATOM 2838 N N . SER B 1 183 ? -7.102 15.594 4.348 1 90.88 183 SER B N 1
ATOM 2839 C CA . SER B 1 183 ? -6.797 15.828 5.758 1 90.88 183 SER B CA 1
ATOM 2840 C C . SER B 1 183 ? -5.512 16.641 5.918 1 90.88 183 SER B C 1
ATOM 2842 O O . SER B 1 183 ? -5.465 17.578 6.711 1 90.88 183 SER B O 1
ATOM 2844 N N . VAL B 1 184 ? -4.547 16.328 5.164 1 89.69 184 VAL B N 1
ATOM 2845 C CA . VAL B 1 184 ? -3.27 17.031 5.242 1 89.69 184 VAL B CA 1
ATOM 2846 C C . VAL B 1 184 ? -3.43 18.453 4.723 1 89.69 184 VAL B C 1
ATOM 2848 O O . VAL B 1 184 ? -2.869 19.391 5.293 1 89.69 184 VAL B O 1
ATOM 2851 N N . PHE B 1 185 ? -4.211 18.578 3.734 1 88.06 185 PHE B N 1
ATOM 2852 C CA . PHE B 1 185 ? -4.449 19.906 3.17 1 88.06 185 PHE B CA 1
ATOM 2853 C C . PHE B 1 185 ? -5.191 20.781 4.16 1 88.06 185 PHE B C 1
ATOM 2855 O O . PHE B 1 185 ? -4.879 21.969 4.297 1 88.06 185 PHE B O 1
ATOM 2862 N N . THR B 1 186 ? -6.121 20.281 4.82 1 85.94 186 THR B N 1
ATOM 2863 C CA . THR B 1 186 ? -6.867 21.031 5.82 1 85.94 186 THR B CA 1
ATOM 2864 C C . THR B 1 186 ? -5.953 21.453 6.965 1 85.94 186 THR B C 1
ATOM 2866 O O . THR B 1 186 ? -6.059 22.578 7.469 1 85.94 186 THR B O 1
ATOM 2869 N N . MET B 1 187 ? -5.109 20.578 7.367 1 84.12 187 MET B N 1
ATOM 2870 C CA . MET B 1 187 ? -4.152 20.938 8.414 1 84.12 187 MET B CA 1
ATOM 2871 C C . MET B 1 187 ? -3.188 22.016 7.934 1 84.12 187 MET B C 1
ATOM 2873 O O . MET B 1 187 ? -2.826 22.906 8.695 1 84.12 187 MET B O 1
ATOM 2877 N N . TYR B 1 188 ? -2.814 21.922 6.719 1 83.19 188 TYR B N 1
ATOM 2878 C CA . TYR B 1 188 ? -1.933 22.906 6.098 1 83.19 188 TYR B CA 1
ATOM 2879 C C . TYR B 1 188 ? -2.564 24.297 6.113 1 83.19 188 TYR B C 1
ATOM 2881 O O . TYR B 1 188 ? -1.882 25.297 6.363 1 83.19 188 TYR B O 1
ATOM 2889 N N . LEU B 1 189 ? -3.828 24.344 5.926 1 84.62 189 LEU B N 1
ATOM 2890 C CA . LEU B 1 189 ? -4.527 25.625 5.867 1 84.62 189 LEU B CA 1
ATOM 2891 C C . LEU B 1 189 ? -4.656 26.234 7.262 1 84.62 189 LEU B C 1
ATOM 2893 O O . LEU B 1 189 ? -4.805 27.453 7.398 1 84.62 189 LEU B O 1
ATOM 2897 N N . GLN B 1 190 ? -4.57 25.484 8.242 1 82.62 190 GLN B N 1
ATOM 2898 C CA . GLN B 1 190 ? -4.734 25.984 9.602 1 82.62 190 GLN B CA 1
ATOM 2899 C C . GLN B 1 190 ? -3.41 26.5 10.164 1 82.62 190 GLN B C 1
ATOM 2901 O O . GLN B 1 190 ? -3.383 27.141 11.211 1 82.62 190 GLN B O 1
ATOM 2906 N N . ILE B 1 191 ? -2.303 26.156 9.539 1 79.75 191 ILE B N 1
ATOM 2907 C CA . ILE B 1 191 ? -0.993 26.641 9.961 1 79.75 191 ILE B CA 1
ATOM 2908 C C . ILE B 1 191 ? -0.824 28.094 9.555 1 79.75 191 ILE B C 1
ATOM 2910 O O . ILE B 1 191 ? -0.95 28.438 8.375 1 79.75 191 ILE B O 1
ATOM 2914 N N . PRO B 1 192 ? -0.75 28.969 10.586 1 75.75 192 PRO B N 1
ATOM 2915 C CA . PRO B 1 192 ? -0.565 30.391 10.266 1 75.75 192 PRO B CA 1
ATOM 2916 C C . PRO B 1 192 ? 0.719 30.656 9.477 1 75.75 192 PRO B C 1
ATOM 2918 O O . PRO B 1 192 ? 1.716 29.953 9.664 1 75.75 192 PRO B O 1
ATOM 2921 N N . SER B 1 193 ? 0.675 31.375 8.32 1 62.59 193 SER B N 1
ATOM 2922 C CA . SER B 1 193 ? 1.841 31.766 7.535 1 62.59 193 SER B CA 1
ATOM 2923 C C . SER B 1 193 ? 2.793 32.625 8.352 1 62.59 193 SER B C 1
ATOM 2925 O O . SER B 1 193 ? 2.359 33.375 9.227 1 62.59 193 SER B O 1
#

Solvent-accessible surface area (backbone atoms only — not comparable to full-atom values): 19661 Å² total; per-residue (Å²): 128,80,78,74,78,66,75,51,71,62,57,54,48,49,51,50,48,49,52,50,49,51,51,49,51,51,50,39,53,45,30,48,47,31,22,51,24,22,46,49,20,36,52,39,31,71,67,24,61,37,76,40,74,44,75,52,89,57,91,95,55,63,61,44,80,46,70,48,45,43,81,67,36,68,42,42,43,46,27,38,52,39,30,47,48,49,21,55,49,26,53,54,52,32,55,51,45,57,55,20,68,74,64,80,45,68,53,72,67,55,49,52,51,51,51,52,51,48,54,52,46,41,37,47,44,25,17,26,48,17,11,32,48,36,50,50,45,35,29,62,70,25,34,83,81,73,59,29,62,42,48,32,81,73,40,45,68,26,44,50,28,42,50,50,17,50,53,39,36,50,53,22,51,52,42,49,50,49,51,49,47,49,53,52,48,54,46,55,68,53,35,78,130,129,80,81,74,77,65,75,51,73,62,57,55,49,49,52,50,47,50,52,49,50,51,51,48,52,49,50,41,51,44,30,50,47,31,22,52,25,21,47,48,19,36,51,39,31,71,66,23,60,36,77,42,72,44,76,52,91,58,90,98,56,62,62,45,81,44,71,47,45,43,83,68,37,68,41,43,42,46,28,40,53,40,30,48,49,48,21,55,50,25,52,55,50,34,53,51,42,57,54,20,67,76,63,80,43,69,55,73,68,56,48,52,50,51,48,53,50,47,53,54,46,41,38,47,44,25,17,24,49,18,11,32,50,36,50,50,47,35,29,62,71,27,34,82,81,73,60,30,62,43,48,33,80,75,39,46,68,27,45,50,27,43,50,49,17,51,52,38,36,50,52,22,51,52,40,49,51,49,52,48,48,50,54,52,50,54,46,56,69,52,35,78,129

Nearest PDB structures (foldseek):
  9brd-assembly1_U  TM=6.691E-01  e=1.979E-02  Rattus norvegicus
  6z0c-assembly4_D  TM=5.076E-01  e=2.254E+00  Escherichia coli
  9brd-assembly1_U  TM=6.689E-01  e=3.909E-02  Rattus norvegicus
  5vju-assembly1_A  TM=3.772E-01  e=2.875E-01  synthetic construct
  6z0c-assembly4_D  TM=5.077E-01  e=2.486E+00  Escherichia coli

pLDDT: mean 86.99, std 13.39, range [34.28, 98.38]

Sequence (386 aa):
MPPTSSVAPEEYLIKLQRLASRGAMLEVVLRLLLFTGSLTAVVVMVTGKQTELVPIPFPPFGSVSTTAQFTDTPAFLYFVAALSTVGLYSIITTWLSISALSKLGYSKKLALYIVLTDVVMLAIAAAALGTAGGVAYIGYKGNSHTRWTKICNIFDKFCQHSAGAILVSFFAAIVLVLLILRSVFTMYLQIPSMPPTSSVAPEEYLIKLQRLASRGAMLEVVLRLLLFTGSLTAVVVMVTGKQTELVPIPFPPFGSVSTTAQFTDTPAFLYFVAALSTVGLYSIITTWLSISALSKLGYSKKLALYIVLTDVVMLAIAAAALGTAGGVAYIGYKGNSHTRWTKICNIFDKFCQHSAGAILVSFFAAIVLVLLILRSVFTMYLQIPS